Protein AF-A0A0P9GJF7-F1 (afdb_monomer_lite)

Structure (mmCIF, N/CA/C/O backbone):
data_AF-A0A0P9GJF7-F1
#
_entry.id   AF-A0A0P9GJF7-F1
#
loop_
_atom_site.group_PDB
_atom_site.id
_atom_site.type_symbol
_atom_site.label_atom_id
_atom_site.label_alt_id
_atom_site.label_comp_id
_atom_site.label_asym_id
_atom_site.label_entity_id
_atom_site.label_seq_id
_atom_site.pdbx_PDB_ins_code
_atom_site.Cartn_x
_atom_site.Cartn_y
_atom_site.Cartn_z
_atom_site.occupancy
_atom_site.B_iso_or_equiv
_atom_site.auth_seq_id
_atom_site.auth_comp_id
_atom_site.auth_asym_id
_atom_site.auth_atom_id
_atom_site.pdbx_PDB_model_num
ATOM 1 N N . MET A 1 1 ? -11.880 -17.621 -34.176 1.00 33.91 1 MET A N 1
ATOM 2 C CA . MET A 1 1 ? -12.142 -17.258 -32.768 1.00 33.91 1 MET A CA 1
ATOM 3 C C . MET A 1 1 ? -11.316 -16.025 -32.466 1.00 33.91 1 MET A C 1
ATOM 5 O O . MET A 1 1 ? -10.098 -16.116 -32.473 1.00 33.91 1 MET A O 1
ATOM 9 N N . SER A 1 2 ? -11.959 -14.862 -32.356 1.00 26.03 2 SER A N 1
ATOM 10 C CA . SER A 1 2 ? -11.276 -13.607 -32.037 1.00 26.03 2 SER A CA 1
ATOM 11 C C . SER A 1 2 ? -10.993 -13.626 -30.535 1.00 26.03 2 SER A C 1
ATOM 13 O O . SER A 1 2 ? -11.909 -13.569 -29.718 1.00 26.03 2 SER A O 1
ATOM 15 N N . LEU A 1 3 ? -9.726 -13.805 -30.165 1.00 30.44 3 LEU A N 1
ATOM 16 C CA . LEU A 1 3 ? -9.281 -13.470 -28.822 1.00 30.44 3 LEU A CA 1
ATOM 17 C C . LEU A 1 3 ? -9.353 -11.948 -28.746 1.00 30.44 3 LEU A C 1
ATOM 19 O O . LEU A 1 3 ? -8.646 -11.251 -29.468 1.00 30.44 3 LEU A O 1
ATOM 23 N N . SER A 1 4 ? -10.286 -11.448 -27.944 1.00 29.81 4 SER A N 1
ATOM 24 C CA . SER A 1 4 ? -10.356 -10.051 -27.534 1.00 29.81 4 SER A CA 1
ATOM 25 C C . SER A 1 4 ? -9.085 -9.718 -26.751 1.00 29.81 4 SER A C 1
ATOM 27 O O . SER A 1 4 ? -9.073 -9.735 -25.524 1.00 29.81 4 SER A O 1
ATOM 29 N N . THR A 1 5 ? -7.995 -9.440 -27.459 1.00 35.41 5 THR A N 1
ATOM 30 C CA . THR A 1 5 ? -6.783 -8.816 -26.935 1.00 35.41 5 THR A CA 1
ATOM 31 C C . THR A 1 5 ? -7.048 -7.328 -26.747 1.00 35.41 5 THR A C 1
ATOM 33 O O . THR A 1 5 ? -6.460 -6.481 -27.410 1.00 35.41 5 THR A O 1
ATOM 36 N N . THR A 1 6 ? -7.970 -6.979 -25.853 1.00 35.59 6 THR A N 1
ATOM 37 C CA . THR A 1 6 ? -7.958 -5.637 -25.276 1.00 35.59 6 THR A CA 1
ATOM 38 C C . THR A 1 6 ? -6.794 -5.604 -24.290 1.00 35.59 6 THR A C 1
ATOM 40 O O . THR A 1 6 ? -6.911 -6.245 -23.240 1.00 35.59 6 THR A O 1
ATOM 43 N N . PRO A 1 7 ? -5.666 -4.924 -24.587 1.00 39.53 7 PRO A N 1
ATOM 44 C CA . PRO A 1 7 ? -4.706 -4.596 -23.543 1.00 39.53 7 PRO A CA 1
ATOM 45 C C . PRO A 1 7 ? -5.483 -3.891 -22.443 1.00 39.53 7 PRO A C 1
ATOM 47 O O . PRO A 1 7 ? -6.216 -2.943 -22.725 1.00 39.53 7 PRO A O 1
ATOM 50 N N . VAL A 1 8 ? -5.417 -4.421 -21.223 1.00 45.16 8 VAL A N 1
ATOM 51 C CA . VAL A 1 8 ? -6.279 -3.948 -20.141 1.00 45.16 8 VAL A CA 1
ATOM 52 C C . VAL A 1 8 ? -6.043 -2.438 -19.952 1.00 45.16 8 VAL A C 1
ATOM 54 O O . VAL A 1 8 ? -4.921 -2.039 -19.621 1.00 45.16 8 VAL A O 1
ATOM 57 N N . PRO A 1 9 ? -7.047 -1.579 -20.217 1.00 44.78 9 PRO A N 1
ATOM 58 C CA . PRO A 1 9 ? -6.844 -0.147 -20.356 1.00 44.78 9 PRO A CA 1
ATOM 59 C C . PRO A 1 9 ? -7.005 0.518 -18.990 1.00 44.78 9 PRO A C 1
ATOM 61 O O . PRO A 1 9 ? -8.020 1.141 -18.700 1.00 44.78 9 PRO A O 1
ATOM 64 N N . TRP A 1 10 ? -5.988 0.405 -18.136 1.00 52.19 10 TRP A N 1
ATOM 65 C CA . TRP A 1 10 ? -5.970 1.007 -16.793 1.00 52.19 10 TRP A CA 1
ATOM 66 C C . TRP A 1 10 ? -5.773 2.538 -16.810 1.00 52.19 10 TRP A C 1
ATOM 68 O O . TRP A 1 10 ? -5.074 3.105 -15.968 1.00 52.19 10 TRP A O 1
ATOM 78 N N . GLU A 1 11 ? -6.337 3.227 -17.802 1.00 50.22 11 GLU A N 1
ATOM 79 C CA . GLU A 1 11 ? -6.245 4.682 -17.946 1.00 50.22 11 GLU A CA 1
ATOM 80 C C . GLU A 1 11 ? -7.115 5.422 -16.915 1.00 50.22 11 GLU A C 1
ATOM 82 O O . GLU A 1 11 ? -6.888 6.604 -16.640 1.00 50.22 11 GLU A O 1
ATOM 87 N N . GLU A 1 12 ? -8.066 4.723 -16.282 1.00 56.84 12 GLU A N 1
ATOM 88 C CA . GLU A 1 12 ? -8.958 5.280 -15.269 1.00 56.84 12 GLU A CA 1
ATOM 89 C C . GLU A 1 12 ? -8.584 4.848 -13.836 1.00 56.84 12 GLU A C 1
ATOM 91 O O . GLU A 1 12 ? -8.484 3.650 -13.564 1.00 56.84 12 GLU A O 1
ATOM 96 N N . PRO A 1 13 ? -8.526 5.783 -12.859 1.00 57.03 13 PRO A N 1
ATOM 97 C CA . PRO A 1 13 ? -8.348 5.459 -11.436 1.00 57.03 13 PRO A CA 1
ATOM 98 C C . PRO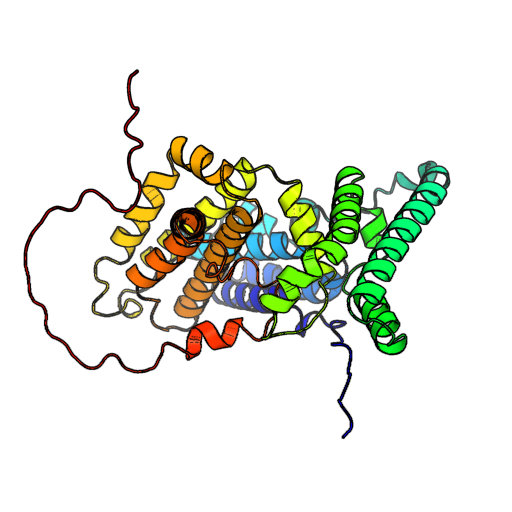 A 1 13 ? -9.355 4.425 -10.914 1.00 57.03 13 PRO A C 1
ATOM 100 O O . PRO A 1 13 ? -9.075 3.693 -9.975 1.00 57.03 13 PRO A O 1
ATOM 103 N N . LYS A 1 14 ? -10.537 4.334 -11.540 1.00 60.50 14 LYS A N 1
ATOM 104 C CA . LYS A 1 14 ? -11.600 3.390 -11.172 1.00 60.50 14 LYS A CA 1
ATOM 105 C C . LYS A 1 14 ? -11.227 1.916 -11.337 1.00 60.50 14 LYS A C 1
ATOM 107 O O . LYS A 1 14 ? -11.943 1.068 -10.821 1.00 60.50 14 LYS A O 1
ATOM 112 N N . GLN A 1 15 ? -10.164 1.619 -12.070 1.00 67.50 15 GLN A N 1
ATOM 113 C CA . GLN A 1 15 ? -9.719 0.251 -12.288 1.00 67.50 15 GLN A CA 1
ATOM 114 C C . GLN A 1 15 ? -8.494 -0.091 -11.426 1.00 67.50 15 GLN A C 1
ATOM 116 O O . GLN A 1 15 ? -8.187 -1.258 -11.259 1.00 67.50 15 GLN A O 1
ATOM 121 N N . ASP A 1 16 ? -7.813 0.889 -10.823 1.00 76.88 16 ASP A N 1
ATOM 122 C CA . ASP A 1 16 ? -6.701 0.611 -9.908 1.00 76.88 16 ASP A CA 1
ATOM 123 C C . ASP A 1 16 ? -7.241 0.009 -8.587 1.00 76.88 16 ASP A C 1
ATOM 125 O O . ASP A 1 16 ? -8.056 0.660 -7.917 1.00 76.88 16 ASP A O 1
ATOM 129 N N . PRO A 1 17 ? -6.817 -1.209 -8.189 1.00 80.94 17 PRO A N 1
ATOM 130 C CA . PRO A 1 17 ? -7.329 -1.881 -6.994 1.00 80.94 17 PRO A CA 1
ATOM 131 C C . PRO A 1 17 ? -6.984 -1.13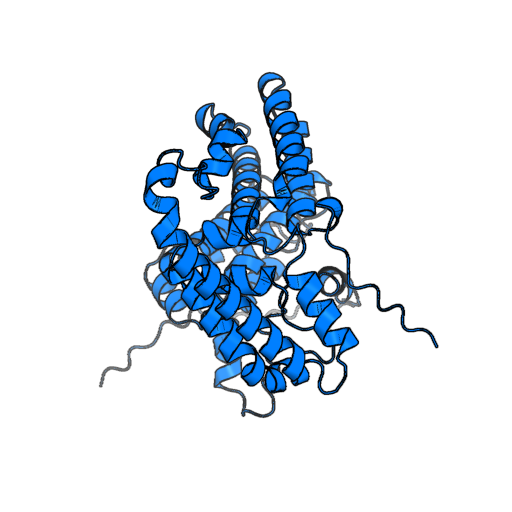0 -5.703 1.00 80.94 17 PRO A C 1
ATOM 133 O O . PRO A 1 17 ? -7.814 -1.072 -4.794 1.00 80.94 17 PRO A O 1
ATOM 136 N N . VAL A 1 18 ? -5.814 -0.485 -5.631 1.00 88.12 18 VAL A N 1
ATOM 137 C CA . VAL A 1 18 ? -5.425 0.340 -4.475 1.00 88.12 18 VAL A CA 1
ATOM 138 C C . VAL A 1 18 ? -6.333 1.563 -4.392 1.00 88.12 18 VAL A C 1
ATOM 140 O O . VAL A 1 18 ? -6.780 1.939 -3.310 1.00 88.12 18 VAL A O 1
ATOM 143 N N . PHE A 1 19 ? -6.677 2.159 -5.537 1.00 89.56 19 PHE A N 1
ATOM 144 C CA . PHE A 1 19 ? -7.630 3.266 -5.561 1.00 89.56 19 PHE A CA 1
ATOM 145 C C . PHE A 1 19 ? -9.049 2.829 -5.174 1.00 89.56 19 PHE A C 1
ATOM 147 O O . PHE A 1 19 ? -9.751 3.594 -4.511 1.00 89.56 19 PHE A O 1
ATOM 154 N N . GLN A 1 20 ? -9.489 1.621 -5.552 1.00 89.56 20 GLN A N 1
ATOM 155 C CA . GLN A 1 20 ? -10.789 1.097 -5.112 1.00 89.56 20 GLN A CA 1
ATOM 156 C C . GLN A 1 20 ? -10.838 0.933 -3.596 1.00 89.56 20 GLN A C 1
ATOM 158 O O . GLN A 1 20 ? -11.764 1.444 -2.967 1.00 89.56 20 GLN A O 1
ATOM 163 N N . GLN A 1 21 ? -9.812 0.318 -3.006 1.00 91.56 21 GLN A N 1
ATOM 164 C CA . GLN A 1 21 ? -9.704 0.192 -1.554 1.00 91.56 21 GLN A CA 1
ATOM 165 C C . GLN A 1 21 ? -9.684 1.569 -0.880 1.00 91.56 21 GLN A C 1
ATOM 167 O O . GLN A 1 21 ? -10.492 1.834 0.005 1.00 91.56 21 GLN A O 1
ATOM 172 N N . LEU A 1 22 ? -8.833 2.488 -1.344 1.00 93.69 22 LEU A N 1
ATOM 173 C CA . LEU A 1 22 ? -8.767 3.864 -0.844 1.00 93.69 22 LEU A CA 1
ATOM 174 C C . LEU A 1 22 ? -10.129 4.570 -0.900 1.00 93.69 22 LEU A C 1
ATOM 176 O O . LEU A 1 22 ? -10.527 5.225 0.061 1.00 93.69 22 LEU A O 1
ATOM 180 N N . LYS A 1 23 ? -10.854 4.442 -2.015 1.00 92.62 23 LYS A N 1
ATOM 181 C CA . LYS A 1 23 ? -12.183 5.036 -2.182 1.00 92.62 23 LYS A CA 1
ATOM 182 C C . LYS A 1 23 ? -13.160 4.506 -1.135 1.00 92.62 23 LYS A C 1
ATOM 184 O O . LYS A 1 23 ? -13.958 5.289 -0.617 1.00 92.62 23 LYS A O 1
ATOM 189 N N . GLU A 1 24 ? -13.105 3.213 -0.825 1.00 94.25 24 GLU A N 1
ATOM 190 C CA . GLU A 1 24 ? -13.902 2.635 0.254 1.00 94.25 24 GLU A CA 1
ATOM 191 C C . GLU A 1 24 ? -13.515 3.231 1.608 1.00 94.25 24 GLU A C 1
ATOM 193 O O . GLU A 1 24 ? -14.393 3.749 2.294 1.00 94.25 24 GLU A O 1
ATOM 198 N N . VAL A 1 25 ? -12.222 3.283 1.946 1.00 94.88 25 VAL A N 1
ATOM 199 C CA . VAL A 1 25 ? -11.766 3.874 3.217 1.00 94.88 25 VAL A CA 1
ATOM 200 C C . VAL A 1 25 ? -12.205 5.337 3.348 1.00 94.88 25 VAL A C 1
ATOM 202 O O . VAL A 1 25 ? -12.730 5.733 4.388 1.00 94.88 25 VAL A O 1
ATOM 205 N N . CYS A 1 26 ? -12.077 6.145 2.289 1.00 93.94 26 CYS A N 1
ATOM 206 C CA . CYS A 1 26 ? -12.575 7.522 2.287 1.00 93.94 26 CYS A CA 1
ATOM 207 C C . CYS A 1 26 ? -14.089 7.585 2.537 1.00 93.94 26 CYS A C 1
ATOM 209 O O . CYS A 1 26 ? -14.548 8.444 3.289 1.00 93.94 26 CYS A O 1
ATOM 211 N N . ALA A 1 27 ? -14.875 6.687 1.937 1.00 92.62 27 ALA A N 1
ATOM 212 C CA . ALA A 1 27 ? -16.317 6.633 2.169 1.00 92.62 27 ALA A CA 1
ATOM 213 C C . ALA A 1 27 ? -16.651 6.260 3.624 1.00 92.62 27 ALA A C 1
ATOM 215 O O . ALA A 1 27 ? -17.588 6.816 4.200 1.00 92.62 27 ALA A O 1
ATOM 216 N N . TRP A 1 28 ? -15.872 5.361 4.232 1.00 93.50 28 TRP A N 1
ATOM 217 C CA . TRP A 1 28 ? -16.019 4.992 5.639 1.00 93.50 28 TRP A CA 1
ATOM 218 C C . TRP A 1 28 ? -15.720 6.184 6.551 1.00 93.50 28 TRP A C 1
ATOM 220 O O . TRP A 1 28 ? -16.533 6.503 7.419 1.00 93.50 28 TRP A O 1
ATOM 230 N N . LEU A 1 29 ? -14.616 6.896 6.292 1.00 91.44 29 LEU A N 1
ATOM 231 C CA . LEU A 1 29 ? -14.245 8.118 7.006 1.00 91.44 29 LEU A CA 1
ATOM 232 C C . LEU A 1 29 ? -15.369 9.157 6.932 1.00 91.44 29 LEU A C 1
ATOM 234 O O . LEU A 1 29 ? -15.873 9.569 7.971 1.00 91.44 29 LEU A O 1
ATOM 238 N N . VAL A 1 30 ? -15.864 9.510 5.739 1.00 90.12 30 VAL A N 1
ATOM 239 C CA . VAL A 1 30 ? -16.963 10.491 5.583 1.00 90.12 30 VAL A CA 1
ATOM 240 C C . VAL A 1 30 ? -18.184 10.151 6.449 1.00 90.12 30 VAL A C 1
ATOM 242 O O . VAL A 1 30 ? -18.846 11.057 6.966 1.00 90.12 30 VAL A O 1
ATOM 245 N N . ALA A 1 31 ? -18.485 8.862 6.628 1.00 86.75 31 ALA A N 1
ATOM 246 C CA . ALA A 1 31 ? -19.611 8.418 7.441 1.00 86.75 31 ALA A CA 1
ATOM 247 C C . ALA A 1 31 ? -19.402 8.623 8.954 1.00 86.75 31 ALA A C 1
ATOM 249 O O . ALA A 1 31 ? -20.391 8.788 9.667 1.00 86.75 31 ALA A O 1
ATOM 250 N N . ARG A 1 32 ? -18.156 8.624 9.447 1.00 83.44 32 ARG A N 1
ATOM 251 C CA . ARG A 1 32 ? -17.839 8.717 10.885 1.00 83.44 32 ARG A CA 1
ATOM 252 C C . ARG A 1 32 ? -17.269 10.053 11.345 1.00 83.44 32 ARG A C 1
ATOM 254 O O . ARG A 1 32 ? -17.314 10.327 12.538 1.00 83.44 32 ARG A O 1
ATOM 261 N N . VAL A 1 33 ? -16.747 10.880 10.446 1.00 84.06 33 VAL A N 1
ATOM 262 C CA . VAL A 1 33 ? -16.071 12.120 10.851 1.00 84.06 33 VAL A CA 1
ATOM 263 C C . VAL A 1 33 ? -17.036 13.240 11.251 1.00 84.06 33 VAL A C 1
ATOM 265 O O . VAL A 1 33 ? -18.140 13.337 10.690 1.00 84.06 33 VAL A O 1
ATOM 268 N N . PRO A 1 34 ? -16.620 14.135 12.172 1.00 80.88 34 PRO A N 1
ATOM 269 C CA . PRO A 1 34 ? -17.357 15.354 12.486 1.00 80.88 34 PRO A CA 1
ATOM 270 C C . PRO A 1 34 ? -17.654 16.183 11.232 1.00 80.88 34 PRO A C 1
ATOM 272 O O . PRO A 1 34 ? -16.886 16.177 10.267 1.00 80.88 34 PRO A O 1
ATOM 275 N N . ALA A 1 35 ? -18.758 16.938 11.250 1.00 83.19 35 ALA A N 1
ATOM 276 C CA . ALA A 1 35 ? -19.199 17.735 10.101 1.00 83.19 35 ALA A CA 1
ATOM 277 C C . ALA A 1 35 ? -18.102 18.677 9.565 1.00 83.19 35 ALA A C 1
ATOM 279 O O . ALA A 1 35 ? -17.975 18.821 8.351 1.00 83.19 35 ALA A O 1
ATOM 280 N N . THR A 1 36 ? -17.275 19.230 10.457 1.00 84.50 36 THR A N 1
ATOM 281 C CA . THR A 1 36 ? -16.139 20.107 10.139 1.00 84.50 36 THR A CA 1
ATOM 282 C C . THR A 1 36 ? -15.126 19.465 9.183 1.00 84.50 36 THR A C 1
ATOM 284 O O . THR A 1 36 ? -14.613 20.149 8.305 1.00 84.50 36 THR A O 1
ATOM 287 N N . TYR A 1 37 ? -14.883 18.151 9.285 1.00 84.62 37 TYR A N 1
ATOM 288 C CA . TYR A 1 37 ? -13.871 17.444 8.481 1.00 84.62 37 TYR A CA 1
ATOM 289 C C . TYR A 1 37 ? -14.461 16.654 7.305 1.00 84.62 37 TYR A C 1
ATOM 291 O O . TYR A 1 37 ? -13.719 16.122 6.478 1.00 84.62 37 TYR A O 1
ATOM 299 N N . LYS A 1 38 ? -15.795 16.600 7.157 1.00 86.19 38 LYS A N 1
ATOM 300 C CA . LYS A 1 38 ? -16.431 15.961 5.987 1.00 86.19 38 LYS A CA 1
ATOM 301 C C . LYS A 1 38 ? -16.008 16.623 4.676 1.00 86.19 38 LYS A C 1
ATOM 303 O O . LYS A 1 38 ? -15.771 15.919 3.696 1.00 86.19 38 LYS A O 1
ATOM 308 N N . GLY A 1 39 ? -15.884 17.954 4.679 1.00 85.44 39 GLY A N 1
ATOM 309 C CA . GLY A 1 39 ? -15.362 18.725 3.547 1.00 85.44 39 GLY A CA 1
ATOM 310 C C . GLY A 1 39 ? -13.947 18.285 3.177 1.00 85.44 39 GLY A C 1
ATOM 311 O O . GLY A 1 39 ? -13.715 17.895 2.037 1.00 85.44 39 GLY A O 1
ATOM 312 N N . THR A 1 40 ? -13.053 18.208 4.166 1.00 87.44 40 THR A N 1
ATOM 313 C CA . THR A 1 40 ? -11.662 17.758 4.008 1.00 87.44 40 THR A CA 1
ATOM 314 C C . THR A 1 40 ? -11.550 16.396 3.327 1.00 87.44 40 THR A C 1
ATOM 316 O O . THR A 1 40 ? -10.805 16.245 2.360 1.00 87.44 40 THR A O 1
ATOM 319 N N . ILE A 1 41 ? -12.309 15.396 3.785 1.00 91.00 41 ILE A N 1
ATOM 320 C CA . ILE A 1 41 ? -12.251 14.050 3.193 1.00 91.00 41 ILE A CA 1
ATOM 321 C C . ILE A 1 41 ? -12.883 14.021 1.793 1.00 91.00 41 ILE A C 1
ATOM 323 O O . ILE A 1 41 ? -12.384 13.328 0.902 1.00 91.00 41 ILE A O 1
ATOM 327 N N . GLY A 1 42 ? -13.942 14.803 1.561 1.00 89.56 42 GLY A N 1
ATOM 328 C CA . GLY A 1 42 ? -14.534 14.974 0.232 1.00 89.56 42 GLY A CA 1
ATOM 329 C C . GLY A 1 42 ? -13.565 15.611 -0.771 1.00 89.56 42 GLY A C 1
ATOM 330 O O . GLY A 1 42 ? -13.426 15.127 -1.900 1.00 89.56 42 GLY A O 1
ATOM 331 N N . GLU A 1 43 ? -12.846 16.650 -0.349 1.00 91.06 43 GLU A N 1
ATOM 332 C CA . GLU A 1 43 ? -11.798 17.312 -1.128 1.00 91.06 43 GLU A CA 1
ATOM 333 C C . GLU A 1 43 ? -10.622 16.374 -1.394 1.00 91.06 43 GLU A C 1
ATOM 335 O O . GLU A 1 43 ? -10.185 16.269 -2.540 1.00 91.06 43 GLU A O 1
ATOM 340 N N . LEU A 1 44 ? -10.165 15.627 -0.382 1.00 93.06 44 LEU A N 1
ATOM 341 C CA . LEU A 1 44 ? -9.121 14.614 -0.533 1.00 93.06 44 LEU A CA 1
ATOM 342 C C . LEU A 1 44 ? -9.512 13.567 -1.581 1.00 93.06 44 LEU A C 1
ATOM 344 O O . LEU A 1 44 ? -8.754 13.321 -2.518 1.00 93.06 44 LEU A O 1
ATOM 348 N N . SER A 1 45 ? -10.702 12.972 -1.455 1.00 91.62 45 SER A N 1
ATOM 349 C CA . SER A 1 45 ? -11.193 11.951 -2.388 1.00 91.62 45 SER A CA 1
ATOM 350 C C . SER A 1 45 ? -11.287 12.493 -3.819 1.00 91.62 45 SER A C 1
ATOM 352 O O . SER A 1 45 ? -10.877 11.832 -4.779 1.00 91.62 45 SER A O 1
ATOM 354 N N . THR A 1 46 ? -11.761 13.732 -3.964 1.00 91.50 46 THR A N 1
ATOM 355 C CA . THR A 1 46 ? -11.861 14.424 -5.254 1.00 91.50 46 THR A CA 1
ATOM 356 C C . THR A 1 46 ? -10.479 14.687 -5.853 1.00 91.50 46 THR A C 1
ATOM 358 O O . THR A 1 46 ? -10.229 14.327 -7.004 1.00 91.50 46 THR A O 1
ATOM 361 N N . ALA A 1 47 ? -9.554 15.247 -5.074 1.00 91.50 47 ALA A N 1
ATOM 362 C CA . ALA A 1 47 ? -8.193 15.532 -5.509 1.00 91.50 47 ALA A CA 1
ATOM 363 C C . ALA A 1 47 ? -7.448 14.249 -5.902 1.00 91.50 47 ALA A C 1
ATOM 365 O O . ALA A 1 47 ? -6.857 14.185 -6.982 1.00 91.50 47 ALA A O 1
ATOM 366 N N . LEU A 1 48 ? -7.530 13.196 -5.082 1.00 91.00 48 LEU A N 1
ATOM 367 C CA . LEU A 1 48 ? -6.919 11.905 -5.389 1.00 91.00 48 LEU A CA 1
ATOM 368 C C . LEU A 1 48 ? -7.503 11.316 -6.670 1.00 91.00 48 LEU A C 1
ATOM 370 O O . LEU A 1 48 ? -6.734 10.874 -7.511 1.00 91.00 48 LEU A O 1
ATOM 374 N N . ARG A 1 49 ? -8.816 11.401 -6.908 1.00 89.38 49 ARG A N 1
ATOM 375 C CA . ARG A 1 49 ? -9.417 10.955 -8.176 1.00 89.38 49 ARG A CA 1
ATOM 376 C C . ARG A 1 49 ? -8.822 11.657 -9.402 1.00 89.38 49 ARG A C 1
ATOM 378 O O . ARG A 1 49 ? -8.615 11.002 -10.420 1.00 89.38 49 ARG A O 1
ATOM 385 N N . PHE A 1 50 ? -8.558 12.961 -9.334 1.00 86.88 50 PHE A N 1
ATOM 386 C CA . PHE A 1 50 ? -8.002 13.711 -10.469 1.00 86.88 50 PHE A CA 1
ATOM 387 C C . PHE A 1 50 ? -6.490 13.523 -10.636 1.00 86.88 50 PHE A C 1
ATOM 389 O O . PHE A 1 50 ? -5.988 13.486 -11.762 1.00 86.88 50 PHE A O 1
ATOM 396 N N . HIS A 1 51 ? -5.767 13.368 -9.529 1.00 88.00 51 HIS A N 1
ATOM 397 C CA . HIS A 1 51 ? -4.307 13.357 -9.517 1.00 88.00 51 HIS A CA 1
ATOM 398 C C . HIS A 1 51 ? -3.690 11.974 -9.283 1.00 88.00 51 HIS A C 1
ATOM 400 O O . HIS A 1 51 ? -2.467 11.865 -9.263 1.00 88.00 51 HIS A O 1
ATOM 406 N N . TRP A 1 52 ? -4.484 10.903 -9.160 1.00 87.94 52 TRP A N 1
ATOM 407 C CA . TRP A 1 52 ? -3.998 9.537 -8.902 1.00 87.94 52 TRP A CA 1
ATOM 408 C C . TRP A 1 52 ? -2.919 9.083 -9.889 1.00 87.94 52 TRP A C 1
ATOM 410 O O . TRP A 1 52 ? -1.893 8.497 -9.531 1.00 87.94 52 TRP A O 1
ATOM 420 N N . ARG A 1 53 ? -3.123 9.434 -11.163 1.00 84.38 53 ARG A N 1
ATOM 421 C CA . ARG A 1 53 ? -2.191 9.145 -12.256 1.00 84.38 53 ARG A CA 1
ATOM 422 C C . ARG A 1 53 ? -0.838 9.823 -12.096 1.00 84.38 53 ARG A C 1
ATOM 424 O O . ARG A 1 53 ? 0.098 9.422 -12.769 1.00 84.38 53 ARG A O 1
ATOM 431 N N . GLU A 1 54 ? -0.708 10.831 -11.242 1.00 84.56 54 GLU A N 1
ATOM 432 C CA . GLU A 1 54 ? 0.555 11.525 -11.000 1.00 84.56 54 GLU A CA 1
ATOM 433 C C . GLU A 1 54 ? 1.439 10.780 -10.001 1.00 84.56 54 GLU A C 1
ATOM 435 O O . GLU A 1 54 ? 2.645 11.008 -9.999 1.00 84.56 54 GLU A O 1
ATOM 440 N N . PHE A 1 55 ? 0.883 9.868 -9.203 1.00 85.38 55 PHE A N 1
ATOM 441 C CA . PHE A 1 55 ? 1.627 9.052 -8.245 1.00 85.38 55 PHE A CA 1
ATOM 442 C C . PHE A 1 55 ? 2.257 7.826 -8.924 1.00 85.38 55 PHE A C 1
ATOM 444 O O . PHE A 1 55 ? 1.677 7.275 -9.868 1.00 85.38 55 PHE A O 1
ATOM 451 N N . VAL A 1 56 ? 3.449 7.421 -8.483 1.00 85.00 56 VAL A N 1
ATOM 452 C CA . VAL A 1 56 ? 4.010 6.091 -8.783 1.00 85.00 56 VAL A CA 1
ATOM 453 C C . VAL A 1 56 ? 3.473 5.104 -7.756 1.00 85.00 56 VAL A C 1
ATOM 455 O O . VAL A 1 56 ? 2.883 5.483 -6.748 1.00 85.00 56 VAL A O 1
ATOM 458 N N . SER A 1 57 ? 3.645 3.824 -8.031 1.00 85.44 57 SER A N 1
ATOM 459 C CA . SER A 1 57 ? 2.933 2.737 -7.365 1.00 85.44 57 SER A CA 1
ATOM 460 C C . SER A 1 57 ? 3.185 2.667 -5.859 1.00 85.44 57 SER A C 1
ATOM 462 O O . SER A 1 57 ? 2.235 2.518 -5.098 1.00 85.44 57 SER A O 1
ATOM 464 N N . PHE A 1 58 ? 4.426 2.872 -5.407 1.00 85.81 58 PHE A N 1
ATOM 465 C CA . PHE A 1 58 ? 4.729 2.910 -3.971 1.00 85.81 58 PHE A CA 1
ATOM 466 C C . PHE A 1 58 ? 4.148 4.148 -3.276 1.00 85.81 58 PHE A C 1
ATOM 468 O O . PHE A 1 58 ? 3.684 4.052 -2.145 1.00 85.81 58 PHE A O 1
ATOM 475 N N . GLU A 1 59 ? 4.088 5.299 -3.955 1.00 89.56 59 GLU A N 1
ATOM 476 C CA . GLU A 1 59 ? 3.467 6.505 -3.393 1.00 89.56 59 GLU A CA 1
ATOM 477 C C . GLU A 1 59 ? 1.947 6.323 -3.273 1.00 89.56 59 GLU A C 1
ATOM 479 O O . GLU A 1 59 ? 1.354 6.728 -2.279 1.00 89.56 59 GLU A O 1
ATOM 484 N N . ARG A 1 60 ? 1.306 5.682 -4.262 1.00 90.69 60 ARG A N 1
ATOM 485 C CA . ARG A 1 60 ? -0.121 5.317 -4.203 1.00 90.69 60 ARG A CA 1
ATOM 486 C C . ARG A 1 60 ? -0.422 4.437 -3.005 1.00 90.69 60 ARG A C 1
ATOM 488 O O . ARG A 1 60 ? -1.387 4.677 -2.284 1.00 90.69 60 ARG A O 1
ATOM 495 N N . LEU A 1 61 ? 0.417 3.428 -2.810 1.00 91.00 61 LEU A N 1
ATOM 496 C CA . LEU A 1 61 ? 0.303 2.508 -1.697 1.00 91.00 61 LEU A CA 1
ATOM 497 C C . LEU A 1 61 ? 0.488 3.236 -0.363 1.00 91.00 61 LEU A C 1
ATOM 499 O O . LEU A 1 61 ? -0.333 3.068 0.528 1.00 91.00 61 LEU A O 1
ATOM 503 N N . ALA A 1 62 ? 1.477 4.124 -0.258 1.00 92.00 62 ALA A N 1
ATOM 504 C CA . ALA A 1 62 ? 1.687 4.946 0.929 1.00 92.00 62 ALA A CA 1
ATOM 505 C C . ALA A 1 62 ? 0.496 5.881 1.223 1.00 92.00 62 ALA A C 1
ATOM 507 O O . ALA A 1 62 ? 0.090 6.005 2.377 1.00 92.00 62 ALA A O 1
ATOM 508 N N . VAL A 1 63 ? -0.108 6.500 0.195 1.00 94.31 63 VAL A N 1
ATOM 509 C CA . VAL A 1 63 ? -1.343 7.298 0.343 1.00 94.31 63 VAL A CA 1
ATOM 510 C C . VAL A 1 63 ? -2.455 6.440 0.932 1.00 94.31 63 VAL A C 1
ATOM 512 O O . VAL A 1 63 ? -3.086 6.833 1.910 1.00 94.31 63 VAL A O 1
ATOM 515 N N . TYR A 1 64 ? -2.688 5.265 0.350 1.00 95.12 64 TYR A N 1
ATOM 516 C CA . TYR A 1 64 ? -3.697 4.332 0.833 1.00 95.12 64 TYR A CA 1
ATOM 517 C C . TYR A 1 64 ? -3.441 3.908 2.284 1.00 95.12 64 TYR A C 1
ATOM 519 O O . TYR A 1 64 ? -4.344 4.006 3.112 1.00 95.12 64 TYR A O 1
ATOM 527 N N . GLU A 1 65 ? -2.213 3.505 2.611 1.00 95.12 65 GLU A N 1
ATOM 528 C CA . GLU A 1 65 ? -1.836 3.056 3.952 1.00 95.12 65 GLU A CA 1
ATOM 529 C C . GLU A 1 65 ? -2.020 4.159 5.001 1.00 95.12 65 GLU A C 1
ATOM 531 O O . GLU A 1 65 ? -2.491 3.875 6.099 1.00 95.12 65 GLU A O 1
ATOM 536 N N . ARG A 1 66 ? -1.746 5.425 4.660 1.00 94.75 66 ARG A N 1
ATOM 537 C CA . ARG A 1 66 ? -2.000 6.571 5.549 1.00 94.75 66 ARG A CA 1
ATOM 538 C C . ARG A 1 66 ? -3.485 6.823 5.793 1.00 94.75 66 ARG A C 1
ATOM 540 O O . ARG A 1 66 ? -3.880 7.087 6.925 1.00 94.75 66 ARG A O 1
ATOM 547 N N . VAL A 1 67 ? -4.319 6.720 4.762 1.00 95.12 67 VAL A N 1
ATOM 548 C CA . VAL A 1 67 ? -5.771 6.897 4.921 1.00 95.12 67 VAL A CA 1
ATOM 549 C C . VAL A 1 67 ? -6.383 5.724 5.697 1.00 95.12 67 VAL A C 1
ATOM 551 O O . VAL A 1 67 ? -7.257 5.931 6.539 1.00 95.12 67 VAL A O 1
ATOM 554 N N . LEU A 1 68 ? -5.896 4.498 5.474 1.00 95.81 68 LEU A N 1
ATOM 555 C CA . LEU A 1 68 ? -6.274 3.322 6.261 1.00 95.81 68 LEU A CA 1
ATOM 556 C C . LEU A 1 68 ? -5.856 3.470 7.729 1.00 95.81 68 LEU A C 1
ATOM 558 O O . LEU A 1 68 ? -6.648 3.159 8.616 1.00 95.81 68 LEU A O 1
ATOM 562 N N . ALA A 1 69 ? -4.654 3.987 7.987 1.00 94.31 69 ALA A N 1
ATOM 563 C CA . ALA A 1 69 ? -4.160 4.246 9.334 1.00 94.31 69 ALA A CA 1
ATOM 564 C C . ALA A 1 69 ? -5.072 5.198 10.115 1.00 94.31 69 ALA A C 1
ATOM 566 O O . ALA A 1 69 ? -5.473 4.878 11.233 1.00 94.31 69 ALA A O 1
ATOM 567 N N . ALA A 1 70 ? -5.471 6.308 9.493 1.00 93.69 70 ALA A N 1
ATOM 568 C CA . ALA A 1 70 ? -6.395 7.263 10.097 1.00 93.69 70 ALA A CA 1
ATOM 569 C C . ALA A 1 70 ? -7.761 6.631 10.418 1.00 93.69 70 ALA A C 1
ATOM 571 O O . ALA A 1 70 ? -8.358 6.904 11.457 1.00 93.69 70 ALA A O 1
ATOM 572 N N . TRP A 1 71 ? -8.260 5.733 9.562 1.00 93.38 71 TRP A N 1
ATOM 573 C CA . TRP A 1 71 ? -9.478 4.983 9.872 1.00 93.38 71 TRP A CA 1
ATOM 574 C C . TRP A 1 71 ? -9.306 4.061 11.086 1.00 93.38 71 TRP A C 1
ATOM 576 O O . TRP A 1 71 ? -10.192 4.000 11.937 1.00 93.38 71 TRP A O 1
ATOM 586 N N . VAL A 1 72 ? -8.181 3.350 11.181 1.00 93.94 72 VAL A N 1
ATOM 587 C CA . VAL A 1 72 ? -7.887 2.463 12.317 1.00 93.94 72 VAL A CA 1
ATOM 588 C C . VAL A 1 72 ? -7.770 3.255 13.622 1.00 93.94 72 VAL A C 1
ATOM 590 O O . VAL A 1 72 ? -8.352 2.844 14.620 1.00 93.94 72 VAL A O 1
ATOM 593 N N . GLN A 1 73 ? -7.097 4.406 13.613 1.00 92.19 73 GLN A N 1
ATOM 594 C CA . GLN A 1 73 ? -7.012 5.293 14.778 1.00 92.19 73 GLN A CA 1
ATOM 595 C C . GLN A 1 73 ? -8.395 5.792 15.215 1.00 92.19 73 GLN A C 1
ATOM 597 O O . GLN A 1 73 ? -8.733 5.733 16.395 1.00 92.19 73 GLN A O 1
ATOM 602 N N . LEU A 1 74 ? -9.246 6.177 14.259 1.00 90.81 74 LEU A N 1
ATOM 603 C CA . LEU A 1 74 ? -10.624 6.582 14.545 1.00 90.81 74 LEU A CA 1
ATOM 604 C C . LEU A 1 74 ? -11.447 5.432 15.149 1.00 90.81 74 LEU A C 1
ATOM 606 O O . LEU A 1 74 ? -12.306 5.653 15.997 1.00 90.81 74 LEU A O 1
ATOM 610 N N . VAL A 1 75 ? -11.200 4.194 14.713 1.00 88.81 75 VAL A N 1
ATOM 611 C CA . VAL A 1 75 ? -11.804 2.990 15.301 1.00 88.81 75 VAL A CA 1
ATOM 612 C C . VAL A 1 75 ? -11.317 2.759 16.737 1.00 88.81 75 VAL A C 1
ATOM 614 O O . VAL A 1 75 ? -12.110 2.324 17.569 1.00 88.81 75 VAL A O 1
ATOM 617 N N . GLU A 1 76 ? -10.047 3.039 17.031 1.00 90.00 76 GLU A N 1
ATOM 618 C CA . GLU A 1 76 ? -9.447 2.852 18.357 1.00 90.00 76 GLU A CA 1
ATOM 619 C C . GLU A 1 76 ? -9.911 3.889 19.378 1.00 90.00 76 GLU A C 1
ATOM 621 O O . GLU A 1 76 ? -10.345 3.537 20.475 1.00 90.00 76 GLU A O 1
ATOM 626 N N . HIS A 1 77 ? -9.799 5.165 19.013 1.00 88.31 77 HIS A N 1
ATOM 627 C CA . HIS A 1 77 ? -9.949 6.291 19.930 1.00 88.31 77 HIS A CA 1
ATOM 628 C C . HIS A 1 77 ? -11.311 6.980 19.812 1.00 88.31 77 HIS A C 1
ATOM 630 O O . HIS A 1 77 ? -11.701 7.727 20.703 1.00 88.31 77 HIS A O 1
ATOM 636 N N . GLY A 1 78 ? -12.063 6.717 18.740 1.00 85.88 78 GLY A N 1
ATOM 637 C CA . GLY A 1 78 ? -13.344 7.369 18.456 1.00 85.88 78 GLY A CA 1
ATOM 638 C C . GLY A 1 78 ? -13.214 8.768 17.845 1.00 85.88 78 GLY A C 1
ATOM 639 O O . GLY A 1 78 ? -14.183 9.270 17.276 1.00 85.88 78 GLY A O 1
ATOM 640 N N . GLU A 1 79 ? -12.025 9.366 17.897 1.00 88.25 79 GLU A N 1
ATOM 641 C CA . GLU A 1 79 ? -11.681 10.654 17.298 1.00 88.25 79 GLU A CA 1
ATOM 642 C C . GLU A 1 79 ? -10.248 10.636 16.750 1.00 88.25 79 GLU A C 1
ATOM 644 O O . GLU A 1 79 ? -9.465 9.750 17.088 1.00 88.25 79 GLU A O 1
ATOM 649 N N . LEU A 1 80 ? -9.945 11.601 15.880 1.00 87.69 80 LEU A N 1
ATOM 650 C CA . LEU A 1 80 ? -8.578 11.975 15.515 1.00 87.69 80 LEU A CA 1
ATOM 651 C C . LEU A 1 80 ? -8.357 13.410 15.974 1.00 87.69 80 LEU A C 1
ATOM 653 O O . LEU A 1 80 ? -9.306 14.208 15.942 1.00 87.69 80 LEU A O 1
ATOM 657 N N . ASP A 1 81 ? -7.128 13.734 16.354 1.00 89.50 81 ASP A N 1
ATOM 658 C CA . ASP A 1 81 ? -6.765 15.106 16.684 1.00 89.50 81 ASP A CA 1
ATOM 659 C C . ASP A 1 81 ? -6.658 15.997 15.430 1.00 89.50 81 ASP A C 1
ATOM 661 O O . ASP A 1 81 ? -6.752 15.551 14.279 1.00 89.50 81 ASP A O 1
ATOM 665 N N . ASP A 1 82 ? -6.518 17.306 15.647 1.00 86.50 82 ASP A N 1
ATOM 666 C CA . ASP A 1 82 ? -6.425 18.269 14.551 1.00 86.50 82 ASP A CA 1
ATOM 667 C C . ASP A 1 82 ? -5.211 18.017 13.652 1.00 86.50 82 ASP A C 1
ATOM 669 O O . ASP A 1 82 ? -5.313 18.186 12.437 1.00 86.50 82 ASP A O 1
ATOM 673 N N . ASP A 1 83 ? -4.072 17.610 14.206 1.00 89.00 83 ASP A N 1
ATOM 674 C CA . ASP A 1 83 ? -2.854 17.387 13.430 1.00 89.00 83 ASP A CA 1
ATOM 675 C C . ASP A 1 83 ? -2.994 16.146 12.535 1.00 89.00 83 ASP A C 1
ATOM 677 O O . ASP A 1 83 ? -2.621 16.187 11.356 1.00 89.00 83 ASP A O 1
ATOM 681 N N . GLU A 1 84 ? -3.624 15.089 13.044 1.00 89.81 84 GLU A N 1
ATOM 682 C CA . GLU A 1 84 ? -3.992 13.878 12.312 1.00 89.81 84 GLU A CA 1
ATOM 683 C C . GLU A 1 84 ? -4.978 14.182 11.175 1.00 89.81 84 GLU A C 1
ATOM 685 O O . GLU A 1 84 ? -4.775 13.737 10.039 1.00 89.81 84 GLU A O 1
ATOM 690 N N . TRP A 1 85 ? -6.001 15.013 11.415 1.00 88.94 85 TRP A N 1
ATOM 691 C CA . TRP A 1 85 ? -6.896 15.473 10.345 1.00 88.94 85 TRP A CA 1
ATOM 692 C C . TRP A 1 85 ? -6.158 16.273 9.284 1.00 88.94 85 TRP A C 1
ATOM 694 O O . TRP A 1 85 ? -6.376 16.082 8.083 1.00 88.94 85 TRP A O 1
ATOM 704 N N . GLN A 1 86 ? -5.278 17.177 9.706 1.00 88.62 86 GLN A N 1
ATOM 705 C CA . GLN A 1 86 ? -4.522 17.994 8.773 1.00 88.62 86 GLN A CA 1
ATOM 706 C C . GLN A 1 86 ? -3.535 17.165 7.946 1.00 88.62 86 GLN A C 1
ATOM 708 O O . GLN A 1 86 ? -3.274 17.522 6.794 1.00 88.62 86 GLN A O 1
ATOM 713 N N . ALA A 1 87 ? -2.988 16.075 8.490 1.00 89.94 87 ALA A N 1
ATOM 714 C CA . ALA A 1 87 ? -2.119 15.154 7.756 1.00 89.94 87 ALA A CA 1
ATOM 715 C C . ALA A 1 87 ? -2.840 14.506 6.557 1.00 89.94 87 ALA A C 1
ATOM 717 O O . ALA A 1 87 ? -2.206 14.164 5.558 1.00 89.94 87 ALA A O 1
ATOM 718 N N . LEU A 1 88 ? -4.175 14.416 6.601 1.00 91.56 88 LEU A N 1
ATOM 719 C CA . LEU A 1 88 ? -4.997 13.937 5.489 1.00 91.56 88 LEU A CA 1
ATOM 720 C C . LEU A 1 88 ? -5.275 14.996 4.413 1.00 91.56 88 LEU A C 1
ATOM 722 O O . LEU A 1 88 ? -5.849 14.660 3.376 1.00 91.56 88 LEU A O 1
ATOM 726 N N . TYR A 1 89 ? -4.867 16.258 4.583 1.00 91.12 89 TYR A N 1
ATOM 727 C CA . TYR A 1 89 ? -4.977 17.228 3.494 1.00 91.12 89 TYR A CA 1
ATOM 728 C C . TYR A 1 89 ? -4.151 16.776 2.296 1.00 91.12 89 TYR A C 1
ATOM 730 O O . TYR A 1 89 ? -2.964 16.490 2.425 1.00 91.12 89 TYR A O 1
ATOM 738 N N . TYR A 1 90 ? -4.752 16.790 1.104 1.00 91.56 90 TYR A N 1
ATOM 739 C CA . TYR A 1 90 ? -4.094 16.325 -0.120 1.00 91.56 90 TYR A CA 1
ATOM 740 C C . TYR A 1 90 ? -2.710 16.962 -0.338 1.00 91.56 90 TYR A C 1
ATOM 742 O O . TYR A 1 90 ? -1.768 16.279 -0.737 1.00 91.56 90 TYR A O 1
ATOM 750 N N . SER A 1 91 ? -2.560 18.256 -0.039 1.00 89.12 91 SER A N 1
ATOM 751 C CA . SER A 1 91 ? -1.277 18.958 -0.129 1.00 89.12 91 SER A CA 1
ATOM 752 C C . SER A 1 91 ? -0.219 18.375 0.815 1.00 89.12 91 SER A C 1
ATOM 754 O O . SER A 1 91 ? 0.879 18.081 0.347 1.00 89.12 91 SER A O 1
ATOM 756 N N . LYS A 1 92 ? -0.546 18.151 2.097 1.00 89.44 92 LYS A N 1
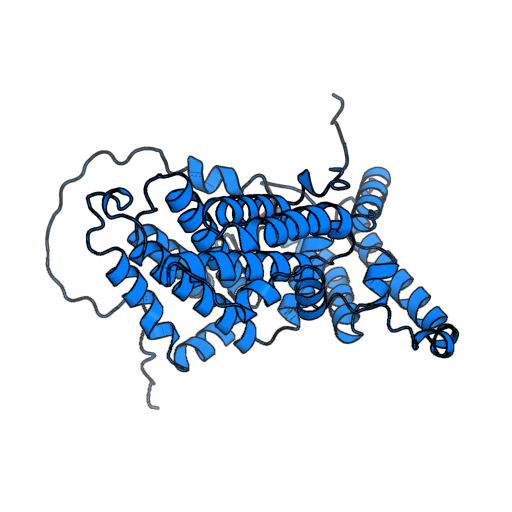ATOM 757 C CA . LYS A 1 92 ? 0.361 17.535 3.081 1.00 89.44 92 LYS A CA 1
ATOM 758 C C . LYS A 1 92 ? 0.630 16.070 2.744 1.00 89.44 92 LYS A C 1
ATOM 760 O O . LYS A 1 92 ? 1.783 15.693 2.565 1.00 89.44 92 LYS A O 1
ATOM 765 N N . LEU A 1 93 ? -0.425 15.284 2.535 1.00 90.94 93 LEU A N 1
ATOM 766 C CA . LEU A 1 93 ? -0.328 13.860 2.229 1.00 90.94 93 LEU A CA 1
ATOM 767 C C . LEU A 1 93 ? 0.529 13.604 0.987 1.00 90.94 93 LEU A C 1
ATOM 769 O O . LEU A 1 93 ? 1.395 12.737 1.002 1.00 90.94 93 LEU A O 1
ATOM 773 N N . SER A 1 94 ? 0.325 14.378 -0.085 1.00 88.94 94 SER A N 1
ATOM 774 C CA . SER A 1 94 ? 1.105 14.221 -1.314 1.00 88.94 94 SER A CA 1
ATOM 775 C C . SER A 1 94 ? 2.594 14.510 -1.103 1.00 88.94 94 SER A C 1
ATOM 777 O O . SER A 1 94 ? 3.431 13.759 -1.600 1.00 88.94 94 SER A O 1
ATOM 779 N N . LEU A 1 95 ? 2.927 15.545 -0.328 1.00 85.12 95 LEU A N 1
ATOM 780 C CA . LEU A 1 95 ? 4.305 15.867 0.032 1.00 85.12 95 LEU A CA 1
ATOM 781 C C . LEU A 1 95 ? 4.947 14.754 0.863 1.00 85.12 95 LEU A C 1
ATOM 783 O O . LEU A 1 95 ? 6.062 14.336 0.559 1.00 85.12 95 LEU A O 1
ATOM 787 N N . GLU A 1 96 ? 4.236 14.255 1.874 1.00 86.31 96 GLU A N 1
ATOM 788 C CA . GLU A 1 96 ? 4.734 13.223 2.786 1.00 86.31 96 GLU A CA 1
ATOM 789 C C . GLU A 1 96 ? 5.025 11.897 2.091 1.00 86.31 96 GLU A C 1
ATOM 791 O O . GLU A 1 96 ? 6.042 11.270 2.376 1.00 86.31 96 GLU A O 1
ATOM 796 N N . VAL A 1 97 ? 4.180 11.477 1.143 1.00 85.88 97 VAL A N 1
ATOM 797 C CA . VAL A 1 97 ? 4.427 10.241 0.379 1.00 85.88 97 VAL A CA 1
ATOM 798 C C . VAL A 1 97 ? 5.515 10.403 -0.683 1.00 85.88 97 VAL A C 1
ATOM 800 O O . VAL A 1 97 ? 5.745 9.492 -1.471 1.00 85.88 97 VAL A O 1
ATOM 803 N N . GLY A 1 98 ? 6.175 11.561 -0.741 1.00 73.62 98 GLY A N 1
ATOM 804 C CA . GLY A 1 98 ? 7.287 11.798 -1.649 1.00 73.62 98 GLY A CA 1
ATOM 805 C C . GLY A 1 98 ? 6.871 12.227 -3.052 1.00 73.62 98 GLY A C 1
ATOM 806 O O . GLY A 1 98 ? 7.718 12.214 -3.950 1.00 73.62 98 GLY A O 1
ATOM 807 N N . LYS A 1 99 ? 5.619 12.684 -3.262 1.00 70.75 99 LYS A N 1
ATOM 808 C CA . LYS A 1 99 ? 5.255 13.423 -4.480 1.00 70.75 99 LYS A CA 1
ATOM 809 C C . LYS A 1 99 ? 5.972 14.767 -4.423 1.00 70.75 99 LYS A C 1
ATOM 811 O O . LYS A 1 99 ? 5.428 15.783 -3.995 1.00 70.75 99 LYS A O 1
ATOM 816 N N . THR A 1 100 ? 7.236 14.742 -4.822 1.00 55.44 100 THR A N 1
ATOM 817 C CA . THR A 1 100 ? 8.128 15.893 -4.859 1.00 55.44 100 THR A CA 1
ATOM 818 C C . THR A 1 100 ? 7.391 17.042 -5.533 1.00 55.44 100 THR A C 1
ATOM 820 O O . THR A 1 100 ? 6.920 16.919 -6.671 1.00 55.44 100 THR A O 1
ATOM 823 N N . GLN A 1 101 ? 7.259 18.168 -4.823 1.00 50.22 101 GLN A N 1
ATOM 824 C CA . GLN A 1 101 ? 6.900 19.421 -5.470 1.00 50.22 101 GLN A CA 1
ATOM 825 C C . GLN A 1 101 ? 7.866 19.613 -6.636 1.00 50.22 101 GLN A C 1
ATOM 827 O O . GLN A 1 101 ? 9.051 19.298 -6.525 1.00 50.22 101 GLN A O 1
ATOM 832 N N . ARG A 1 102 ? 7.349 20.102 -7.770 1.00 47.19 102 ARG A N 1
ATOM 833 C CA . ARG A 1 102 ? 8.179 20.691 -8.823 1.00 47.19 102 ARG A CA 1
ATOM 834 C C . ARG A 1 102 ? 9.132 21.654 -8.130 1.00 47.19 102 ARG A C 1
ATOM 836 O O . ARG A 1 102 ? 8.719 22.763 -7.807 1.00 47.19 102 ARG A O 1
ATOM 843 N N . ASP A 1 103 ? 10.359 21.228 -7.874 1.00 43.00 103 ASP A N 1
ATOM 844 C CA . ASP A 1 103 ? 11.351 22.101 -7.288 1.00 43.00 103 ASP A CA 1
ATOM 845 C C . ASP A 1 103 ? 11.587 23.189 -8.336 1.00 43.00 103 ASP A C 1
ATOM 847 O O . ASP A 1 103 ? 12.207 22.968 -9.380 1.00 43.00 103 ASP A O 1
ATOM 851 N N . GLN A 1 104 ? 10.991 24.362 -8.114 1.00 42.03 104 GLN A N 1
ATOM 852 C CA . GLN A 1 104 ? 11.053 25.515 -9.016 1.00 42.03 104 GLN A CA 1
ATOM 853 C C . GLN A 1 104 ? 12.500 26.016 -9.190 1.00 42.03 104 GLN A C 1
ATOM 855 O O . GLN A 1 104 ? 12.779 26.835 -10.059 1.00 42.03 104 GLN A O 1
ATOM 860 N N . ARG A 1 105 ? 13.450 25.455 -8.431 1.00 41.72 105 ARG A N 1
ATOM 861 C CA . ARG A 1 105 ? 14.898 25.646 -8.566 1.00 41.72 105 ARG A CA 1
ATOM 862 C C . ARG A 1 105 ? 15.529 24.870 -9.740 1.00 41.72 105 ARG A C 1
ATOM 864 O O . ARG A 1 105 ? 16.688 25.103 -10.067 1.00 41.72 105 ARG A O 1
ATOM 871 N N . ALA A 1 106 ? 14.781 24.000 -10.427 1.00 46.34 106 ALA A N 1
ATOM 872 C CA . ALA A 1 106 ? 15.271 23.146 -11.518 1.00 46.34 106 ALA A CA 1
ATOM 873 C C . ALA A 1 106 ? 15.431 23.831 -12.895 1.00 46.34 106 ALA A C 1
ATOM 875 O O . ALA A 1 106 ? 15.769 23.156 -13.870 1.00 46.34 106 ALA A O 1
ATOM 876 N N . ALA A 1 107 ? 15.212 25.145 -13.009 1.00 45.00 107 ALA A N 1
ATOM 877 C CA . ALA A 1 107 ? 15.403 25.862 -14.274 1.00 45.00 107 ALA A CA 1
ATOM 878 C C . ALA A 1 107 ? 16.887 25.917 -14.700 1.00 45.00 107 ALA A C 1
ATOM 880 O O . ALA A 1 107 ? 17.192 25.770 -15.880 1.00 45.00 107 ALA A O 1
ATOM 881 N N . SER A 1 108 ? 17.819 26.014 -13.746 1.00 40.41 108 SER A N 1
ATOM 882 C CA . SER A 1 108 ? 19.262 26.139 -14.029 1.00 40.41 108 SER A CA 1
ATOM 883 C C . SER A 1 108 ? 19.991 24.791 -14.173 1.00 40.41 108 SER A C 1
ATOM 885 O O . SER A 1 108 ? 21.071 24.728 -14.747 1.00 40.41 108 SER A O 1
ATOM 887 N N . HIS A 1 109 ? 19.384 23.689 -13.715 1.00 45.62 109 HIS A N 1
ATOM 888 C CA . HIS A 1 109 ? 19.916 22.315 -13.809 1.00 45.62 109 HIS A CA 1
ATOM 889 C C . HIS A 1 109 ? 19.372 21.540 -15.031 1.00 45.62 109 HIS A C 1
ATOM 891 O O . HIS A 1 109 ? 19.606 20.343 -15.191 1.00 45.62 109 HIS A O 1
ATOM 897 N N . ALA A 1 110 ? 18.593 22.196 -15.897 1.00 51.34 110 ALA A N 1
ATOM 898 C CA . ALA A 1 110 ? 17.780 21.540 -16.917 1.00 51.34 110 ALA A CA 1
ATOM 899 C C . ALA A 1 110 ? 18.583 20.885 -18.058 1.00 51.34 110 ALA A C 1
ATOM 901 O O . ALA A 1 110 ? 18.111 19.888 -18.604 1.00 51.34 110 ALA A O 1
ATOM 902 N N . PHE A 1 111 ? 19.778 21.394 -18.383 1.00 44.28 111 PHE A N 1
ATOM 903 C CA . PHE A 1 111 ? 20.581 20.925 -19.522 1.00 44.28 111 PHE A CA 1
ATOM 904 C C . PHE A 1 111 ? 21.397 19.655 -19.211 1.00 44.28 111 PHE A C 1
ATOM 906 O O . PHE A 1 111 ? 21.235 18.648 -19.893 1.00 44.28 111 PHE A O 1
ATOM 913 N N . PHE A 1 112 ? 22.181 19.628 -18.123 1.00 46.06 112 PHE A N 1
ATOM 914 C CA . PHE A 1 112 ? 22.887 18.407 -17.683 1.00 46.06 112 PHE A CA 1
ATOM 915 C C . PHE A 1 112 ? 21.925 17.292 -17.251 1.00 46.06 112 PHE A C 1
ATOM 917 O O . PHE A 1 112 ? 22.214 16.104 -17.406 1.00 46.06 112 PHE A O 1
ATOM 924 N N . CYS A 1 113 ? 20.737 17.656 -16.764 1.00 57.44 113 CYS A N 1
ATOM 925 C CA . CYS A 1 113 ? 19.692 16.678 -16.526 1.00 57.44 113 CYS A CA 1
ATOM 926 C C . CYS A 1 113 ? 19.071 16.141 -17.827 1.00 57.44 113 CYS A C 1
ATOM 928 O O . CYS A 1 113 ? 18.592 15.020 -17.793 1.00 57.44 113 CYS A O 1
ATOM 930 N N . ALA A 1 114 ? 19.067 16.860 -18.957 1.00 58.78 114 ALA A N 1
ATOM 931 C CA . ALA A 1 114 ? 18.444 16.392 -20.206 1.00 58.78 114 ALA A CA 1
ATOM 932 C C . ALA A 1 114 ? 19.135 15.149 -20.794 1.00 58.78 114 ALA A C 1
ATOM 934 O O . ALA A 1 114 ? 18.468 14.148 -21.033 1.00 58.78 114 ALA A O 1
ATOM 935 N N . LEU A 1 115 ? 20.466 15.164 -20.906 1.00 58.94 115 LEU A N 1
ATOM 936 C CA . LEU A 1 115 ? 21.251 14.011 -21.374 1.00 58.94 115 LEU A CA 1
ATOM 937 C C . LEU A 1 115 ? 21.115 12.795 -20.446 1.00 58.94 115 LEU A C 1
ATOM 939 O O . LEU A 1 115 ? 20.876 11.677 -20.897 1.00 58.94 115 LEU A O 1
ATOM 943 N N . THR A 1 116 ? 21.190 13.013 -19.132 1.00 70.12 116 THR A N 1
ATOM 944 C CA . THR A 1 116 ? 20.974 11.944 -18.145 1.00 70.12 116 THR A CA 1
ATOM 945 C C . THR A 1 116 ? 19.532 11.417 -18.188 1.00 70.12 116 THR A C 1
ATOM 947 O O . THR A 1 116 ? 19.308 10.233 -17.951 1.00 70.12 116 THR A O 1
ATOM 950 N N . ARG A 1 117 ? 18.542 12.259 -18.525 1.00 70.94 117 ARG A N 1
ATOM 951 C CA . ARG A 1 117 ? 17.130 11.859 -18.680 1.00 70.94 117 ARG A CA 1
ATOM 952 C C . ARG A 1 117 ? 16.923 10.977 -19.903 1.00 70.94 117 ARG A C 1
ATOM 954 O O . ARG A 1 117 ? 16.311 9.924 -19.765 1.00 70.94 117 ARG A O 1
ATOM 961 N N . GLU A 1 118 ? 17.416 11.393 -21.067 1.00 76.50 118 GLU A N 1
ATOM 962 C CA . GLU A 1 118 ? 17.291 10.610 -22.300 1.00 76.50 118 GLU A CA 1
ATOM 963 C C . GLU A 1 118 ? 17.966 9.251 -22.147 1.00 76.50 118 GLU A C 1
ATOM 965 O O . GLU A 1 118 ? 17.369 8.234 -22.493 1.00 76.50 118 GLU A O 1
ATOM 970 N N . LYS A 1 119 ? 19.147 9.221 -21.516 1.00 82.81 119 LYS A N 1
ATOM 971 C CA . LYS A 1 119 ? 19.844 7.975 -21.200 1.00 82.81 119 LYS A CA 1
ATOM 972 C C . LYS A 1 119 ? 19.008 7.057 -20.301 1.00 82.81 119 LYS A C 1
ATOM 974 O O . LYS A 1 119 ? 18.788 5.907 -20.660 1.00 82.81 119 LYS A O 1
ATOM 979 N N . ARG A 1 120 ? 18.484 7.563 -19.177 1.00 82.75 120 ARG A N 1
ATOM 980 C CA . ARG A 1 120 ? 17.649 6.772 -18.251 1.00 82.75 120 ARG A CA 1
ATOM 981 C C . ARG A 1 120 ? 16.377 6.246 -18.912 1.00 82.75 120 ARG A C 1
ATOM 983 O O . ARG A 1 120 ? 15.990 5.102 -18.696 1.00 82.75 120 ARG A O 1
ATOM 990 N N . LEU A 1 121 ? 15.719 7.072 -19.722 1.00 83.69 121 LEU A N 1
ATOM 991 C CA . LEU A 1 121 ? 14.520 6.656 -20.444 1.00 83.69 121 LEU A CA 1
ATOM 992 C C . LEU A 1 121 ? 14.845 5.592 -21.498 1.00 83.69 121 LEU A C 1
ATOM 994 O O . LEU A 1 121 ? 14.094 4.630 -21.637 1.00 83.69 121 LEU A O 1
ATOM 998 N N . ALA A 1 122 ? 15.958 5.744 -22.218 1.00 86.69 122 ALA A N 1
ATOM 999 C CA . ALA A 1 122 ? 16.424 4.762 -23.190 1.00 86.69 122 ALA A CA 1
ATOM 1000 C C . ALA A 1 122 ? 16.783 3.424 -22.527 1.00 86.69 122 ALA A C 1
ATOM 1002 O O . ALA A 1 122 ? 16.373 2.382 -23.029 1.00 86.69 122 ALA A O 1
ATOM 1003 N N . GLU A 1 123 ? 17.469 3.445 -21.380 1.00 88.31 123 GLU A N 1
ATOM 1004 C CA . GLU A 1 123 ? 17.761 2.250 -20.573 1.00 88.31 123 GLU A CA 1
ATOM 1005 C C . GLU A 1 123 ? 16.474 1.529 -20.162 1.00 88.31 123 GLU A C 1
ATOM 1007 O O . GLU A 1 123 ? 16.339 0.326 -20.380 1.00 88.31 123 GLU A O 1
ATOM 1012 N N . LEU A 1 124 ? 15.495 2.273 -19.634 1.00 88.00 124 LEU A N 1
ATOM 1013 C CA . LEU A 1 124 ? 14.220 1.703 -19.210 1.00 88.00 124 LEU A CA 1
ATOM 1014 C C . LEU A 1 124 ? 13.453 1.104 -20.394 1.00 88.00 124 LEU A C 1
ATOM 1016 O O . LEU A 1 124 ? 12.973 -0.022 -20.306 1.00 88.00 124 LEU A O 1
ATOM 1020 N N . ARG A 1 125 ? 13.374 1.822 -21.522 1.00 90.06 125 ARG A N 1
ATOM 1021 C CA . ARG A 1 125 ? 12.751 1.316 -22.757 1.00 90.06 125 ARG A CA 1
ATOM 1022 C C . ARG A 1 125 ? 13.454 0.063 -23.272 1.00 90.06 125 ARG A C 1
ATOM 1024 O O . ARG A 1 125 ? 12.775 -0.875 -23.669 1.00 90.06 125 ARG A O 1
ATOM 1031 N N . GLY A 1 126 ? 14.786 0.027 -23.225 1.00 90.00 126 GLY A N 1
ATOM 1032 C CA . GLY A 1 126 ? 15.576 -1.140 -23.608 1.00 90.00 126 GLY A CA 1
ATOM 1033 C C . GLY A 1 126 ? 15.288 -2.357 -22.727 1.00 90.00 126 GLY A C 1
ATOM 1034 O O . GLY A 1 126 ? 15.050 -3.441 -23.253 1.00 90.00 126 GLY A O 1
ATOM 1035 N N . GLY A 1 127 ? 15.244 -2.177 -21.403 1.00 88.50 127 GLY A N 1
ATOM 1036 C CA . GLY A 1 127 ? 14.910 -3.250 -20.460 1.00 88.50 127 GLY A CA 1
ATOM 1037 C C . GLY A 1 127 ? 13.480 -3.767 -20.637 1.00 88.50 127 GLY A C 1
ATOM 1038 O O . GLY A 1 127 ? 13.261 -4.973 -20.698 1.00 88.50 127 GLY A O 1
ATOM 1039 N N . VAL A 1 128 ? 12.510 -2.862 -20.801 1.00 89.19 128 VAL A N 1
ATOM 1040 C CA . VAL A 1 128 ? 11.118 -3.220 -21.113 1.00 89.19 128 VAL A CA 1
ATOM 1041 C C . VAL A 1 128 ? 11.074 -4.025 -22.417 1.00 89.19 128 VAL A C 1
ATOM 1043 O O . VAL A 1 128 ? 10.584 -5.149 -22.415 1.00 89.19 128 VAL A O 1
ATOM 1046 N N . HIS A 1 129 ? 11.679 -3.541 -23.501 1.00 90.31 129 HIS A N 1
ATOM 1047 C CA . HIS A 1 129 ? 11.711 -4.267 -24.773 1.00 90.31 129 HIS A CA 1
ATOM 1048 C C . HIS A 1 129 ? 12.280 -5.694 -24.642 1.00 90.31 129 HIS A C 1
ATOM 1050 O O . HIS A 1 129 ? 11.699 -6.649 -25.156 1.00 90.31 129 HIS A O 1
ATOM 1056 N N . GLN A 1 130 ? 13.368 -5.879 -23.885 1.00 88.44 130 GLN A N 1
ATOM 1057 C CA . GLN A 1 130 ? 13.943 -7.209 -23.636 1.00 88.44 130 GLN A CA 1
ATOM 1058 C C . GLN A 1 130 ? 12.961 -8.153 -22.929 1.00 88.44 130 GLN A C 1
ATOM 1060 O O . GLN A 1 130 ? 12.847 -9.323 -23.301 1.00 88.44 130 GLN A O 1
ATOM 1065 N N . VAL A 1 131 ? 12.221 -7.649 -21.937 1.00 84.69 131 VAL A N 1
ATOM 1066 C CA . VAL A 1 131 ? 11.165 -8.414 -21.261 1.00 84.69 131 VAL A CA 1
ATOM 1067 C C . VAL A 1 131 ? 10.053 -8.775 -22.245 1.00 84.69 131 VAL A C 1
ATOM 1069 O O . VAL A 1 131 ? 9.641 -9.934 -22.285 1.00 84.69 131 VAL A O 1
ATOM 1072 N N . ALA A 1 132 ? 9.606 -7.829 -23.073 1.00 85.62 132 ALA A N 1
ATOM 1073 C CA . ALA A 1 132 ? 8.558 -8.057 -24.065 1.00 85.62 132 ALA A CA 1
ATOM 1074 C C . ALA A 1 132 ? 8.931 -9.193 -25.031 1.00 85.62 132 ALA A C 1
ATOM 1076 O O . ALA A 1 132 ? 8.158 -10.136 -25.210 1.00 85.62 132 ALA A O 1
ATOM 1077 N N . VAL A 1 133 ? 10.142 -9.139 -25.596 1.00 88.19 133 VAL A N 1
ATOM 1078 C CA . VAL A 1 133 ? 10.672 -10.152 -26.524 1.00 88.19 133 VAL A CA 1
ATOM 1079 C C . VAL A 1 133 ? 10.758 -11.529 -25.865 1.00 88.19 133 VAL A C 1
ATOM 1081 O O . VAL A 1 133 ? 10.419 -12.534 -26.489 1.00 88.19 133 VAL A O 1
ATOM 1084 N N . ALA A 1 134 ? 11.174 -11.589 -24.598 1.00 84.19 134 ALA A N 1
ATOM 1085 C CA . ALA A 1 134 ? 11.294 -12.847 -23.870 1.00 84.19 134 ALA A CA 1
ATOM 1086 C C . ALA A 1 134 ? 9.925 -13.464 -23.512 1.00 84.19 134 ALA A C 1
ATOM 1088 O O . ALA A 1 134 ? 9.755 -14.687 -23.558 1.00 84.19 134 ALA A O 1
ATOM 1089 N N . PHE A 1 135 ? 8.932 -12.633 -23.176 1.00 79.31 135 PHE A N 1
ATOM 1090 C CA . PHE A 1 135 ? 7.575 -13.089 -22.861 1.00 79.31 135 PHE A CA 1
ATOM 1091 C C . PHE A 1 135 ? 6.786 -13.512 -24.104 1.00 79.31 135 PHE A C 1
ATOM 1093 O O . PHE A 1 135 ? 6.098 -14.532 -24.043 1.00 79.31 135 PHE A O 1
ATOM 1100 N N . TYR A 1 136 ? 6.929 -12.782 -25.214 1.00 82.50 136 TYR A N 1
ATOM 1101 C CA . TYR A 1 136 ? 6.157 -12.963 -26.447 1.00 82.50 136 TYR A CA 1
ATOM 1102 C C . TYR A 1 136 ? 7.065 -13.238 -27.658 1.00 82.50 136 TYR A C 1
ATOM 1104 O O . TYR A 1 136 ? 7.125 -12.428 -28.590 1.00 82.50 136 TYR A O 1
ATOM 1112 N N . PRO A 1 137 ? 7.811 -14.357 -27.676 1.00 81.88 137 PRO A N 1
ATOM 1113 C CA . PRO A 1 137 ? 8.730 -14.645 -28.770 1.00 81.88 137 PRO A CA 1
ATOM 1114 C C . PRO A 1 137 ? 7.961 -14.811 -30.087 1.00 81.88 137 PRO A C 1
ATOM 1116 O O . PRO A 1 137 ? 7.078 -15.658 -30.199 1.00 81.88 137 PRO A O 1
ATOM 1119 N N . GLY A 1 138 ? 8.307 -14.002 -31.091 1.00 83.94 138 GLY A N 1
ATOM 1120 C CA . GLY A 1 138 ? 7.692 -14.060 -32.423 1.00 83.94 138 GLY A CA 1
ATOM 1121 C C . GLY A 1 138 ? 6.334 -13.361 -32.565 1.00 83.94 138 GLY A C 1
ATOM 1122 O O . GLY A 1 138 ? 5.773 -13.400 -33.656 1.00 83.94 138 GLY A O 1
ATOM 1123 N N . ASP A 1 139 ? 5.828 -12.692 -31.522 1.00 86.19 139 ASP A N 1
ATOM 1124 C CA . ASP A 1 139 ? 4.597 -11.891 -31.585 1.00 86.19 139 ASP A CA 1
ATOM 1125 C C . ASP A 1 139 ? 4.903 -10.392 -31.381 1.00 86.19 139 ASP A C 1
ATOM 1127 O O . ASP A 1 139 ? 4.847 -9.885 -30.255 1.00 86.19 139 ASP A O 1
ATOM 1131 N N . PRO A 1 140 ? 5.245 -9.653 -32.454 1.00 88.44 140 PRO A N 1
ATOM 1132 C CA . PRO A 1 140 ? 5.581 -8.234 -32.353 1.00 88.44 140 PRO A CA 1
ATOM 1133 C C . PRO A 1 140 ? 4.390 -7.368 -31.919 1.00 88.44 140 PRO A C 1
ATOM 1135 O O . PRO A 1 140 ? 4.588 -6.301 -31.340 1.00 88.44 140 PRO A O 1
ATOM 1138 N N . TYR A 1 141 ? 3.154 -7.816 -32.164 1.00 86.44 141 TYR A N 1
ATOM 1139 C CA . TYR A 1 141 ? 1.963 -7.076 -31.760 1.00 86.44 141 TYR A CA 1
ATOM 1140 C C . TYR A 1 141 ? 1.770 -7.145 -30.242 1.00 86.44 141 TYR A C 1
ATOM 1142 O O . TYR A 1 141 ? 1.583 -6.110 -29.599 1.00 86.44 141 TYR A O 1
ATOM 1150 N N . ALA A 1 142 ? 1.884 -8.337 -29.647 1.00 80.62 142 ALA A N 1
ATOM 1151 C CA . ALA A 1 142 ? 1.823 -8.502 -28.195 1.00 80.62 142 ALA A CA 1
ATOM 1152 C C . ALA A 1 142 ? 2.972 -7.771 -27.481 1.00 80.62 142 ALA A C 1
ATOM 1154 O O . ALA A 1 142 ? 2.744 -7.138 -26.446 1.00 80.62 142 ALA A O 1
ATOM 1155 N N . GLN A 1 143 ? 4.179 -7.789 -28.062 1.00 85.94 143 GLN A N 1
ATOM 1156 C CA . GLN A 1 143 ? 5.325 -7.017 -27.568 1.00 85.94 143 GLN A CA 1
ATOM 1157 C C . GLN A 1 143 ? 5.005 -5.519 -27.514 1.00 85.94 143 GLN A C 1
ATOM 1159 O O . GLN A 1 143 ? 5.035 -4.921 -26.437 1.00 85.94 143 GLN A O 1
ATOM 1164 N N . GLN A 1 144 ? 4.616 -4.929 -28.650 1.00 86.56 144 GLN A N 1
ATOM 1165 C CA . GLN A 1 144 ? 4.302 -3.502 -28.747 1.00 86.56 144 GLN A CA 1
ATOM 1166 C C . GLN A 1 144 ? 3.129 -3.111 -27.840 1.00 86.56 144 GLN A C 1
ATOM 1168 O O . GLN A 1 144 ? 3.151 -2.060 -27.199 1.00 86.56 144 GLN A O 1
ATOM 1173 N N . SER A 1 145 ? 2.104 -3.962 -27.760 1.00 82.62 145 SER A N 1
ATOM 1174 C CA . SER A 1 145 ? 0.938 -3.730 -26.911 1.00 82.62 145 SER A CA 1
ATOM 1175 C C . SER A 1 145 ? 1.312 -3.681 -25.428 1.00 82.62 145 SER A C 1
ATOM 1177 O O . SER A 1 145 ? 0.805 -2.829 -24.694 1.00 82.62 145 SER A O 1
ATOM 1179 N N . TRP A 1 146 ? 2.182 -4.580 -24.963 1.00 83.19 146 TRP A N 1
ATOM 1180 C CA . TRP A 1 146 ? 2.620 -4.577 -23.570 1.00 83.19 146 TRP A CA 1
ATOM 1181 C C . TRP A 1 146 ? 3.560 -3.406 -23.268 1.00 83.19 146 TRP A C 1
ATOM 1183 O O . TRP A 1 146 ? 3.368 -2.728 -22.259 1.00 83.19 146 TRP A O 1
ATOM 1193 N N . GLU A 1 147 ? 4.506 -3.104 -24.161 1.00 86.94 147 GLU A N 1
ATOM 1194 C CA . GLU A 1 147 ? 5.366 -1.918 -24.049 1.00 86.94 147 GLU A CA 1
ATOM 1195 C C . GLU A 1 147 ? 4.529 -0.637 -23.926 1.00 86.94 147 GLU A C 1
ATOM 1197 O O . GLU A 1 147 ? 4.752 0.181 -23.033 1.00 86.94 147 GLU A O 1
ATOM 1202 N N . HIS A 1 148 ? 3.509 -0.489 -24.776 1.00 85.62 148 HIS A N 1
ATOM 1203 C CA . HIS A 1 148 ? 2.589 0.641 -24.716 1.00 85.62 148 HIS A CA 1
ATOM 1204 C C . HIS A 1 148 ? 1.848 0.704 -23.373 1.00 85.62 148 HIS A C 1
ATOM 1206 O O . HIS A 1 148 ? 1.788 1.763 -22.746 1.00 85.62 148 HIS A O 1
ATOM 1212 N N . SER A 1 149 ? 1.342 -0.434 -22.885 1.00 81.06 149 SER A N 1
ATOM 1213 C CA . SER A 1 149 ? 0.676 -0.508 -21.582 1.00 81.06 149 SER A CA 1
ATOM 1214 C C . SER A 1 149 ? 1.605 -0.151 -20.417 1.00 81.06 149 SER A C 1
ATOM 1216 O O . SER A 1 149 ? 1.135 0.401 -19.419 1.00 81.06 149 SER A O 1
ATOM 1218 N N . PHE A 1 150 ? 2.898 -0.465 -20.512 1.00 83.00 150 PHE A N 1
ATOM 1219 C CA . PHE A 1 150 ? 3.887 -0.155 -19.481 1.00 83.00 150 PHE A CA 1
ATOM 1220 C C . PHE A 1 150 ? 4.074 1.362 -19.317 1.00 83.00 150 PHE A C 1
ATOM 1222 O O . PHE A 1 150 ? 4.122 1.876 -18.196 1.00 83.00 150 PHE A O 1
ATOM 1229 N N . PHE A 1 151 ? 4.116 2.086 -20.440 1.00 84.19 151 PHE A N 1
ATOM 1230 C CA . PHE A 1 151 ? 4.321 3.538 -20.498 1.00 84.19 151 PHE A CA 1
ATOM 1231 C C . PHE A 1 151 ? 3.025 4.360 -20.570 1.00 84.19 151 PHE A C 1
ATOM 1233 O O . PHE A 1 151 ? 3.054 5.557 -20.864 1.00 84.19 151 PHE A O 1
ATOM 1240 N N . ALA A 1 152 ? 1.873 3.743 -20.303 1.00 80.94 152 ALA A N 1
ATOM 1241 C CA . ALA A 1 152 ? 0.593 4.438 -20.316 1.00 80.94 152 ALA A CA 1
ATOM 1242 C C . ALA A 1 152 ? 0.562 5.598 -19.298 1.00 80.94 152 ALA A C 1
ATOM 1244 O O . ALA A 1 152 ? 1.221 5.564 -18.256 1.00 80.94 152 ALA A O 1
ATOM 1245 N N . ASN A 1 153 ? -0.275 6.612 -19.549 1.00 69.88 153 ASN A N 1
ATOM 1246 C CA . ASN A 1 153 ? -0.367 7.835 -18.733 1.00 69.88 153 ASN A CA 1
ATOM 1247 C C . ASN A 1 153 ? -0.636 7.583 -17.234 1.00 69.88 153 ASN A C 1
ATOM 1249 O O . ASN A 1 153 ? -0.246 8.384 -16.381 1.00 69.88 153 ASN A O 1
ATOM 1253 N N . GLY A 1 154 ? -1.300 6.471 -16.906 1.00 68.25 154 GLY A N 1
ATOM 1254 C CA . GLY A 1 154 ? -1.562 6.024 -15.538 1.00 68.25 154 GLY A CA 1
ATOM 1255 C C . GLY A 1 154 ? -0.429 5.214 -14.901 1.00 68.25 154 GLY A C 1
ATOM 1256 O O . GLY A 1 154 ? -0.455 5.011 -13.695 1.00 68.25 154 GLY A O 1
ATOM 1257 N N . ARG A 1 155 ? 0.583 4.778 -15.648 1.00 75.25 155 ARG A N 1
ATOM 1258 C CA . ARG A 1 155 ? 1.650 3.883 -15.180 1.00 75.25 155 ARG A CA 1
ATOM 1259 C C . ARG A 1 155 ? 2.957 4.651 -15.068 1.00 75.25 155 ARG A C 1
ATOM 1261 O O . ARG A 1 155 ? 3.085 5.499 -14.183 1.00 75.25 155 ARG A O 1
ATOM 1268 N N . VAL A 1 156 ? 3.899 4.427 -15.971 1.00 77.44 156 VAL A N 1
ATOM 1269 C CA . VAL A 1 156 ? 5.195 5.095 -15.962 1.00 77.44 156 VAL A CA 1
ATOM 1270 C C . VAL A 1 156 ? 5.206 6.169 -17.040 1.00 77.44 156 VAL A C 1
ATOM 1272 O O . VAL A 1 156 ? 5.105 5.875 -18.223 1.00 77.44 156 VAL A O 1
ATOM 1275 N N . THR A 1 157 ? 5.347 7.428 -16.628 1.00 77.62 157 THR A N 1
ATOM 1276 C CA . THR A 1 157 ? 5.476 8.567 -17.546 1.00 77.62 157 THR A CA 1
ATOM 1277 C C . THR A 1 157 ? 6.857 9.189 -17.423 1.00 77.62 157 THR A C 1
ATOM 1279 O O . THR A 1 157 ? 7.490 9.104 -16.368 1.00 77.62 157 THR A O 1
ATOM 1282 N N . ASP A 1 158 ? 7.291 9.919 -18.448 1.00 72.44 158 ASP A N 1
ATOM 1283 C CA . ASP A 1 158 ? 8.548 10.678 -18.416 1.00 72.44 158 ASP A CA 1
ATOM 1284 C C . ASP A 1 158 ? 8.628 11.608 -17.195 1.00 72.44 158 ASP A C 1
ATOM 1286 O O . ASP A 1 158 ? 9.684 11.818 -16.603 1.00 72.44 158 ASP A O 1
ATOM 1290 N N . THR A 1 159 ? 7.493 12.161 -16.757 1.00 74.06 159 THR A N 1
ATOM 1291 C CA . THR A 1 159 ? 7.420 12.991 -15.545 1.00 74.06 159 THR A CA 1
ATOM 1292 C C . THR A 1 159 ? 7.709 12.202 -14.273 1.00 74.06 159 THR A C 1
ATOM 1294 O O . THR A 1 159 ? 8.389 12.722 -13.393 1.00 74.06 159 THR A O 1
ATOM 1297 N N . LYS A 1 160 ? 7.242 10.956 -14.183 1.00 79.50 160 LYS A N 1
ATOM 1298 C CA . LYS A 1 160 ? 7.501 10.080 -13.036 1.00 79.50 160 LYS A CA 1
ATOM 1299 C C . LYS A 1 160 ? 8.945 9.603 -13.013 1.00 79.50 160 LYS A C 1
ATOM 1301 O O . LYS A 1 160 ? 9.591 9.709 -11.981 1.00 79.50 160 LYS A O 1
ATOM 1306 N N . ILE A 1 161 ? 9.482 9.187 -14.159 1.00 74.94 161 ILE A N 1
ATOM 1307 C CA . ILE A 1 161 ? 10.888 8.770 -14.276 1.00 74.94 161 ILE A CA 1
ATOM 1308 C C . ILE A 1 161 ? 11.823 9.913 -13.857 1.00 74.94 161 ILE A C 1
ATOM 1310 O O . ILE A 1 161 ? 12.799 9.695 -13.144 1.00 74.94 161 ILE A O 1
ATOM 1314 N N . ARG A 1 162 ? 11.489 11.159 -14.229 1.00 70.25 162 ARG A N 1
ATOM 1315 C CA . ARG A 1 162 ? 12.265 12.353 -13.857 1.00 70.25 162 ARG A CA 1
ATOM 1316 C C . ARG A 1 162 ? 12.405 12.577 -12.352 1.00 70.25 162 ARG A C 1
ATOM 1318 O O . ARG A 1 162 ? 13.376 13.220 -11.963 1.00 70.25 162 ARG A O 1
ATOM 1325 N N . ARG A 1 163 ? 11.466 12.099 -11.531 1.00 72.25 163 ARG A N 1
ATOM 1326 C CA . ARG A 1 163 ? 11.513 12.274 -10.071 1.00 72.25 163 ARG A CA 1
ATOM 1327 C C . ARG A 1 163 ? 12.110 11.086 -9.318 1.00 72.25 163 ARG A C 1
ATOM 1329 O O . ARG A 1 163 ? 12.261 11.169 -8.106 1.00 72.25 163 ARG A O 1
ATOM 1336 N N . LEU A 1 164 ? 12.450 9.995 -10.006 1.00 73.62 164 LEU A N 1
ATOM 1337 C CA . LEU A 1 164 ? 13.054 8.839 -9.349 1.00 73.62 164 LEU A CA 1
ATOM 1338 C C . LEU A 1 164 ? 14.486 9.166 -8.918 1.00 73.62 164 LEU A C 1
ATOM 1340 O O . LEU A 1 164 ? 15.297 9.684 -9.700 1.00 73.62 164 LEU A O 1
ATOM 1344 N N . ALA A 1 165 ? 14.808 8.810 -7.676 1.00 74.38 165 ALA A N 1
ATOM 1345 C CA . ALA A 1 165 ? 16.177 8.823 -7.186 1.00 74.38 165 ALA A CA 1
ATOM 1346 C C . ALA A 1 165 ? 17.069 7.919 -8.059 1.00 74.38 165 ALA A C 1
ATOM 1348 O O . ALA A 1 165 ? 16.605 6.946 -8.651 1.00 74.38 165 ALA A O 1
ATOM 1349 N N . GLY A 1 166 ? 18.368 8.230 -8.142 1.00 75.62 166 GLY A N 1
ATOM 1350 C CA . GLY A 1 166 ? 19.308 7.461 -8.969 1.00 75.62 166 GLY A CA 1
ATOM 1351 C C . GLY A 1 166 ? 19.375 5.976 -8.593 1.00 75.62 166 GLY A C 1
ATOM 1352 O O . GLY A 1 166 ? 19.293 5.135 -9.480 1.00 75.62 166 GLY A O 1
ATOM 1353 N N . ALA A 1 167 ? 19.444 5.668 -7.293 1.00 75.44 167 ALA A N 1
ATOM 1354 C CA . ALA A 1 167 ? 19.438 4.293 -6.788 1.00 75.44 167 ALA A CA 1
ATOM 1355 C C . ALA A 1 167 ? 18.132 3.554 -7.128 1.00 75.44 167 ALA A C 1
ATOM 1357 O O . ALA A 1 167 ? 18.170 2.412 -7.568 1.00 75.44 167 ALA A O 1
ATOM 1358 N N . PHE A 1 168 ? 16.991 4.244 -7.024 1.00 80.75 168 PHE A N 1
ATOM 1359 C CA . PHE A 1 168 ? 15.689 3.703 -7.419 1.00 80.75 168 PHE A CA 1
ATOM 1360 C C . PHE A 1 168 ? 15.633 3.329 -8.896 1.00 80.75 168 PHE A C 1
ATOM 1362 O O . PHE A 1 168 ? 15.189 2.242 -9.248 1.00 80.75 168 PHE A O 1
ATOM 1369 N N . HIS A 1 169 ? 16.105 4.224 -9.766 1.00 81.69 169 HIS A N 1
ATOM 1370 C CA . HIS A 1 169 ? 16.192 3.935 -11.195 1.00 81.69 169 HIS A CA 1
ATOM 1371 C C . HIS A 1 169 ? 17.061 2.702 -11.460 1.00 81.69 169 HIS A C 1
ATOM 1373 O O . HIS A 1 169 ? 16.645 1.837 -12.221 1.00 81.69 169 HIS A O 1
ATOM 1379 N N . GLN A 1 170 ? 18.224 2.598 -10.810 1.00 83.94 170 GLN A N 1
ATOM 1380 C CA . GLN A 1 170 ? 19.118 1.457 -11.001 1.00 83.94 170 GLN A CA 1
ATOM 1381 C C . GLN A 1 170 ? 18.463 0.133 -10.590 1.00 83.94 170 GLN A C 1
ATOM 1383 O O . GLN A 1 170 ? 18.512 -0.815 -11.362 1.00 83.94 170 GLN A O 1
ATOM 1388 N N . GLU A 1 171 ? 17.781 0.086 -9.445 1.00 84.69 171 GLU A N 1
ATOM 1389 C CA . GLU A 1 171 ? 17.098 -1.133 -8.994 1.00 84.69 171 GLU A CA 1
ATOM 1390 C C . GLU A 1 171 ? 15.987 -1.565 -9.968 1.00 84.69 171 GLU A C 1
ATOM 1392 O O . GLU A 1 171 ? 15.844 -2.745 -10.283 1.00 84.69 171 GLU A O 1
ATOM 1397 N N . VAL A 1 172 ? 15.234 -0.606 -10.526 1.00 84.62 172 VAL A N 1
ATOM 1398 C CA . VAL A 1 172 ? 14.234 -0.895 -11.570 1.00 84.62 172 VAL A CA 1
ATOM 1399 C C . VAL A 1 172 ? 14.893 -1.504 -12.814 1.00 84.62 172 VAL A C 1
ATOM 1401 O O . VAL A 1 172 ? 14.354 -2.454 -13.387 1.00 84.62 172 VAL A O 1
ATOM 1404 N N . ILE A 1 173 ? 16.046 -0.981 -13.244 1.00 87.62 173 ILE A N 1
ATOM 1405 C CA . ILE A 1 173 ? 16.797 -1.527 -14.384 1.00 87.62 173 ILE A CA 1
ATOM 1406 C C . ILE A 1 173 ? 17.329 -2.929 -14.077 1.00 87.62 173 ILE A C 1
ATOM 1408 O O . ILE A 1 173 ? 17.220 -3.822 -14.922 1.00 87.62 173 ILE A O 1
ATOM 1412 N N . ASP A 1 174 ? 17.858 -3.149 -12.878 1.00 85.88 174 ASP A N 1
ATOM 1413 C CA . ASP A 1 174 ? 18.378 -4.446 -12.454 1.00 85.88 174 ASP A CA 1
ATOM 1414 C C . ASP A 1 174 ? 17.264 -5.502 -12.442 1.00 85.88 174 ASP A C 1
ATOM 1416 O O . ASP A 1 174 ? 17.450 -6.610 -12.951 1.00 85.88 174 ASP A O 1
ATOM 1420 N N . GLU A 1 175 ? 16.072 -5.162 -11.948 1.00 81.69 175 GLU A N 1
ATOM 1421 C CA . GLU A 1 175 ? 14.923 -6.070 -11.976 1.00 81.69 175 GLU A CA 1
ATOM 1422 C C . GLU A 1 175 ? 14.387 -6.329 -13.382 1.00 81.69 175 GLU A C 1
ATOM 1424 O O . GLU A 1 175 ? 14.069 -7.476 -13.709 1.00 81.69 175 GLU A O 1
ATOM 1429 N N . LEU A 1 176 ? 14.346 -5.315 -14.252 1.00 84.12 176 LEU A N 1
ATOM 1430 C CA . LEU A 1 176 ? 14.016 -5.516 -15.666 1.00 84.12 176 LEU A CA 1
ATOM 1431 C C . LEU A 1 176 ? 15.018 -6.449 -16.354 1.00 84.12 176 LEU A C 1
ATOM 1433 O O . LEU A 1 176 ? 14.615 -7.305 -17.135 1.00 84.12 176 LEU A O 1
ATOM 1437 N N . THR A 1 177 ? 16.302 -6.335 -16.021 1.00 85.25 177 THR A N 1
ATOM 1438 C CA . THR A 1 177 ? 17.369 -7.175 -16.585 1.00 85.25 177 THR A CA 1
ATOM 1439 C C . THR A 1 177 ? 17.279 -8.620 -16.085 1.00 85.25 177 THR A C 1
ATOM 1441 O O . THR A 1 177 ? 17.522 -9.562 -16.838 1.00 85.25 177 THR A O 1
ATOM 1444 N N . LYS A 1 178 ? 16.891 -8.828 -14.819 1.00 81.94 178 LYS A N 1
ATOM 1445 C CA . LYS A 1 178 ? 16.710 -10.165 -14.223 1.00 81.94 178 LYS A CA 1
ATOM 1446 C C . LYS A 1 178 ? 15.388 -10.827 -14.634 1.00 81.94 178 LYS A C 1
ATOM 1448 O O . LYS A 1 178 ? 15.289 -12.056 -14.609 1.00 81.94 178 LYS A O 1
ATOM 1453 N N . ALA A 1 179 ? 14.362 -10.051 -14.995 1.00 76.31 179 ALA A N 1
ATOM 1454 C CA . ALA A 1 179 ? 13.017 -10.557 -15.273 1.00 76.31 179 ALA A CA 1
ATOM 1455 C C . ALA A 1 179 ? 12.957 -11.658 -16.357 1.00 76.31 179 ALA A C 1
ATOM 1457 O O . ALA A 1 179 ? 12.262 -12.650 -16.116 1.00 76.31 179 ALA A O 1
ATOM 1458 N N . PRO A 1 180 ? 13.696 -11.578 -17.486 1.00 76.31 180 PRO A N 1
ATOM 1459 C CA . PRO A 1 180 ? 13.747 -12.651 -18.476 1.00 76.31 180 PRO A CA 1
ATOM 1460 C C . PRO A 1 180 ? 14.308 -13.967 -17.928 1.00 76.31 180 PRO A C 1
ATOM 1462 O O . PRO A 1 180 ? 13.823 -15.031 -18.286 1.00 76.31 180 PRO A O 1
ATOM 1465 N N . ALA A 1 181 ? 15.293 -13.930 -17.027 1.00 73.75 181 ALA A N 1
ATOM 1466 C CA . ALA A 1 181 ? 15.852 -15.145 -16.426 1.00 73.75 181 ALA A CA 1
ATOM 1467 C C . ALA A 1 181 ? 14.893 -15.782 -15.406 1.00 73.75 181 ALA A C 1
ATOM 1469 O O . ALA A 1 181 ? 14.866 -17.001 -15.250 1.00 73.75 181 ALA A O 1
ATOM 1470 N N . LYS A 1 182 ? 14.053 -14.970 -14.750 1.00 68.06 182 LYS A N 1
ATOM 1471 C CA . LYS A 1 182 ? 12.998 -15.436 -13.834 1.00 68.06 182 LYS A CA 1
ATOM 1472 C C . LYS A 1 182 ? 11.801 -16.061 -14.586 1.00 68.06 182 LYS A C 1
ATOM 1474 O O . LYS A 1 182 ? 10.913 -16.623 -13.948 1.00 68.06 182 LYS A O 1
ATOM 1479 N N . LEU A 1 183 ? 11.760 -16.001 -15.924 1.00 63.78 183 LEU A N 1
ATOM 1480 C CA . LEU A 1 183 ? 10.638 -16.473 -16.747 1.00 63.78 183 LEU A CA 1
ATOM 1481 C C . LEU A 1 183 ? 10.303 -17.959 -16.646 1.00 63.78 183 LEU A C 1
ATOM 1483 O O . LEU A 1 183 ? 9.116 -18.248 -16.550 1.00 63.78 183 LEU A O 1
ATOM 1487 N N . PRO A 1 184 ? 11.253 -18.911 -16.700 1.00 58.03 184 PRO A N 1
ATOM 1488 C CA . PRO A 1 184 ? 10.905 -20.332 -16.691 1.00 58.03 184 PRO A CA 1
ATOM 1489 C C . PRO A 1 184 ? 10.244 -20.740 -15.371 1.00 58.03 184 PRO A C 1
ATOM 1491 O O . PRO A 1 184 ? 9.200 -21.384 -15.379 1.00 58.03 184 PRO A O 1
ATOM 1494 N N . ALA A 1 185 ? 10.789 -20.262 -14.248 1.00 53.59 185 ALA A N 1
ATOM 1495 C CA . ALA A 1 185 ? 10.204 -20.452 -12.922 1.00 53.59 185 ALA A CA 1
ATOM 1496 C C . ALA A 1 185 ? 8.837 -19.759 -12.796 1.00 53.59 185 ALA A C 1
ATOM 1498 O O . ALA A 1 185 ? 7.898 -20.338 -12.257 1.00 53.59 185 ALA A O 1
ATOM 1499 N N . ARG A 1 186 ? 8.691 -18.548 -13.357 1.00 52.12 186 ARG A N 1
ATOM 1500 C CA . ARG A 1 186 ? 7.403 -17.842 -13.396 1.00 52.12 186 ARG A CA 1
ATOM 1501 C C . ARG A 1 186 ? 6.384 -18.549 -14.283 1.00 52.12 186 ARG A C 1
ATOM 1503 O O . ARG A 1 186 ? 5.252 -18.674 -13.869 1.00 52.12 186 ARG A O 1
ATOM 1510 N N . ARG A 1 187 ? 6.745 -19.069 -15.457 1.00 53.31 187 ARG A N 1
ATOM 1511 C CA . ARG A 1 187 ? 5.825 -19.813 -16.337 1.00 53.31 187 ARG A CA 1
ATOM 1512 C C . ARG A 1 187 ? 5.319 -21.097 -15.676 1.00 53.31 187 ARG A C 1
ATOM 1514 O O . ARG A 1 187 ? 4.134 -21.375 -15.793 1.00 53.31 187 ARG A O 1
ATOM 1521 N N . LEU A 1 188 ? 6.184 -21.806 -14.945 1.00 45.97 188 LEU A N 1
ATOM 1522 C CA . LEU A 1 188 ? 5.815 -22.987 -14.153 1.00 45.97 188 LEU A CA 1
ATOM 1523 C C . LEU A 1 188 ? 4.884 -22.639 -12.978 1.00 45.97 188 LEU A C 1
ATOM 1525 O O . LEU A 1 188 ? 3.942 -23.373 -12.710 1.00 45.97 188 LEU A O 1
ATOM 1529 N N . ALA A 1 189 ? 5.098 -21.500 -12.310 1.00 44.12 189 ALA A N 1
ATOM 1530 C CA . ALA A 1 189 ? 4.204 -21.010 -11.256 1.00 44.12 189 ALA A CA 1
ATOM 1531 C C . ALA A 1 189 ? 2.913 -20.346 -11.796 1.00 44.12 189 ALA A C 1
ATOM 1533 O O . ALA A 1 189 ? 1.917 -20.243 -11.082 1.00 44.12 189 ALA A O 1
ATOM 1534 N N . CYS A 1 190 ? 2.915 -19.879 -13.050 1.00 40.59 190 CYS A N 1
ATOM 1535 C CA . CYS A 1 190 ? 1.876 -19.041 -13.659 1.00 40.59 190 CYS A CA 1
ATOM 1536 C C . CYS A 1 190 ? 1.010 -19.758 -14.707 1.00 40.59 190 CYS A C 1
ATOM 1538 O O . CYS A 1 190 ? 0.397 -19.071 -15.534 1.00 40.59 190 CYS A O 1
ATOM 1540 N N . GLU A 1 191 ? 0.861 -21.087 -14.651 1.00 38.09 191 GLU A N 1
ATOM 1541 C CA . GLU A 1 191 ? -0.178 -21.792 -15.429 1.00 38.09 191 GLU A CA 1
ATOM 1542 C C . GLU A 1 191 ? -1.601 -21.248 -15.147 1.00 38.09 191 GLU A C 1
ATOM 1544 O O . GLU A 1 191 ? -2.504 -21.441 -15.955 1.00 38.09 191 GLU A O 1
ATOM 1549 N N . ALA A 1 192 ? -1.793 -20.464 -14.076 1.00 39.72 192 ALA A N 1
ATOM 1550 C CA . ALA A 1 192 ? -3.047 -19.772 -13.777 1.00 39.72 192 ALA A CA 1
ATOM 1551 C C . ALA A 1 192 ? -3.193 -18.348 -14.368 1.00 39.72 192 ALA A C 1
ATOM 1553 O O . ALA A 1 192 ? -4.313 -17.840 -14.390 1.00 39.72 192 ALA A O 1
ATOM 1554 N N . SER A 1 193 ? -2.132 -17.663 -14.840 1.00 42.78 193 SER A N 1
ATOM 1555 C CA . SER A 1 193 ? -2.315 -16.279 -15.330 1.00 42.78 193 SER A CA 1
ATOM 1556 C C . SER A 1 193 ? -1.377 -15.718 -16.404 1.00 42.78 193 SER A C 1
ATOM 1558 O O . SER A 1 193 ? -1.593 -14.579 -16.770 1.00 42.78 193 SER A O 1
ATOM 1560 N N . GLY A 1 194 ? -0.370 -16.416 -16.935 1.00 51.12 194 GLY A N 1
ATOM 1561 C CA . GLY A 1 194 ? 0.246 -16.114 -18.252 1.00 51.12 194 GLY A CA 1
ATOM 1562 C C . GLY A 1 194 ? 0.743 -14.692 -18.637 1.00 51.12 194 GLY A C 1
ATOM 1563 O O . GLY A 1 194 ? 1.122 -14.516 -19.793 1.00 51.12 194 GLY A O 1
ATOM 1564 N N . PHE A 1 195 ? 0.770 -13.683 -17.755 1.00 59.94 195 PHE A N 1
ATOM 1565 C CA . PHE A 1 195 ? 1.071 -12.287 -18.121 1.00 59.94 195 PHE A CA 1
ATOM 1566 C C . PHE A 1 195 ? 2.487 -11.827 -17.704 1.00 59.94 195 PHE A C 1
ATOM 1568 O O . PHE A 1 195 ? 3.005 -12.256 -16.670 1.00 59.94 195 PHE A O 1
ATOM 1575 N N . PRO A 1 196 ? 3.124 -10.927 -18.480 1.00 64.75 196 PRO A N 1
ATOM 1576 C CA . PRO A 1 196 ? 4.360 -10.233 -18.107 1.00 64.75 196 PRO A CA 1
ATOM 1577 C C . PRO A 1 196 ? 4.205 -9.360 -16.856 1.00 64.75 196 PRO A C 1
ATOM 1579 O O . PRO A 1 196 ? 3.086 -8.952 -16.528 1.00 64.75 196 PRO A O 1
ATOM 1582 N N . PRO A 1 197 ? 5.314 -9.027 -16.157 1.00 70.19 197 PRO A N 1
ATOM 1583 C CA . PRO A 1 197 ? 5.253 -8.156 -14.991 1.00 70.19 197 PRO A CA 1
ATOM 1584 C C . PRO A 1 197 ? 4.645 -6.801 -15.366 1.00 70.19 197 PRO A C 1
ATOM 1586 O O . PRO A 1 197 ? 4.936 -6.235 -16.421 1.00 70.19 197 PRO A O 1
ATOM 1589 N N . THR A 1 198 ? 3.798 -6.263 -14.495 1.00 77.00 198 THR A N 1
ATOM 1590 C CA . THR A 1 198 ? 3.250 -4.918 -14.675 1.00 77.00 198 THR A CA 1
ATOM 1591 C C . THR A 1 198 ? 4.285 -3.871 -14.268 1.00 77.00 198 THR A C 1
ATOM 1593 O O . THR A 1 198 ? 5.140 -4.121 -13.414 1.00 77.00 198 THR A O 1
ATOM 1596 N N . ALA A 1 199 ? 4.190 -2.672 -14.848 1.00 78.19 199 ALA A N 1
ATOM 1597 C CA . ALA A 1 199 ? 5.030 -1.548 -14.440 1.00 78.19 199 ALA A CA 1
ATOM 1598 C C . ALA A 1 199 ? 4.891 -1.261 -12.938 1.00 78.19 199 ALA A C 1
ATOM 1600 O O . ALA A 1 199 ? 5.883 -1.052 -12.245 1.00 78.19 199 ALA A O 1
ATOM 1601 N N . ASP A 1 200 ? 3.667 -1.336 -12.415 1.00 77.38 200 ASP A N 1
ATOM 1602 C CA . ASP A 1 200 ? 3.417 -1.054 -11.009 1.00 77.38 200 ASP A CA 1
ATOM 1603 C C . ASP A 1 200 ? 4.035 -2.103 -10.083 1.00 77.38 200 ASP A C 1
ATOM 1605 O O . ASP A 1 200 ? 4.622 -1.727 -9.072 1.00 77.38 200 ASP A O 1
ATOM 1609 N N . GLY A 1 201 ? 3.978 -3.386 -10.456 1.00 76.75 201 GLY A N 1
ATOM 1610 C CA . GLY A 1 201 ? 4.622 -4.458 -9.699 1.00 76.75 201 GLY A CA 1
ATOM 1611 C C . GLY A 1 201 ? 6.146 -4.331 -9.673 1.00 76.75 201 GLY A C 1
ATOM 1612 O O . GLY A 1 201 ? 6.754 -4.523 -8.625 1.00 76.75 201 GLY A O 1
ATOM 1613 N N . LEU A 1 202 ? 6.768 -3.949 -10.794 1.00 78.75 202 LEU A N 1
ATOM 1614 C CA . LEU A 1 202 ? 8.218 -3.721 -10.860 1.00 78.75 202 LEU A CA 1
ATOM 1615 C C . LEU A 1 202 ? 8.658 -2.532 -10.003 1.00 78.75 202 LEU A C 1
ATOM 1617 O O . LEU A 1 202 ? 9.642 -2.627 -9.278 1.00 78.75 202 LEU A O 1
ATOM 1621 N N . PHE A 1 203 ? 7.920 -1.424 -10.060 1.00 81.75 203 PHE A N 1
ATOM 1622 C CA . PHE A 1 203 ? 8.242 -0.230 -9.280 1.00 81.75 203 PHE A CA 1
ATOM 1623 C C . PHE A 1 203 ? 8.011 -0.439 -7.782 1.00 81.75 203 PHE A C 1
ATOM 1625 O O . PHE A 1 203 ? 8.793 0.066 -6.981 1.00 81.75 203 PHE A O 1
ATOM 1632 N N . LEU A 1 204 ? 6.964 -1.173 -7.395 1.00 82.50 204 LEU A N 1
ATOM 1633 C CA . LEU A 1 204 ? 6.753 -1.566 -5.999 1.00 82.50 204 LEU A CA 1
ATOM 1634 C C . LEU A 1 204 ? 7.883 -2.465 -5.508 1.00 82.50 204 LEU A C 1
ATOM 1636 O O . LEU A 1 204 ? 8.489 -2.169 -4.488 1.00 82.50 204 LEU A O 1
ATOM 1640 N N . TYR A 1 205 ? 8.238 -3.495 -6.276 1.00 80.75 205 TYR A N 1
ATOM 1641 C CA . TYR A 1 205 ? 9.320 -4.393 -5.892 1.00 80.75 205 TYR A CA 1
ATOM 1642 C C . TYR A 1 205 ? 10.660 -3.656 -5.760 1.00 80.75 205 TYR A C 1
ATOM 1644 O O . TYR A 1 205 ? 11.357 -3.839 -4.770 1.00 80.75 205 TYR A O 1
ATOM 1652 N N . ALA A 1 206 ? 11.011 -2.787 -6.713 1.00 82.69 206 ALA A N 1
ATOM 1653 C CA . ALA A 1 206 ? 12.240 -1.994 -6.638 1.00 82.69 206 ALA A CA 1
ATOM 1654 C C . ALA A 1 206 ? 12.241 -1.045 -5.426 1.00 82.69 206 ALA A C 1
ATOM 1656 O O . ALA A 1 206 ? 13.266 -0.869 -4.770 1.00 82.69 206 ALA A O 1
ATOM 1657 N N . HIS A 1 207 ? 11.085 -0.458 -5.095 1.00 86.50 207 HIS A N 1
ATOM 1658 C CA . HIS A 1 207 ? 10.928 0.326 -3.871 1.00 86.50 207 HIS A CA 1
ATOM 1659 C C . HIS A 1 207 ? 11.191 -0.514 -2.622 1.00 86.50 207 HIS A C 1
ATOM 1661 O O . HIS A 1 207 ? 11.928 -0.104 -1.722 1.00 86.50 207 HIS A O 1
ATOM 1667 N N . ASP A 1 208 ? 10.576 -1.690 -2.562 1.00 85.56 208 ASP A N 1
ATOM 1668 C CA . ASP A 1 208 ? 10.699 -2.564 -1.414 1.00 85.56 208 ASP A CA 1
ATOM 1669 C C . ASP A 1 208 ? 12.112 -3.127 -1.298 1.00 85.56 208 ASP A C 1
ATOM 1671 O O . ASP A 1 208 ? 12.616 -3.165 -0.188 1.00 85.56 208 ASP A O 1
ATOM 1675 N N . ALA A 1 209 ? 12.800 -3.454 -2.394 1.00 84.31 209 ALA A N 1
ATOM 1676 C CA . ALA A 1 209 ? 14.197 -3.897 -2.388 1.00 84.31 209 ALA A CA 1
ATOM 1677 C C . ALA A 1 209 ? 15.156 -2.854 -1.792 1.00 84.31 209 ALA A C 1
ATOM 1679 O O . ALA A 1 209 ? 16.099 -3.208 -1.088 1.00 84.31 209 ALA A O 1
ATOM 1680 N N . LEU A 1 210 ? 14.888 -1.568 -2.034 1.00 85.44 210 LEU A N 1
ATOM 1681 C CA . LEU A 1 210 ? 15.682 -0.455 -1.505 1.00 85.44 210 LEU A CA 1
ATOM 1682 C C . LEU A 1 210 ? 15.307 -0.054 -0.082 1.00 85.44 210 LEU A C 1
ATOM 1684 O O . LEU A 1 210 ? 16.053 0.677 0.569 1.00 85.44 210 LEU A O 1
ATOM 1688 N N . SER A 1 211 ? 14.150 -0.500 0.399 1.00 87.00 211 SER A N 1
ATOM 1689 C CA . SER A 1 211 ? 13.771 -0.295 1.790 1.00 87.00 211 SER A CA 1
ATOM 1690 C C . SER A 1 211 ? 14.664 -1.148 2.694 1.00 87.00 211 SER A C 1
ATOM 1692 O O . SER A 1 211 ? 15.136 -2.220 2.315 1.00 87.00 211 SER A O 1
ATOM 1694 N N . GLU A 1 212 ? 14.906 -0.707 3.922 1.00 92.00 212 GLU A N 1
ATOM 1695 C CA . GLU A 1 212 ? 15.587 -1.566 4.890 1.00 92.00 212 GLU A CA 1
ATOM 1696 C C . GLU A 1 212 ? 14.630 -2.662 5.399 1.00 92.00 212 GLU A C 1
ATOM 1698 O O . GLU A 1 212 ? 13.435 -2.388 5.579 1.00 92.00 212 GLU A O 1
ATOM 1703 N N . PRO A 1 213 ? 15.124 -3.875 5.720 1.00 91.25 213 PRO A N 1
ATOM 1704 C CA . PRO A 1 213 ? 14.307 -4.907 6.367 1.00 91.25 213 PRO A CA 1
ATOM 1705 C C . PRO A 1 213 ? 13.636 -4.415 7.656 1.00 91.25 213 PRO A C 1
ATOM 1707 O O . PRO A 1 213 ? 12.488 -4.750 7.938 1.00 91.25 213 PRO A O 1
ATOM 1710 N N . SER A 1 214 ? 14.315 -3.540 8.406 1.00 92.50 214 SER A N 1
ATOM 1711 C CA . SER A 1 214 ? 13.791 -2.862 9.600 1.00 92.50 214 SER A CA 1
ATOM 1712 C C . SER A 1 214 ? 12.507 -2.071 9.306 1.00 92.50 214 SER A C 1
ATOM 1714 O O . SER A 1 214 ? 11.535 -2.146 10.060 1.00 92.50 214 SER A O 1
ATOM 1716 N N . SER A 1 215 ? 12.477 -1.353 8.180 1.00 92.69 215 SER A N 1
ATOM 1717 C CA . SER A 1 215 ? 11.338 -0.548 7.735 1.00 92.69 215 SER A CA 1
ATOM 1718 C C . SER A 1 215 ? 10.168 -1.430 7.300 1.00 92.69 215 SER A C 1
ATOM 1720 O O . SER A 1 215 ? 9.021 -1.164 7.669 1.00 92.69 215 SER A O 1
ATOM 1722 N N . ARG A 1 216 ? 10.442 -2.519 6.569 1.00 92.44 216 ARG A N 1
ATOM 1723 C CA . ARG A 1 216 ? 9.413 -3.502 6.188 1.00 92.44 216 ARG A CA 1
ATOM 1724 C C . ARG A 1 216 ? 8.838 -4.217 7.410 1.00 92.44 216 ARG A C 1
ATOM 1726 O O . ARG A 1 216 ? 7.618 -4.296 7.545 1.00 92.44 216 ARG A O 1
ATOM 1733 N N . PHE A 1 217 ? 9.684 -4.630 8.353 1.00 93.00 217 PHE A N 1
ATOM 1734 C CA . PHE A 1 217 ? 9.242 -5.234 9.611 1.00 93.00 217 PHE A CA 1
ATOM 1735 C C . PHE A 1 217 ? 8.380 -4.275 10.440 1.00 93.00 217 PHE A C 1
ATOM 1737 O O . PHE A 1 217 ? 7.350 -4.675 10.984 1.00 93.00 217 PHE A O 1
ATOM 1744 N N . ALA A 1 218 ? 8.748 -2.991 10.505 1.00 93.44 218 ALA A N 1
ATOM 1745 C CA . ALA A 1 218 ? 7.950 -1.979 11.190 1.00 93.44 218 ALA A CA 1
ATOM 1746 C C . ALA A 1 218 ? 6.548 -1.834 10.572 1.00 93.44 218 ALA A C 1
ATOM 1748 O O . ALA A 1 218 ? 5.570 -1.771 11.322 1.00 93.44 218 ALA A O 1
ATOM 1749 N N . ARG A 1 219 ? 6.433 -1.852 9.233 1.00 93.62 219 ARG A N 1
ATOM 1750 C CA . ARG A 1 219 ? 5.141 -1.858 8.516 1.00 93.62 219 ARG A CA 1
ATOM 1751 C C . ARG A 1 219 ? 4.337 -3.128 8.800 1.00 93.62 219 ARG A C 1
ATOM 1753 O O . ARG A 1 219 ? 3.160 -3.034 9.135 1.00 93.62 219 ARG A O 1
ATOM 1760 N N . PHE A 1 220 ? 4.963 -4.304 8.748 1.00 93.56 220 PHE A N 1
ATOM 1761 C CA . PHE A 1 220 ? 4.306 -5.570 9.094 1.00 93.56 220 PHE A CA 1
ATOM 1762 C C . PHE A 1 220 ? 3.737 -5.538 10.520 1.00 93.56 220 PHE A C 1
ATOM 1764 O O . PHE A 1 220 ? 2.545 -5.769 10.732 1.00 93.56 220 PHE A O 1
ATOM 1771 N N . ARG A 1 221 ? 4.568 -5.162 11.499 1.00 93.44 221 ARG A N 1
ATOM 1772 C CA . ARG A 1 221 ? 4.166 -5.034 12.904 1.00 93.44 221 ARG A CA 1
ATOM 1773 C C . ARG A 1 221 ? 3.039 -4.020 13.081 1.00 93.44 221 ARG A C 1
ATOM 1775 O O . ARG A 1 221 ? 2.117 -4.266 13.855 1.00 93.44 221 ARG A O 1
ATOM 1782 N N . TYR A 1 222 ? 3.100 -2.899 12.365 1.00 94.88 222 TYR A N 1
ATOM 1783 C CA . TYR A 1 222 ? 2.039 -1.901 12.365 1.00 94.88 222 TYR A CA 1
ATOM 1784 C C . TYR A 1 222 ? 0.693 -2.503 11.935 1.00 94.88 222 TYR A C 1
ATOM 1786 O O . TYR A 1 222 ? -0.292 -2.334 12.650 1.00 94.88 222 TYR A O 1
ATOM 1794 N N . PHE A 1 223 ? 0.641 -3.266 10.839 1.00 95.88 223 PHE A N 1
ATOM 1795 C CA . PHE A 1 223 ? -0.612 -3.885 10.394 1.00 95.88 223 PHE A CA 1
ATOM 1796 C C . PHE A 1 223 ? -1.119 -4.968 11.350 1.00 95.88 223 PHE A C 1
ATOM 1798 O O . PHE A 1 223 ? -2.320 -5.044 11.600 1.00 95.88 223 PHE A O 1
ATOM 1805 N N . VAL A 1 224 ? -0.233 -5.757 11.964 1.00 94.56 224 VAL A N 1
ATOM 1806 C CA . VAL A 1 224 ? -0.644 -6.711 13.011 1.00 94.56 224 VAL A CA 1
ATOM 1807 C C . VAL A 1 224 ? -1.240 -5.976 14.220 1.00 94.56 224 VAL A C 1
ATOM 1809 O O . VAL A 1 224 ? -2.282 -6.385 14.736 1.00 94.56 224 VAL A O 1
ATOM 1812 N N . ASN A 1 225 ? -0.645 -4.854 14.638 1.00 94.81 225 ASN A N 1
ATOM 1813 C CA . ASN A 1 225 ? -1.201 -4.006 15.696 1.00 94.81 225 ASN A CA 1
ATOM 1814 C C . ASN A 1 225 ? -2.573 -3.439 15.304 1.00 94.81 225 ASN A C 1
ATOM 1816 O O . ASN A 1 225 ? -3.521 -3.541 16.082 1.00 94.81 225 ASN A O 1
ATOM 1820 N N . ALA A 1 226 ? -2.694 -2.898 14.091 1.00 95.75 226 ALA A N 1
ATOM 1821 C CA . ALA A 1 226 ? -3.944 -2.368 13.555 1.00 95.75 226 ALA A CA 1
ATOM 1822 C C . ALA A 1 226 ? -5.051 -3.432 13.530 1.00 95.75 226 ALA A C 1
ATOM 1824 O O . ALA A 1 226 ? -6.202 -3.154 13.861 1.00 95.75 226 ALA A O 1
ATOM 1825 N N . LEU A 1 227 ? -4.707 -4.680 13.214 1.00 95.19 227 LEU A N 1
ATOM 1826 C CA . LEU A 1 227 ? -5.656 -5.786 13.225 1.00 95.19 227 LEU A CA 1
ATOM 1827 C C . LEU A 1 227 ? -6.178 -6.075 14.637 1.00 95.19 227 LEU A C 1
ATOM 1829 O O . LEU A 1 227 ? -7.385 -6.216 14.831 1.00 95.19 227 LEU A O 1
ATOM 1833 N N . VAL A 1 228 ? -5.294 -6.095 15.640 1.00 94.69 228 VAL A N 1
ATOM 1834 C CA . VAL A 1 228 ? -5.690 -6.236 17.053 1.00 94.69 228 VAL A CA 1
ATOM 1835 C C . VAL A 1 228 ? -6.644 -5.113 17.467 1.00 94.69 228 VAL A C 1
ATOM 1837 O O . VAL A 1 228 ? -7.650 -5.382 18.127 1.00 94.69 228 VAL A O 1
ATOM 1840 N N . VAL A 1 229 ? -6.353 -3.874 17.064 1.00 95.12 229 VAL A N 1
ATOM 1841 C CA . VAL A 1 229 ? -7.196 -2.699 17.327 1.00 95.12 229 VAL A CA 1
ATOM 1842 C C . VAL A 1 229 ? -8.591 -2.881 16.732 1.00 95.12 229 VAL A C 1
ATOM 1844 O O . VAL A 1 229 ? -9.584 -2.770 17.453 1.00 95.12 229 VAL A O 1
ATOM 1847 N N . VAL A 1 230 ? -8.682 -3.246 15.450 1.00 94.69 230 VAL A N 1
ATOM 1848 C CA . VAL A 1 230 ? -9.968 -3.442 14.762 1.00 94.69 230 VAL A CA 1
ATOM 1849 C C . VAL A 1 230 ? -10.792 -4.546 15.429 1.00 94.69 230 VAL A C 1
ATOM 1851 O O . VAL A 1 230 ? -11.980 -4.350 15.682 1.00 94.69 230 VAL A O 1
ATOM 1854 N N . TYR A 1 231 ? -10.178 -5.681 15.780 1.00 94.38 231 TYR A N 1
ATOM 1855 C CA . TYR A 1 231 ? -10.877 -6.770 16.474 1.00 94.38 231 TYR A CA 1
ATOM 1856 C C . TYR A 1 231 ? -11.341 -6.365 17.875 1.00 94.38 231 TYR A C 1
ATOM 1858 O O . TYR A 1 231 ? -12.433 -6.745 18.295 1.00 94.38 231 TYR A O 1
ATOM 1866 N N . ARG A 1 232 ? -10.544 -5.581 18.605 1.00 93.19 232 ARG A N 1
ATOM 1867 C CA . ARG A 1 232 ? -10.903 -5.106 19.947 1.00 93.19 232 ARG A CA 1
ATOM 1868 C C . ARG A 1 232 ? -12.067 -4.117 19.915 1.00 93.19 232 ARG A C 1
ATOM 1870 O O . ARG A 1 232 ? -12.948 -4.202 20.767 1.00 93.19 232 ARG A O 1
ATOM 1877 N N . ALA A 1 233 ? -12.067 -3.205 18.949 1.00 91.31 233 ALA A N 1
ATOM 1878 C CA . ALA A 1 233 ? -13.088 -2.172 18.806 1.00 91.31 233 ALA A CA 1
ATOM 1879 C C . ALA A 1 233 ? -14.385 -2.677 18.147 1.00 91.31 233 ALA A C 1
ATOM 1881 O O . ALA A 1 233 ? -15.437 -2.049 18.276 1.00 91.31 233 ALA A O 1
ATOM 1882 N N . ALA A 1 234 ? -14.341 -3.809 17.436 1.00 90.88 234 ALA A N 1
ATOM 1883 C CA . ALA A 1 234 ? -15.510 -4.358 16.762 1.00 90.88 234 ALA A CA 1
ATOM 1884 C C . ALA A 1 234 ? -16.629 -4.747 17.755 1.00 90.88 234 ALA A C 1
ATOM 1886 O O . ALA A 1 234 ? -16.365 -5.439 18.747 1.00 90.88 234 ALA A O 1
ATOM 1887 N N . PRO A 1 235 ? -17.901 -4.384 17.477 1.00 88.81 235 PRO A N 1
ATOM 1888 C CA . PRO A 1 235 ? -19.041 -4.807 18.283 1.00 88.81 235 PRO A CA 1
ATOM 1889 C C . PRO A 1 235 ? -19.085 -6.324 18.486 1.00 88.81 235 PRO A C 1
ATOM 1891 O O . PRO A 1 235 ? -18.900 -7.085 17.540 1.00 88.81 235 PRO A O 1
ATOM 1894 N N . ARG A 1 236 ? -19.419 -6.776 19.703 1.00 86.38 236 ARG A N 1
ATOM 1895 C CA . ARG A 1 236 ? -19.415 -8.208 20.081 1.00 86.38 236 ARG A CA 1
ATOM 1896 C C . ARG A 1 236 ? -20.194 -9.117 19.125 1.00 86.38 236 ARG A C 1
ATOM 1898 O O . ARG A 1 236 ? -19.788 -10.249 18.914 1.00 86.38 236 ARG A O 1
ATOM 1905 N N . HIS A 1 237 ? -21.288 -8.629 18.543 1.00 86.56 237 HIS A N 1
ATOM 1906 C CA . HIS A 1 237 ? -22.115 -9.407 17.616 1.00 86.56 237 HIS A CA 1
ATOM 1907 C C . HIS A 1 237 ? -21.465 -9.629 16.241 1.00 86.56 237 HIS A C 1
ATOM 1909 O O . HIS A 1 237 ? -21.957 -10.459 15.487 1.00 86.56 237 HIS A O 1
ATOM 1915 N N . LEU A 1 238 ? -20.391 -8.904 15.907 1.00 89.62 238 LEU A N 1
ATOM 1916 C CA . LEU A 1 238 ? -19.599 -9.129 14.693 1.00 89.62 238 LEU A CA 1
ATOM 1917 C C . LEU A 1 238 ? -18.517 -10.193 14.891 1.00 89.62 238 LEU A C 1
ATOM 1919 O O . LEU A 1 238 ? -17.918 -10.647 13.919 1.00 89.62 238 LEU A O 1
ATOM 1923 N N . HIS A 1 239 ? -18.267 -10.616 16.129 1.00 87.62 239 HIS A N 1
ATOM 1924 C CA . HIS A 1 239 ? -17.413 -11.766 16.394 1.00 87.62 239 HIS A CA 1
ATOM 1925 C C . HIS A 1 239 ? -18.208 -13.041 16.127 1.00 87.62 239 HIS A C 1
ATOM 1927 O O . HIS A 1 239 ? -19.390 -13.137 16.466 1.00 87.62 239 HIS A O 1
ATOM 1933 N N . LEU A 1 240 ? -17.563 -14.040 15.526 1.00 82.06 240 LEU A N 1
ATOM 1934 C CA . LEU A 1 240 ? -18.166 -15.364 15.411 1.00 82.06 240 LEU A CA 1
ATOM 1935 C C . LEU A 1 240 ? -18.441 -15.907 16.821 1.00 82.06 240 LEU A C 1
ATOM 1937 O O . LEU A 1 240 ? -17.624 -15.742 17.724 1.00 82.06 240 LEU A O 1
ATOM 1941 N N . ALA A 1 241 ? -19.576 -16.586 17.016 1.00 64.62 241 ALA A N 1
ATOM 1942 C CA . ALA A 1 241 ? -20.033 -17.031 18.341 1.00 64.62 241 ALA A CA 1
ATOM 1943 C C . ALA A 1 241 ? -19.013 -17.909 19.100 1.00 64.62 241 ALA A C 1
ATOM 1945 O O . ALA A 1 241 ? -19.053 -17.997 20.326 1.00 64.62 241 ALA A O 1
ATOM 1946 N N . HIS A 1 242 ? -18.091 -18.553 18.380 1.00 64.44 242 HIS A N 1
ATOM 1947 C CA . HIS A 1 242 ? -17.041 -19.405 18.940 1.00 64.44 242 HIS A CA 1
ATOM 1948 C C . HIS A 1 242 ? -15.701 -18.689 19.155 1.00 64.44 242 HIS A C 1
ATOM 1950 O O . HIS A 1 242 ? -14.789 -19.271 19.743 1.00 64.44 242 HIS A O 1
ATOM 1956 N N . ASP A 1 243 ? -15.582 -17.429 18.741 1.00 72.38 243 ASP A N 1
ATOM 1957 C CA . ASP A 1 243 ? -14.349 -16.649 18.809 1.00 72.38 243 ASP A CA 1
ATOM 1958 C C . ASP A 1 243 ? -14.303 -15.733 20.043 1.00 72.38 243 ASP A C 1
ATOM 1960 O O . ASP A 1 243 ? -13.896 -14.575 20.002 1.00 72.38 243 ASP A O 1
ATOM 1964 N N . GLY A 1 244 ? -14.696 -16.270 21.203 1.00 68.50 244 GLY A N 1
ATOM 1965 C CA . GLY A 1 244 ? -14.664 -15.547 22.483 1.00 68.50 244 GLY A CA 1
ATOM 1966 C C . GLY A 1 244 ? -13.254 -15.172 22.972 1.00 68.50 244 GLY A C 1
ATOM 1967 O O . GLY A 1 244 ? -13.112 -14.622 24.062 1.00 68.50 244 GLY A O 1
ATOM 1968 N N . ARG A 1 245 ? -12.208 -15.500 22.201 1.00 83.19 245 ARG A N 1
ATOM 1969 C CA . ARG A 1 245 ? -10.793 -15.207 22.479 1.00 83.19 245 ARG A CA 1
ATOM 1970 C C . ARG A 1 245 ? -10.091 -14.516 21.305 1.00 83.19 245 ARG A C 1
ATOM 1972 O O . ARG A 1 245 ? -8.865 -14.513 21.276 1.00 83.19 245 ARG A O 1
ATOM 1979 N N . ALA A 1 246 ? -10.840 -13.917 20.375 1.00 84.88 246 ALA A N 1
ATOM 1980 C CA . ALA A 1 246 ? -10.293 -13.348 19.145 1.00 84.88 246 ALA A CA 1
ATOM 1981 C C . ALA A 1 246 ? -9.112 -12.400 19.387 1.00 84.88 246 ALA A C 1
ATOM 1983 O O . ALA A 1 246 ? -8.025 -12.574 18.837 1.00 84.88 246 ALA A O 1
ATOM 1984 N N . VAL A 1 247 ? -9.315 -11.441 20.294 1.00 88.75 247 VAL A N 1
ATOM 1985 C CA . VAL A 1 247 ? -8.300 -10.455 20.681 1.00 88.75 247 VAL A CA 1
ATOM 1986 C C . VAL A 1 247 ? -7.093 -11.138 21.320 1.00 88.75 247 VAL A C 1
ATOM 1988 O O . VAL A 1 247 ? -5.976 -10.890 20.892 1.00 88.75 247 VAL A O 1
ATOM 1991 N N . ALA A 1 248 ? -7.305 -12.054 22.269 1.00 87.62 248 ALA A N 1
ATOM 1992 C CA . ALA A 1 248 ? -6.215 -12.760 22.943 1.00 87.62 248 ALA A CA 1
ATOM 1993 C C . ALA A 1 248 ? -5.363 -13.603 21.973 1.00 87.62 248 ALA A C 1
ATOM 1995 O O . ALA A 1 248 ? -4.147 -13.678 22.130 1.00 87.62 248 ALA A O 1
ATOM 1996 N N . ASN A 1 249 ? -5.979 -14.214 20.953 1.00 87.31 249 ASN A N 1
ATOM 1997 C CA . ASN A 1 249 ? -5.251 -14.959 19.924 1.00 87.31 249 ASN A CA 1
ATOM 1998 C C . ASN A 1 249 ? -4.367 -14.030 19.081 1.00 87.31 249 ASN A C 1
ATOM 2000 O O . ASN A 1 249 ? -3.213 -14.359 18.829 1.00 87.31 249 ASN A O 1
ATOM 2004 N N . LEU A 1 250 ? -4.879 -12.865 18.675 1.00 88.94 250 LEU A N 1
ATOM 2005 C CA . LEU A 1 250 ? -4.100 -11.888 17.910 1.00 88.94 250 LEU A CA 1
ATOM 2006 C C . LEU A 1 250 ? -3.011 -11.217 18.764 1.00 88.94 250 LEU A C 1
ATOM 2008 O O . LEU A 1 250 ? -1.908 -10.984 18.280 1.00 88.94 250 LEU A O 1
ATOM 2012 N N . GLU A 1 251 ? -3.271 -10.961 20.048 1.00 89.12 251 GLU A N 1
ATOM 2013 C CA . GLU A 1 251 ? -2.263 -10.461 20.992 1.00 89.12 251 GLU A CA 1
ATOM 2014 C C . GLU A 1 251 ? -1.119 -11.462 21.187 1.00 89.12 251 GLU A C 1
ATOM 2016 O O . GLU A 1 251 ? 0.044 -11.064 21.210 1.00 89.12 251 GLU A O 1
ATOM 2021 N N . HIS A 1 252 ? -1.424 -12.764 21.211 1.00 84.69 252 HIS A N 1
ATOM 2022 C CA . HIS A 1 252 ? -0.407 -13.816 21.261 1.00 84.69 252 HIS A CA 1
ATOM 2023 C C . HIS A 1 252 ? 0.563 -13.769 20.067 1.00 84.69 252 HIS A C 1
ATOM 2025 O O . HIS A 1 252 ? 1.737 -14.101 20.226 1.00 84.69 252 HIS A O 1
ATOM 2031 N N . VAL A 1 253 ? 0.093 -13.326 18.896 1.00 84.69 253 VAL A N 1
ATOM 2032 C CA . VAL A 1 253 ? 0.925 -13.102 17.698 1.00 84.69 253 VAL A CA 1
ATOM 2033 C C . VAL A 1 253 ? 1.687 -11.787 17.789 1.00 84.69 253 VAL A C 1
ATOM 2035 O O . VAL A 1 253 ? 2.860 -11.719 17.433 1.00 84.69 253 VAL A O 1
ATOM 2038 N N . ARG A 1 254 ? 1.020 -10.736 18.267 1.00 87.62 254 ARG A N 1
ATOM 2039 C CA . ARG A 1 254 ? 1.552 -9.376 18.358 1.00 87.62 254 ARG A CA 1
ATOM 2040 C C . ARG A 1 254 ? 2.727 -9.269 19.327 1.00 87.62 254 ARG A C 1
ATOM 2042 O O . ARG A 1 254 ? 3.750 -8.686 18.981 1.00 87.62 254 ARG A O 1
ATOM 2049 N N . ASP A 1 255 ? 2.576 -9.780 20.545 1.00 86.44 255 ASP A N 1
ATOM 2050 C CA . ASP A 1 255 ? 3.517 -9.517 21.641 1.00 86.44 255 ASP A CA 1
ATOM 2051 C C . ASP A 1 255 ? 4.956 -9.982 21.339 1.00 86.44 255 ASP A C 1
ATOM 2053 O O . ASP A 1 255 ? 5.907 -9.258 21.647 1.00 86.44 255 ASP A O 1
ATOM 2057 N N . PRO A 1 256 ? 5.175 -11.139 20.687 1.00 82.88 256 PRO A N 1
ATOM 2058 C CA . PRO A 1 256 ? 6.497 -11.535 20.218 1.00 82.88 256 PRO A CA 1
ATOM 2059 C C . PRO A 1 256 ? 7.131 -10.566 19.211 1.00 82.88 256 PRO A C 1
ATOM 2061 O O . PRO A 1 256 ? 8.348 -10.395 19.253 1.00 82.88 256 PRO A O 1
ATOM 2064 N N . LEU A 1 257 ? 6.346 -9.897 18.353 1.00 84.56 257 LEU A N 1
ATOM 2065 C CA . LEU A 1 257 ? 6.852 -8.951 17.341 1.00 84.56 257 LEU A CA 1
ATOM 2066 C C . LEU A 1 257 ? 7.454 -7.675 17.952 1.00 84.56 257 LEU A C 1
ATOM 2068 O O . LEU A 1 257 ? 8.111 -6.902 17.256 1.00 84.56 257 LEU A O 1
ATOM 2072 N N . ALA A 1 258 ? 7.251 -7.437 19.250 1.00 83.00 258 ALA A N 1
ATOM 2073 C CA . ALA A 1 258 ? 7.920 -6.361 19.975 1.00 83.00 258 ALA A CA 1
ATOM 2074 C C . ALA A 1 258 ? 9.393 -6.676 20.310 1.00 83.00 258 ALA A C 1
ATOM 2076 O O . ALA A 1 258 ? 10.107 -5.788 20.765 1.00 83.00 258 ALA A O 1
ATOM 2077 N N . ARG A 1 259 ? 9.851 -7.920 20.116 1.00 83.31 259 ARG A N 1
ATOM 2078 C CA . ARG A 1 259 ? 11.203 -8.370 20.479 1.00 83.31 259 ARG A CA 1
ATOM 2079 C C . ARG A 1 259 ? 12.176 -8.221 19.310 1.00 83.31 259 ARG A C 1
ATOM 2081 O O . ARG A 1 259 ? 11.868 -8.644 18.198 1.00 83.31 259 ARG A O 1
ATOM 2088 N N . ASP A 1 260 ? 13.398 -7.773 19.593 1.00 83.19 260 ASP A N 1
ATOM 2089 C CA . ASP A 1 260 ? 14.463 -7.606 18.586 1.00 83.19 260 ASP A CA 1
ATOM 2090 C C . ASP A 1 260 ? 14.792 -8.899 17.826 1.00 83.19 260 ASP A C 1
ATOM 2092 O O . ASP A 1 260 ? 15.095 -8.871 16.635 1.00 83.19 260 ASP A O 1
ATOM 2096 N N . GLN A 1 261 ? 14.664 -10.055 18.486 1.00 84.44 261 GLN A N 1
ATOM 2097 C CA . GLN A 1 261 ? 14.868 -11.361 17.855 1.00 84.44 261 GLN A CA 1
ATOM 2098 C C . GLN A 1 261 ? 13.924 -11.589 16.662 1.00 84.44 261 GLN A C 1
ATOM 2100 O O . GLN A 1 261 ? 14.313 -12.241 15.697 1.00 84.44 261 GLN A O 1
ATOM 2105 N N . GLN A 1 262 ? 12.702 -11.045 16.701 1.00 82.94 262 GLN A N 1
ATOM 2106 C CA . GLN A 1 262 ? 11.760 -11.163 15.585 1.00 82.94 262 GLN A CA 1
ATOM 2107 C C . GLN A 1 262 ? 12.107 -10.235 14.431 1.00 82.94 262 GLN A C 1
ATOM 2109 O O . GLN A 1 262 ? 11.963 -10.633 13.281 1.00 82.94 262 GLN A O 1
ATOM 2114 N N . ALA A 1 263 ? 12.631 -9.043 14.721 1.00 86.25 263 ALA A N 1
ATOM 2115 C CA . ALA A 1 263 ? 13.154 -8.165 13.680 1.00 86.25 263 ALA A CA 1
ATOM 2116 C C . ALA A 1 263 ? 14.329 -8.829 12.942 1.00 86.25 263 ALA A C 1
ATOM 2118 O O . ALA A 1 263 ? 14.403 -8.767 11.719 1.00 86.25 263 ALA A O 1
ATOM 2119 N N . GLN A 1 264 ? 15.210 -9.522 13.675 1.00 86.25 264 GLN A N 1
ATOM 2120 C CA . GLN A 1 264 ? 16.317 -10.287 13.091 1.00 86.25 264 GLN A CA 1
ATOM 2121 C C . GLN A 1 264 ? 15.832 -11.489 12.276 1.00 86.25 264 GLN A C 1
ATOM 2123 O O . GLN A 1 264 ? 16.326 -11.712 11.176 1.00 86.25 264 GLN A O 1
ATOM 2128 N N . ALA A 1 265 ? 14.861 -12.249 12.794 1.00 85.25 265 ALA A N 1
ATOM 2129 C CA . ALA A 1 265 ? 14.279 -13.378 12.073 1.00 85.25 265 ALA A CA 1
ATOM 2130 C C . ALA A 1 265 ? 13.584 -12.926 10.780 1.00 85.25 265 ALA A C 1
ATOM 2132 O O . ALA A 1 265 ? 13.753 -13.566 9.748 1.00 85.25 265 ALA A O 1
ATOM 2133 N N . PHE A 1 266 ? 12.866 -11.799 10.820 1.00 86.38 266 PHE A N 1
ATOM 2134 C CA . PHE A 1 266 ? 12.237 -11.208 9.643 1.00 86.38 266 PHE A CA 1
ATOM 2135 C C . PHE A 1 266 ? 13.274 -10.738 8.620 1.00 86.38 266 PHE A C 1
ATOM 2137 O O . PHE A 1 266 ? 13.136 -11.047 7.448 1.00 86.38 266 PHE A O 1
ATOM 2144 N N . ALA A 1 267 ? 14.341 -10.065 9.061 1.00 89.19 267 ALA A N 1
ATOM 2145 C CA . ALA A 1 267 ? 15.419 -9.603 8.181 1.00 89.19 267 ALA A CA 1
ATOM 2146 C C . ALA A 1 267 ? 16.271 -10.735 7.575 1.00 89.19 267 ALA A C 1
ATOM 2148 O O . ALA A 1 267 ? 17.082 -10.487 6.685 1.00 89.19 267 ALA A O 1
ATOM 2149 N N . ALA A 1 268 ? 16.138 -11.963 8.086 1.00 88.31 268 ALA A N 1
ATOM 2150 C CA . ALA A 1 268 ? 16.760 -13.155 7.518 1.00 88.31 268 ALA A CA 1
ATOM 2151 C C . ALA A 1 268 ? 15.889 -13.822 6.438 1.00 88.31 268 ALA A C 1
ATOM 2153 O O . ALA A 1 268 ? 16.334 -14.787 5.813 1.00 88.31 268 ALA A O 1
ATOM 2154 N N . LEU A 1 269 ? 14.657 -13.348 6.226 1.00 84.00 269 LEU A N 1
ATOM 2155 C CA . LEU A 1 269 ? 13.787 -13.853 5.173 1.00 84.00 269 LEU A CA 1
ATOM 2156 C C . LEU A 1 269 ? 14.251 -13.342 3.795 1.00 84.00 269 LEU A C 1
ATOM 2158 O O . LEU A 1 269 ? 14.806 -12.251 3.677 1.00 84.00 269 LEU A O 1
ATOM 2162 N N . PRO A 1 270 ? 13.988 -14.095 2.715 1.00 85.75 270 PRO A N 1
ATOM 2163 C CA . PRO A 1 270 ? 14.015 -13.558 1.363 1.00 85.75 270 PRO A CA 1
ATOM 2164 C C . PRO A 1 270 ? 13.111 -12.326 1.248 1.00 85.75 270 PRO A C 1
ATOM 2166 O O . PRO A 1 270 ? 12.015 -12.312 1.818 1.00 85.75 270 PRO A O 1
ATOM 2169 N N . LEU A 1 271 ? 13.530 -11.333 0.458 1.00 83.31 271 LEU A N 1
ATOM 2170 C CA . LEU A 1 271 ? 12.779 -10.092 0.229 1.00 83.31 271 LEU A CA 1
ATOM 2171 C C . LEU A 1 271 ? 11.321 -10.373 -0.165 1.00 83.31 271 LEU A C 1
ATOM 2173 O O . LEU A 1 271 ? 10.404 -9.698 0.295 1.00 83.31 271 LEU A O 1
ATOM 2177 N N . GLU A 1 272 ? 11.099 -11.402 -0.978 1.00 81.38 272 GLU A N 1
ATOM 2178 C CA . GLU A 1 272 ? 9.774 -11.811 -1.417 1.00 81.38 272 GLU A CA 1
ATOM 2179 C C . GLU A 1 272 ? 8.874 -12.261 -0.250 1.00 81.38 272 GLU A C 1
ATOM 2181 O O . GLU A 1 272 ? 7.669 -12.015 -0.222 1.00 81.38 272 GLU A O 1
ATOM 2186 N N . LEU A 1 273 ? 9.430 -12.919 0.760 1.00 81.94 273 LEU A N 1
ATOM 2187 C CA . LEU A 1 273 ? 8.636 -13.297 1.925 1.00 81.94 273 LEU A CA 1
ATOM 2188 C C . LEU A 1 273 ? 8.373 -12.088 2.825 1.00 81.94 273 LEU A C 1
ATOM 2190 O O . LEU A 1 273 ? 7.252 -11.929 3.305 1.00 81.94 273 LEU A O 1
ATOM 2194 N N . GLU A 1 274 ? 9.349 -11.189 2.975 1.00 86.06 274 GLU A N 1
ATOM 2195 C CA . GLU A 1 274 ? 9.170 -9.954 3.744 1.00 86.06 274 GLU A CA 1
ATOM 2196 C C . GLU A 1 274 ? 8.037 -9.080 3.183 1.00 86.06 274 GLU A C 1
ATOM 2198 O O . GLU A 1 274 ? 7.146 -8.653 3.920 1.00 86.06 274 GLU A O 1
ATOM 2203 N N . VAL A 1 275 ? 8.040 -8.828 1.873 1.00 86.31 275 VAL A N 1
ATOM 2204 C CA . VAL A 1 275 ? 7.023 -7.989 1.221 1.00 86.31 275 VAL A CA 1
ATOM 2205 C C . VAL A 1 275 ? 5.662 -8.675 1.216 1.00 86.31 275 VAL A C 1
ATOM 2207 O O . VAL A 1 275 ? 4.659 -8.047 1.561 1.00 86.31 275 VAL A O 1
ATOM 2210 N N . SER A 1 276 ? 5.620 -9.976 0.907 1.00 83.25 276 SER A N 1
ATOM 2211 C CA . SER A 1 276 ? 4.375 -10.747 0.942 1.00 83.25 276 SER A CA 1
ATOM 2212 C C . SER A 1 276 ? 3.735 -10.710 2.332 1.00 83.25 276 SER A C 1
ATOM 2214 O O . SER A 1 276 ? 2.518 -10.554 2.437 1.00 83.25 276 SER A O 1
ATOM 2216 N N . ALA A 1 277 ? 4.529 -10.796 3.404 1.00 85.69 277 ALA A N 1
ATOM 2217 C CA . ALA A 1 277 ? 4.029 -10.689 4.771 1.00 85.69 277 ALA A CA 1
ATOM 2218 C C . ALA A 1 277 ? 3.390 -9.323 5.060 1.00 85.69 277 ALA A C 1
ATOM 2220 O O . ALA A 1 277 ? 2.300 -9.267 5.636 1.00 85.69 277 ALA A O 1
ATOM 2221 N N . VAL A 1 278 ? 4.026 -8.228 4.629 1.00 90.94 278 VAL A N 1
ATOM 2222 C CA . VAL A 1 278 ? 3.479 -6.867 4.771 1.00 90.94 278 VAL A CA 1
ATOM 2223 C C . VAL A 1 278 ? 2.157 -6.728 4.013 1.00 90.94 278 VAL A C 1
ATOM 2225 O O . VAL A 1 278 ? 1.170 -6.264 4.588 1.00 90.94 278 VAL A O 1
ATOM 2228 N N . ASP A 1 279 ? 2.114 -7.166 2.754 1.00 88.12 279 ASP A N 1
ATOM 2229 C CA . ASP A 1 279 ? 0.923 -7.070 1.909 1.00 88.12 279 ASP A CA 1
ATOM 2230 C C . ASP A 1 279 ? -0.249 -7.889 2.465 1.00 88.12 279 ASP A C 1
ATOM 2232 O O . ASP A 1 279 ? -1.371 -7.383 2.542 1.00 88.12 279 ASP A O 1
ATOM 2236 N N . HIS A 1 280 ? 0.006 -9.117 2.929 1.00 88.56 280 HIS A N 1
ATOM 2237 C CA . HIS A 1 280 ? -1.021 -9.958 3.548 1.00 88.56 280 HIS A CA 1
ATOM 2238 C C . HIS A 1 280 ? -1.570 -9.337 4.832 1.00 88.56 280 HIS A C 1
ATOM 2240 O O . HIS A 1 280 ? -2.785 -9.317 5.037 1.00 88.56 280 HIS A O 1
ATOM 2246 N N . ALA A 1 281 ? -0.702 -8.807 5.699 1.00 92.00 281 ALA A N 1
ATOM 2247 C CA . ALA A 1 281 ? -1.144 -8.159 6.929 1.00 92.00 281 ALA A CA 1
ATOM 2248 C C . ALA A 1 281 ? -2.010 -6.922 6.633 1.00 92.00 281 ALA A C 1
ATOM 2250 O O . ALA A 1 281 ? -3.050 -6.735 7.265 1.00 92.00 281 ALA A O 1
ATOM 2251 N N . ARG A 1 282 ? -1.634 -6.114 5.635 1.00 94.31 282 ARG A N 1
ATOM 2252 C CA . ARG A 1 282 ? -2.420 -4.956 5.188 1.00 94.31 282 ARG A CA 1
ATOM 2253 C C . ARG A 1 282 ? -3.790 -5.357 4.644 1.00 94.31 282 ARG A C 1
ATOM 2255 O O . ARG A 1 282 ? -4.796 -4.768 5.037 1.00 94.31 282 ARG A O 1
ATOM 2262 N N . ASP A 1 283 ? -3.841 -6.363 3.774 1.00 91.62 283 ASP A N 1
ATOM 2263 C CA . ASP A 1 283 ? -5.091 -6.842 3.177 1.00 91.62 283 ASP A CA 1
ATOM 2264 C C . ASP A 1 283 ? -6.041 -7.410 4.254 1.00 91.62 283 ASP A C 1
ATOM 2266 O O . ASP A 1 283 ? -7.249 -7.174 4.201 1.00 91.62 283 ASP A O 1
ATOM 2270 N N . LEU A 1 284 ? -5.503 -8.073 5.287 1.00 93.81 284 LEU A N 1
ATOM 2271 C CA . LEU A 1 284 ? -6.275 -8.530 6.451 1.00 93.81 284 LEU A CA 1
ATOM 2272 C C . LEU A 1 284 ? -6.857 -7.370 7.269 1.00 93.81 284 LEU A C 1
ATOM 2274 O O . LEU A 1 284 ? -8.003 -7.457 7.714 1.00 93.81 284 LEU A O 1
ATOM 2278 N N . VAL A 1 285 ? -6.102 -6.282 7.461 1.00 96.31 285 VAL A N 1
ATOM 2279 C CA . VAL A 1 285 ? -6.615 -5.069 8.123 1.00 96.31 285 VAL A CA 1
ATOM 2280 C C . VAL A 1 285 ? -7.751 -4.464 7.307 1.00 96.31 285 VAL A C 1
ATOM 2282 O O . VAL A 1 285 ? -8.805 -4.163 7.865 1.00 96.31 285 VAL A O 1
ATOM 2285 N N . PHE A 1 286 ? -7.577 -4.333 5.991 1.00 95.44 286 PHE A N 1
ATOM 2286 C CA . PHE A 1 286 ? -8.621 -3.809 5.116 1.00 95.44 286 PHE A CA 1
ATOM 2287 C C . PHE A 1 286 ? -9.900 -4.654 5.158 1.00 95.44 286 PHE A C 1
ATOM 2289 O O . PHE A 1 286 ? -10.977 -4.097 5.368 1.00 95.44 286 PHE A O 1
ATOM 2296 N N . ASP A 1 287 ? -9.796 -5.981 5.022 1.00 94.81 287 ASP A N 1
ATOM 2297 C CA . ASP A 1 287 ? -10.948 -6.894 5.102 1.00 94.81 287 ASP A CA 1
ATOM 2298 C C . ASP A 1 287 ? -11.646 -6.797 6.468 1.00 94.81 287 ASP A C 1
ATOM 2300 O O . ASP A 1 287 ? -12.873 -6.686 6.535 1.00 94.81 287 ASP A O 1
ATOM 2304 N N . ALA A 1 288 ? -10.884 -6.745 7.566 1.00 94.56 288 ALA A N 1
ATOM 2305 C CA . ALA A 1 288 ? -11.447 -6.562 8.900 1.00 94.56 288 ALA A CA 1
ATOM 2306 C C . ALA A 1 288 ? -12.202 -5.225 9.022 1.00 94.56 288 ALA A C 1
ATOM 2308 O O . ALA A 1 288 ? -13.349 -5.204 9.476 1.00 94.56 288 ALA A O 1
ATOM 2309 N N . CYS A 1 289 ? -11.613 -4.116 8.563 1.00 94.94 289 CYS A N 1
ATOM 2310 C CA . CYS A 1 289 ? -12.267 -2.807 8.545 1.00 94.94 289 CYS A CA 1
ATOM 2311 C C . CYS A 1 289 ? -13.544 -2.810 7.692 1.00 94.94 289 CYS A C 1
ATOM 2313 O O . CYS A 1 289 ? -14.581 -2.313 8.139 1.00 94.94 289 CYS A O 1
ATOM 2315 N N . GLN A 1 290 ? -13.496 -3.406 6.499 1.00 94.81 290 GLN A N 1
ATOM 2316 C CA . GLN A 1 290 ? -14.637 -3.507 5.591 1.00 94.81 290 GLN A CA 1
ATOM 2317 C C . GLN A 1 290 ? -15.777 -4.324 6.216 1.00 94.81 290 GLN A C 1
ATOM 2319 O O . GLN A 1 290 ? -16.949 -3.948 6.113 1.00 94.81 290 GLN A O 1
ATOM 2324 N N . ARG A 1 291 ? -15.463 -5.424 6.910 1.00 93.62 291 ARG A N 1
ATOM 2325 C CA . ARG A 1 291 ? -16.448 -6.244 7.637 1.00 93.62 291 ARG A CA 1
ATOM 2326 C C . ARG A 1 291 ? -17.096 -5.480 8.779 1.00 93.62 291 ARG A C 1
ATOM 2328 O O . ARG A 1 291 ? -18.322 -5.469 8.861 1.00 93.62 291 ARG A O 1
ATOM 2335 N N . VAL A 1 292 ? -16.300 -4.778 9.591 1.00 91.06 292 VAL A N 1
ATOM 2336 C CA . VAL A 1 292 ? -16.825 -3.909 10.658 1.00 91.06 292 VAL A CA 1
ATOM 2337 C C . VAL A 1 292 ? -17.769 -2.861 10.082 1.00 91.06 292 VAL A C 1
ATOM 2339 O O . VAL A 1 292 ? -18.868 -2.670 10.599 1.00 91.06 292 VAL A O 1
ATOM 2342 N N . GLN A 1 293 ? -17.375 -2.211 8.989 1.00 91.06 293 GLN A N 1
ATOM 2343 C CA . GLN A 1 293 ? -18.177 -1.157 8.381 1.00 91.06 293 GLN A CA 1
ATOM 2344 C C . GLN A 1 293 ? -19.464 -1.679 7.729 1.00 91.06 293 GLN A C 1
ATOM 2346 O O . GLN A 1 293 ? -20.492 -1.008 7.766 1.00 91.06 293 GLN A O 1
ATOM 2351 N N . SER A 1 294 ? -19.424 -2.873 7.140 1.00 91.31 294 SER A N 1
ATOM 2352 C CA . SER A 1 294 ? -20.585 -3.507 6.505 1.00 91.31 294 SER A CA 1
ATOM 2353 C C . SER A 1 294 ? -21.467 -4.302 7.476 1.00 91.31 294 SER A C 1
ATOM 2355 O O . SER A 1 294 ? -22.443 -4.910 7.039 1.00 91.31 294 SER A O 1
ATOM 2357 N N . GLY A 1 295 ? -21.141 -4.318 8.775 1.00 90.44 295 GLY A N 1
ATOM 2358 C CA . GLY A 1 295 ? -21.869 -5.090 9.786 1.00 90.44 295 GLY A CA 1
ATOM 2359 C C . GLY A 1 295 ? -21.780 -6.605 9.577 1.00 90.44 295 GLY A C 1
ATOM 2360 O O . GLY A 1 295 ? -22.675 -7.343 9.984 1.00 90.44 295 GLY A O 1
ATOM 2361 N N . ARG A 1 296 ? -20.726 -7.078 8.904 1.00 91.88 296 ARG A N 1
ATOM 2362 C CA . ARG A 1 296 ? -20.478 -8.501 8.650 1.00 91.88 296 ARG A CA 1
ATOM 2363 C C . ARG A 1 296 ? -19.597 -9.097 9.738 1.00 91.88 296 ARG A C 1
ATOM 2365 O O . ARG A 1 296 ? -18.787 -8.405 10.350 1.00 91.88 296 ARG A O 1
ATOM 2372 N N . TYR A 1 297 ? -19.716 -10.410 9.916 1.00 93.31 297 TYR A N 1
ATOM 2373 C CA . TYR A 1 297 ? -18.841 -11.142 10.820 1.00 93.31 297 TYR A CA 1
ATOM 2374 C C . TYR A 1 297 ? -17.373 -10.995 10.414 1.00 93.31 297 TYR A C 1
ATOM 2376 O O . TYR A 1 297 ? -17.028 -11.141 9.233 1.00 93.31 297 TYR A O 1
ATOM 2384 N N . LEU A 1 298 ? -16.529 -10.742 11.413 1.00 92.50 298 LEU A N 1
ATOM 2385 C CA . LEU A 1 298 ? -15.080 -10.838 11.304 1.00 92.50 298 LEU A CA 1
ATOM 2386 C C . LEU A 1 298 ? -14.665 -12.272 10.956 1.00 92.50 298 LEU A C 1
ATOM 2388 O O . LEU A 1 298 ? -15.401 -13.233 11.196 1.00 92.50 298 LEU A O 1
ATOM 2392 N N . LEU A 1 299 ? -13.482 -12.408 10.359 1.00 91.00 299 LEU A N 1
ATOM 2393 C CA . LEU A 1 299 ? -12.880 -13.720 10.154 1.00 91.00 299 LEU A CA 1
ATOM 2394 C C . LEU A 1 299 ? -12.556 -14.366 11.508 1.00 91.00 299 LEU A C 1
ATOM 2396 O O . LEU A 1 299 ? -12.304 -13.681 12.494 1.00 91.00 299 LEU A O 1
ATOM 2400 N N . ASP A 1 300 ? -12.551 -15.698 11.542 1.00 89.50 300 ASP A N 1
ATOM 2401 C CA . ASP A 1 300 ? -12.097 -16.442 12.719 1.00 89.50 300 ASP A CA 1
ATOM 2402 C C . ASP A 1 300 ? -10.643 -16.060 13.036 1.00 89.50 300 ASP A C 1
ATOM 2404 O O . ASP A 1 300 ? -9.766 -16.157 12.170 1.00 89.50 300 ASP A O 1
ATOM 2408 N N . SER A 1 301 ? -10.378 -15.642 14.273 1.00 88.81 301 SER A N 1
ATOM 2409 C CA . SER A 1 301 ? -9.048 -15.211 14.698 1.00 88.81 301 SER A CA 1
ATOM 2410 C C . SER A 1 301 ? -7.973 -16.273 14.479 1.00 88.81 301 SER A C 1
ATOM 2412 O O . SER A 1 301 ? -6.863 -15.926 14.097 1.00 88.81 301 SER A O 1
ATOM 2414 N N . LYS A 1 302 ? -8.271 -17.571 14.621 1.00 88.00 302 LYS A N 1
ATOM 2415 C CA . LYS A 1 302 ? -7.306 -18.645 14.330 1.00 88.00 302 LYS A CA 1
ATOM 2416 C C . LYS A 1 302 ? -6.987 -18.726 12.848 1.00 88.00 302 LYS A C 1
ATOM 2418 O O . LYS A 1 302 ? -5.851 -19.022 12.493 1.00 88.00 302 LYS A O 1
ATOM 2423 N N . ARG A 1 303 ? -7.971 -18.466 11.980 1.00 88.31 303 ARG A N 1
ATOM 2424 C CA . ARG A 1 303 ? -7.739 -18.385 10.533 1.00 88.31 303 ARG A CA 1
ATOM 2425 C C . ARG A 1 303 ? -6.839 -17.200 10.211 1.00 88.31 303 ARG A C 1
ATOM 2427 O O . ARG A 1 303 ? -5.896 -17.358 9.450 1.00 88.31 303 ARG A O 1
ATOM 2434 N N . VAL A 1 304 ? -7.104 -16.043 10.809 1.00 88.88 304 VAL A N 1
ATOM 2435 C CA . VAL A 1 304 ? -6.264 -14.850 10.646 1.00 88.88 304 VAL A CA 1
ATOM 2436 C C . VAL A 1 304 ? -4.837 -15.106 11.124 1.00 88.88 304 VAL A C 1
ATOM 2438 O O . VAL A 1 304 ? -3.894 -14.824 10.393 1.00 88.88 304 VAL A O 1
ATOM 2441 N N . VAL A 1 305 ? -4.675 -15.702 12.307 1.00 87.69 305 VAL A N 1
ATOM 2442 C CA . VAL A 1 305 ? -3.366 -16.103 12.834 1.00 87.69 305 VAL A CA 1
ATOM 2443 C C . VAL A 1 305 ? -2.673 -17.074 11.884 1.00 87.69 305 VAL A C 1
ATOM 2445 O O . VAL A 1 305 ? -1.529 -16.831 11.531 1.00 87.69 305 VAL A O 1
ATOM 2448 N N . GLY A 1 306 ? -3.367 -18.103 11.392 1.00 84.88 306 GLY A N 1
ATOM 2449 C CA . GLY A 1 306 ? -2.801 -19.045 10.426 1.00 84.88 306 GLY A CA 1
ATOM 2450 C C . GLY A 1 306 ? -2.363 -18.385 9.113 1.00 84.88 306 GLY A C 1
ATOM 2451 O O . GLY A 1 306 ? -1.359 -18.791 8.538 1.00 84.88 306 GLY A O 1
ATOM 2452 N N . LEU A 1 307 ? -3.067 -17.347 8.650 1.00 84.12 307 LEU A N 1
ATOM 2453 C CA . LEU A 1 307 ? -2.673 -16.572 7.467 1.00 84.12 307 LEU A CA 1
ATOM 2454 C C . LEU A 1 307 ? -1.427 -15.711 7.732 1.00 84.12 307 LEU A C 1
ATOM 2456 O O . LEU A 1 307 ? -0.534 -15.667 6.891 1.00 84.12 307 LEU A O 1
ATOM 2460 N N . LEU A 1 308 ? -1.338 -15.071 8.902 1.00 85.19 308 LEU A N 1
ATOM 2461 C CA . LEU A 1 308 ? -0.150 -14.311 9.316 1.00 85.19 308 LEU A CA 1
ATOM 2462 C C . LEU A 1 308 ? 1.062 -15.229 9.528 1.00 85.19 308 LEU A C 1
ATOM 2464 O O . LEU A 1 308 ? 2.167 -14.906 9.100 1.00 85.19 308 LEU A O 1
ATOM 2468 N N . GLU A 1 309 ? 0.849 -16.390 10.149 1.00 81.44 309 GLU A N 1
ATOM 2469 C CA . GLU A 1 309 ? 1.861 -17.427 10.339 1.00 81.44 309 GLU A CA 1
ATOM 2470 C C . GLU A 1 309 ? 2.342 -17.972 8.999 1.00 81.44 309 GLU A C 1
ATOM 2472 O O . GLU A 1 309 ? 3.542 -18.047 8.791 1.00 81.44 309 GLU A O 1
ATOM 2477 N N . ALA A 1 310 ? 1.447 -18.313 8.067 1.00 74.44 310 ALA A N 1
ATOM 2478 C CA . ALA A 1 310 ? 1.839 -18.800 6.746 1.00 74.44 310 ALA A CA 1
ATOM 2479 C C . ALA A 1 310 ? 2.667 -17.761 5.977 1.00 74.44 310 ALA A C 1
ATOM 2481 O O . ALA A 1 310 ? 3.651 -18.118 5.330 1.00 74.44 310 ALA A O 1
ATOM 2482 N N . ALA A 1 311 ? 2.314 -16.479 6.096 1.00 70.38 311 ALA A N 1
ATOM 2483 C CA . ALA A 1 311 ? 3.063 -15.395 5.475 1.00 70.38 311 ALA A CA 1
ATOM 2484 C C . ALA A 1 311 ? 4.461 -15.195 6.100 1.00 70.38 311 ALA A C 1
ATOM 2486 O O . ALA A 1 311 ? 5.375 -14.758 5.408 1.00 70.38 311 ALA A O 1
ATOM 2487 N N . PHE A 1 312 ? 4.645 -15.558 7.375 1.00 68.75 312 PHE A N 1
ATOM 2488 C CA . PHE A 1 312 ? 5.914 -15.448 8.108 1.00 68.75 312 PHE A CA 1
ATOM 2489 C C . PHE A 1 312 ? 6.771 -16.737 8.072 1.00 68.75 312 PHE A C 1
ATOM 2491 O O . PHE A 1 312 ? 7.996 -16.668 8.052 1.00 68.75 312 PHE A O 1
ATOM 2498 N N . LEU A 1 313 ? 6.147 -17.923 8.046 1.00 59.75 313 LEU A N 1
ATOM 2499 C CA . LEU A 1 313 ? 6.763 -19.254 8.214 1.00 59.75 313 LEU A CA 1
ATOM 2500 C C . LEU A 1 313 ? 6.908 -20.057 6.912 1.00 59.75 313 LEU A C 1
ATOM 2502 O O . LEU A 1 313 ? 7.346 -21.209 6.956 1.00 59.75 313 LEU A O 1
ATOM 2506 N N . ALA A 1 314 ? 6.609 -19.476 5.745 1.00 53.38 314 ALA A N 1
ATOM 2507 C CA . ALA A 1 314 ? 6.804 -20.114 4.435 1.00 53.38 314 ALA A CA 1
ATOM 2508 C C . ALA A 1 314 ? 8.246 -20.623 4.171 1.00 53.38 314 ALA A C 1
ATOM 2510 O O . ALA A 1 314 ? 8.494 -21.300 3.174 1.00 53.38 314 ALA A O 1
ATOM 2511 N N . HIS A 1 315 ? 9.195 -20.361 5.075 1.00 41.81 315 HIS A N 1
ATOM 2512 C CA . HIS A 1 315 ? 10.579 -20.800 4.984 1.00 41.81 315 HIS A CA 1
ATOM 2513 C C . HIS A 1 315 ? 10.871 -22.210 5.550 1.00 41.81 315 HIS A C 1
ATOM 2515 O O . HIS A 1 315 ? 11.820 -22.843 5.084 1.00 41.81 315 HIS A O 1
ATOM 2521 N N . GLU A 1 316 ? 10.090 -22.753 6.499 1.00 39.94 316 GLU A N 1
ATOM 2522 C CA . GLU A 1 316 ? 10.416 -24.067 7.106 1.00 39.94 316 GLU A CA 1
ATOM 2523 C C . GLU A 1 316 ? 10.070 -25.260 6.193 1.00 39.94 316 GLU A C 1
ATOM 2525 O O . GLU A 1 316 ? 10.773 -26.270 6.196 1.00 39.94 316 GLU A O 1
ATOM 2530 N N . ALA A 1 317 ? 9.033 -25.148 5.356 1.00 40.12 317 ALA A N 1
ATOM 2531 C CA . ALA A 1 317 ? 8.627 -26.225 4.446 1.00 40.12 317 ALA A CA 1
ATOM 2532 C C . ALA A 1 317 ? 9.462 -26.278 3.150 1.00 40.12 317 ALA A C 1
ATOM 2534 O O . ALA A 1 317 ? 9.678 -27.357 2.600 1.00 40.12 317 ALA A O 1
ATOM 2535 N N . ALA A 1 318 ? 9.970 -25.134 2.678 1.00 40.88 318 ALA A N 1
ATOM 2536 C CA . ALA A 1 318 ? 10.730 -25.041 1.429 1.00 40.88 318 ALA A CA 1
ATOM 2537 C C . ALA A 1 318 ? 12.180 -25.549 1.551 1.00 40.88 318 ALA A C 1
ATOM 2539 O O . ALA A 1 318 ? 12.769 -25.962 0.559 1.00 40.88 318 ALA A O 1
ATOM 2540 N N . VAL A 1 319 ? 12.750 -25.558 2.762 1.00 39.62 319 VAL A N 1
ATOM 2541 C CA . VAL A 1 319 ? 14.122 -26.040 3.024 1.00 39.62 319 VAL A CA 1
ATOM 2542 C C . VAL A 1 319 ? 14.163 -27.556 3.292 1.00 39.62 319 VAL A C 1
ATOM 2544 O O . VAL A 1 319 ? 15.213 -28.178 3.155 1.00 39.62 319 VAL A O 1
ATOM 2547 N N . ALA A 1 320 ? 13.025 -28.174 3.632 1.00 32.78 320 ALA A N 1
ATOM 2548 C CA . ALA A 1 320 ? 12.921 -29.606 3.935 1.00 32.78 320 ALA A CA 1
ATOM 2549 C C . ALA A 1 320 ? 12.353 -30.463 2.785 1.00 32.78 320 ALA A C 1
ATOM 2551 O O . ALA A 1 320 ? 12.406 -31.692 2.857 1.00 32.78 320 ALA A O 1
ATOM 2552 N N . ALA A 1 321 ? 11.803 -29.847 1.738 1.00 29.89 321 ALA A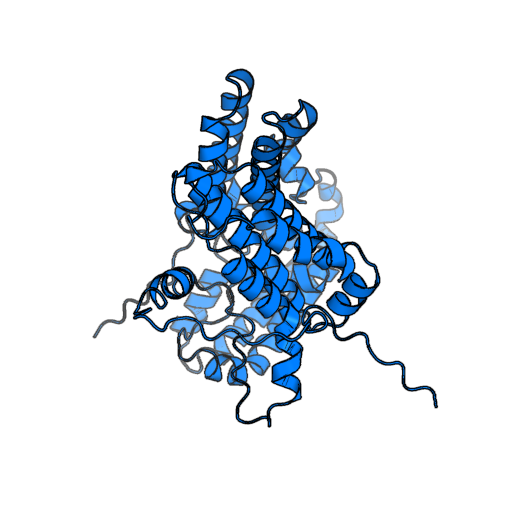 N 1
ATOM 2553 C CA . ALA A 1 321 ? 11.276 -30.566 0.585 1.00 29.89 321 ALA A CA 1
ATOM 2554 C C . ALA A 1 321 ? 12.370 -30.755 -0.486 1.00 29.89 321 ALA A C 1
ATOM 2556 O O . ALA A 1 321 ? 13.091 -29.804 -0.794 1.00 29.89 321 ALA A O 1
ATOM 2557 N N . PRO A 1 322 ? 12.510 -31.956 -1.083 1.00 30.98 322 PRO A N 1
ATOM 2558 C CA . PRO A 1 322 ? 13.334 -32.127 -2.274 1.00 30.98 322 PRO A CA 1
ATOM 2559 C C . PRO A 1 322 ? 12.844 -31.181 -3.379 1.00 30.98 322 PRO A C 1
ATOM 2561 O O . PRO A 1 322 ? 11.644 -30.920 -3.493 1.00 30.98 322 PRO A O 1
ATOM 2564 N N . ALA A 1 323 ? 13.790 -30.677 -4.176 1.00 37.97 323 ALA A N 1
ATOM 2565 C CA . ALA A 1 323 ? 13.618 -29.596 -5.155 1.00 37.97 323 ALA A CA 1
ATOM 2566 C C . ALA A 1 323 ? 12.466 -29.790 -6.165 1.00 37.97 323 ALA A C 1
ATOM 2568 O O . ALA A 1 323 ? 12.050 -28.828 -6.802 1.00 37.97 323 ALA A O 1
ATOM 2569 N N . ASP A 1 324 ? 11.911 -30.997 -6.264 1.00 29.64 324 ASP A N 1
ATOM 2570 C CA . ASP A 1 324 ? 10.879 -31.360 -7.233 1.00 29.64 324 ASP A CA 1
ATOM 2571 C C . ASP A 1 324 ? 9.433 -31.150 -6.739 1.00 29.64 324 ASP A C 1
ATOM 2573 O O . ASP A 1 324 ? 8.494 -31.406 -7.489 1.00 29.64 324 ASP A O 1
ATOM 2577 N N . LEU A 1 325 ? 9.212 -30.687 -5.498 1.00 29.92 325 LEU A N 1
ATOM 2578 C CA . LEU A 1 325 ? 7.854 -30.510 -4.943 1.00 29.92 325 LEU A CA 1
ATOM 2579 C C . LEU A 1 325 ? 7.597 -29.175 -4.228 1.00 29.92 325 LEU A C 1
ATOM 2581 O O . LEU A 1 325 ? 6.513 -28.977 -3.672 1.00 29.92 325 LEU A O 1
ATOM 2585 N N . VAL A 1 326 ? 8.535 -28.224 -4.267 1.00 31.88 326 VAL A N 1
ATOM 2586 C CA . VAL A 1 326 ? 8.269 -26.866 -3.772 1.00 31.88 326 VAL A CA 1
ATOM 2587 C C . VAL A 1 326 ? 7.452 -26.120 -4.825 1.00 31.88 326 VAL A C 1
ATOM 2589 O O . VAL A 1 326 ? 7.986 -25.419 -5.678 1.00 31.88 326 VAL A O 1
ATOM 2592 N N . SER A 1 327 ? 6.129 -26.267 -4.754 1.00 34.41 327 SER A N 1
ATOM 2593 C CA . SER A 1 327 ? 5.200 -25.311 -5.355 1.00 34.41 327 SER A CA 1
ATOM 2594 C C . SER A 1 327 ? 5.396 -23.970 -4.648 1.00 34.41 327 SER A C 1
ATOM 2596 O O . SER A 1 327 ? 4.770 -23.685 -3.627 1.00 34.41 327 SER A O 1
ATOM 2598 N N . THR A 1 328 ? 6.302 -23.154 -5.177 1.00 34.53 328 THR A N 1
ATOM 2599 C CA . THR A 1 328 ? 6.511 -21.758 -4.807 1.00 34.53 328 THR A CA 1
ATOM 2600 C C . THR A 1 328 ? 5.265 -20.942 -5.162 1.00 34.53 328 THR A C 1
ATOM 2602 O O . THR A 1 328 ? 5.232 -20.211 -6.143 1.00 34.53 328 THR A O 1
ATOM 2605 N N . GLN A 1 329 ? 4.236 -20.994 -4.311 1.00 33.88 329 GLN A N 1
ATOM 2606 C CA . GLN A 1 329 ? 3.199 -19.953 -4.229 1.00 33.88 329 GLN A CA 1
ATOM 2607 C C . GLN A 1 329 ? 3.739 -18.696 -3.516 1.00 33.88 329 GLN A C 1
ATOM 2609 O O . GLN A 1 329 ? 3.066 -18.073 -2.701 1.00 33.88 329 GLN A O 1
ATOM 2614 N N . ALA A 1 330 ? 4.985 -18.328 -3.807 1.00 34.75 330 ALA A N 1
ATOM 2615 C CA . ALA A 1 330 ? 5.590 -17.088 -3.363 1.00 34.75 330 ALA A CA 1
ATOM 2616 C C . ALA A 1 330 ? 5.518 -16.111 -4.539 1.00 34.75 330 ALA A C 1
ATOM 2618 O O . ALA A 1 330 ? 6.066 -16.379 -5.606 1.00 34.75 330 ALA A O 1
ATOM 2619 N N . TYR A 1 331 ? 4.828 -14.990 -4.315 1.00 32.38 331 TYR A N 1
ATOM 2620 C CA . TYR A 1 331 ? 4.604 -13.887 -5.255 1.00 32.38 331 TYR A CA 1
ATOM 2621 C C . TYR A 1 331 ? 3.637 -14.152 -6.426 1.00 32.38 331 TYR A C 1
ATOM 2623 O O . TYR A 1 331 ? 4.065 -14.331 -7.570 1.00 32.38 331 TYR A O 1
ATOM 2631 N N . PRO A 1 332 ? 2.311 -14.010 -6.227 1.00 33.88 332 PRO A N 1
ATOM 2632 C CA . PRO A 1 332 ? 1.487 -13.532 -7.316 1.00 33.88 332 PRO A CA 1
ATOM 2633 C C . PRO A 1 332 ? 1.745 -12.027 -7.404 1.00 33.88 332 PRO A C 1
ATOM 2635 O O . PRO A 1 332 ? 1.232 -11.246 -6.605 1.00 33.88 332 PRO A O 1
ATOM 2638 N N . PHE A 1 333 ? 2.579 -11.600 -8.353 1.00 34.56 333 PHE A N 1
ATOM 2639 C CA . PHE A 1 333 ? 2.564 -10.205 -8.788 1.00 34.56 333 PHE A CA 1
ATOM 2640 C C . PHE A 1 333 ? 1.104 -9.827 -9.030 1.00 34.56 333 PHE A C 1
ATOM 2642 O O . PHE A 1 333 ? 0.474 -10.441 -9.886 1.00 34.56 333 PHE A O 1
ATOM 2649 N N . ALA A 1 334 ? 0.597 -8.897 -8.214 1.00 35.50 334 ALA A N 1
ATOM 2650 C CA . ALA A 1 334 ? -0.741 -8.318 -8.236 1.00 35.50 334 ALA A CA 1
ATOM 2651 C C . ALA A 1 334 ? -1.536 -8.670 -9.504 1.00 35.50 334 ALA A C 1
ATOM 2653 O O . ALA A 1 334 ? -1.415 -7.997 -10.529 1.00 35.50 334 ALA A O 1
ATOM 2654 N N . ASN A 1 335 ? -2.318 -9.749 -9.432 1.00 32.41 335 ASN A N 1
ATOM 2655 C CA . ASN A 1 335 ? -3.293 -10.079 -10.457 1.00 32.41 335 ASN A CA 1
ATOM 2656 C C . ASN A 1 335 ? -4.658 -10.241 -9.785 1.00 32.41 335 ASN A C 1
ATOM 2658 O O . ASN A 1 335 ? -4.889 -11.157 -8.992 1.00 32.41 335 ASN A O 1
ATOM 2662 N N . ASP A 1 336 ? -5.541 -9.291 -10.090 1.00 39.78 336 ASP A N 1
ATOM 2663 C CA . ASP A 1 336 ? -6.810 -9.018 -9.409 1.00 39.78 336 ASP A CA 1
ATOM 2664 C C . ASP A 1 336 ? -7.853 -10.149 -9.509 1.00 39.78 336 ASP A C 1
ATOM 2666 O O . ASP A 1 336 ? -8.854 -10.127 -8.795 1.00 39.78 336 ASP A O 1
ATOM 2670 N N . ALA A 1 337 ? -7.621 -11.183 -10.323 1.00 32.75 337 ALA A N 1
ATOM 2671 C CA . ALA A 1 337 ? -8.525 -12.331 -10.427 1.00 32.75 337 ALA A CA 1
ATOM 2672 C C . ALA A 1 337 ? -8.423 -13.293 -9.224 1.00 32.75 337 ALA A C 1
ATOM 2674 O O . ALA A 1 337 ? -9.430 -13.836 -8.773 1.00 32.75 337 ALA A O 1
ATOM 2675 N N . HIS A 1 338 ? -7.229 -13.464 -8.642 1.00 31.75 338 HIS A N 1
ATOM 2676 C CA . HIS A 1 338 ? -7.008 -14.458 -7.581 1.00 31.75 338 HIS A CA 1
ATOM 2677 C C . HIS A 1 338 ? -7.447 -13.978 -6.185 1.00 31.75 338 HIS A C 1
ATOM 2679 O O . HIS A 1 338 ? -7.677 -14.785 -5.283 1.00 31.75 338 HIS A O 1
ATOM 2685 N N . ARG A 1 339 ? -7.650 -12.662 -6.013 1.00 37.75 339 ARG A N 1
ATOM 2686 C CA . ARG A 1 339 ? -8.157 -12.069 -4.763 1.00 37.75 339 ARG A CA 1
ATOM 2687 C C . ARG A 1 339 ? -9.605 -12.474 -4.454 1.00 37.75 339 ARG A C 1
ATOM 2689 O O . ARG A 1 339 ? -9.973 -12.542 -3.284 1.00 37.75 339 ARG A O 1
ATOM 2696 N N . HIS A 1 340 ? -10.411 -12.807 -5.468 1.00 31.45 340 HIS A N 1
ATOM 2697 C CA . HIS A 1 340 ? -11.786 -13.280 -5.267 1.00 31.45 340 HIS A CA 1
ATOM 2698 C C . HIS A 1 340 ? -11.897 -14.795 -5.014 1.00 31.45 340 HIS A C 1
ATOM 2700 O O . HIS A 1 340 ? -12.803 -15.215 -4.287 1.00 31.45 340 HIS A O 1
ATOM 2706 N N . GLU A 1 341 ? -10.975 -15.612 -5.532 1.00 29.98 341 GLU A N 1
ATOM 2707 C CA . GLU A 1 341 ? -11.033 -17.079 -5.405 1.00 29.98 341 GLU A CA 1
ATOM 2708 C C . GLU A 1 341 ? -10.558 -17.602 -4.045 1.00 29.98 341 GLU A C 1
ATOM 2710 O O . GLU A 1 341 ? -11.174 -18.521 -3.512 1.00 29.98 341 GLU A O 1
ATOM 2715 N N . ILE A 1 342 ? -9.564 -16.986 -3.394 1.00 34.72 342 ILE A N 1
ATOM 2716 C CA . ILE A 1 342 ? -9.120 -17.430 -2.052 1.00 34.72 342 ILE A CA 1
ATOM 2717 C C . ILE A 1 342 ? -10.238 -17.256 -0.998 1.00 34.72 342 ILE A C 1
ATOM 2719 O O . ILE A 1 342 ? -10.326 -18.008 -0.022 1.00 34.72 342 ILE A O 1
ATOM 2723 N N . VAL A 1 343 ? -11.152 -16.303 -1.219 1.00 33.97 343 VAL A N 1
ATOM 2724 C CA . VAL A 1 343 ? -12.308 -16.047 -0.343 1.00 33.97 343 VAL A CA 1
ATOM 2725 C C . VAL A 1 343 ? -13.487 -16.988 -0.641 1.00 33.97 343 VAL A C 1
ATOM 2727 O O . VAL A 1 343 ? -14.265 -17.277 0.268 1.00 33.97 343 VAL A O 1
ATOM 2730 N N . THR A 1 344 ? -13.610 -17.521 -1.863 1.00 31.70 344 THR A N 1
ATOM 2731 C CA . THR A 1 344 ? -14.742 -18.379 -2.277 1.00 31.70 344 THR A CA 1
ATOM 2732 C C . THR A 1 344 ? -14.419 -19.877 -2.343 1.00 31.70 344 THR A C 1
ATOM 2734 O O . THR A 1 344 ? -15.298 -20.685 -2.048 1.00 31.70 344 THR A O 1
ATOM 2737 N N . ALA A 1 345 ? -13.175 -20.280 -2.618 1.00 29.09 345 ALA A N 1
ATOM 2738 C CA . ALA A 1 345 ? -12.790 -21.686 -2.802 1.00 29.09 345 ALA A CA 1
ATOM 2739 C C . ALA A 1 345 ? -12.803 -22.536 -1.513 1.00 29.09 345 ALA A C 1
ATOM 2741 O O . ALA A 1 345 ? -12.845 -23.761 -1.586 1.00 29.09 345 ALA A O 1
ATOM 2742 N N . PHE A 1 346 ? -12.833 -21.919 -0.326 1.00 35.62 346 PHE A N 1
ATOM 2743 C CA . PHE A 1 346 ? -12.820 -22.635 0.963 1.00 35.62 346 PHE A CA 1
ATOM 2744 C C . PHE A 1 346 ? -14.148 -22.572 1.733 1.00 35.62 346 PHE A C 1
ATOM 2746 O O . PHE A 1 346 ? -14.197 -22.890 2.919 1.00 35.62 346 PHE A O 1
ATOM 2753 N N . ALA A 1 347 ? -15.237 -22.176 1.069 1.00 32.69 347 ALA A N 1
ATOM 2754 C CA . ALA A 1 347 ? -16.590 -22.228 1.632 1.00 32.69 347 ALA A CA 1
ATOM 2755 C C . ALA A 1 347 ? -17.246 -23.628 1.532 1.00 32.69 347 ALA A C 1
ATOM 2757 O O . ALA A 1 347 ? -18.402 -23.792 1.921 1.00 32.69 347 ALA A O 1
ATOM 2758 N N . GLY A 1 348 ? -16.531 -24.635 1.016 1.00 30.20 348 GLY A N 1
ATOM 2759 C CA . GLY A 1 348 ? -17.027 -26.000 0.838 1.00 30.20 348 GLY A CA 1
ATOM 2760 C C . GLY A 1 348 ? -16.707 -26.929 2.012 1.00 30.20 348 GLY A C 1
ATOM 2761 O O . GLY A 1 348 ? -15.548 -27.236 2.260 1.00 30.20 348 GLY A O 1
ATOM 2762 N N . ASP A 1 349 ? -17.768 -27.399 2.670 1.00 34.12 349 ASP A N 1
ATOM 2763 C CA . ASP A 1 349 ? -17.861 -28.570 3.555 1.00 34.12 349 ASP A CA 1
ATOM 2764 C C . ASP A 1 349 ? -16.952 -28.642 4.799 1.00 34.12 349 ASP A C 1
ATOM 2766 O O . ASP A 1 349 ? -15.903 -29.281 4.825 1.00 34.12 349 ASP A O 1
ATOM 2770 N N . VAL A 1 350 ? -17.483 -28.156 5.929 1.00 32.12 350 VAL A N 1
ATOM 2771 C CA . VAL A 1 350 ? -17.140 -28.695 7.257 1.00 32.12 350 VAL A CA 1
ATOM 2772 C C . VAL A 1 350 ? -18.334 -29.501 7.770 1.00 32.12 350 VAL A C 1
ATOM 2774 O O . VAL A 1 350 ? -19.136 -29.037 8.580 1.00 32.12 350 VAL A O 1
ATOM 2777 N N . ARG A 1 351 ? -18.468 -30.742 7.287 1.00 30.00 351 ARG A N 1
ATOM 2778 C CA . ARG A 1 351 ? -19.302 -31.754 7.946 1.00 30.00 351 ARG A CA 1
ATOM 2779 C C . ARG A 1 351 ? -18.552 -32.326 9.150 1.00 30.00 351 ARG A C 1
ATOM 2781 O O . ARG A 1 351 ? -17.581 -33.058 9.007 1.00 30.00 351 ARG A O 1
ATOM 2788 N N . SER A 1 352 ? -19.046 -31.962 10.331 1.00 35.97 352 SER A N 1
ATOM 2789 C CA . SER A 1 352 ? -19.092 -32.739 11.580 1.00 35.97 352 SER A CA 1
ATOM 2790 C C . SER A 1 352 ? -18.035 -33.837 11.797 1.00 35.97 352 SER A C 1
ATOM 2792 O O . SER A 1 352 ? -18.235 -34.975 11.372 1.00 35.97 352 SER A O 1
ATOM 2794 N N . GLN A 1 353 ? -17.030 -33.568 12.636 1.00 28.84 353 GLN A N 1
ATOM 2795 C CA . GLN A 1 353 ? -16.487 -34.587 13.542 1.00 28.84 353 GLN A CA 1
ATOM 2796 C C . GLN A 1 353 ? -16.227 -33.987 14.932 1.00 28.84 353 GLN A C 1
ATOM 2798 O O . GLN A 1 353 ? -15.610 -32.935 15.080 1.00 28.84 353 GLN A O 1
ATOM 2803 N N . ALA A 1 354 ? -16.786 -34.655 15.941 1.00 27.72 354 ALA A N 1
ATOM 2804 C CA . ALA A 1 354 ? -16.791 -34.285 17.354 1.00 27.72 354 ALA A CA 1
ATOM 2805 C C . ALA A 1 354 ? -15.391 -34.393 18.008 1.00 27.72 354 ALA A C 1
ATOM 2807 O O . ALA A 1 354 ? -14.512 -35.075 17.472 1.00 27.72 354 ALA A O 1
ATOM 2808 N N . PRO A 1 355 ? -15.160 -33.762 19.177 1.00 31.52 355 PRO A N 1
ATOM 2809 C CA . PRO A 1 355 ? -13.825 -33.602 19.731 1.00 31.52 355 PRO A CA 1
ATOM 2810 C C . PRO A 1 355 ? -13.400 -34.848 20.514 1.00 31.52 355 PRO A C 1
ATOM 2812 O O . PRO A 1 355 ? -14.098 -35.300 21.421 1.00 31.52 355 PRO A O 1
ATOM 2815 N N . ARG A 1 356 ? -12.205 -35.369 20.226 1.00 28.98 356 ARG A N 1
ATOM 2816 C CA . ARG A 1 356 ? -11.469 -36.204 21.181 1.00 28.98 356 ARG A CA 1
ATOM 2817 C C . ARG A 1 356 ? -10.450 -35.324 21.890 1.00 28.98 356 ARG A C 1
ATOM 2819 O O . ARG A 1 356 ? -9.527 -34.807 21.265 1.00 28.98 356 ARG A O 1
ATOM 2826 N N . SER A 1 357 ? -10.662 -35.125 23.188 1.00 34.25 357 SER A N 1
ATOM 2827 C CA . SER A 1 357 ? -9.654 -34.563 24.079 1.00 34.25 357 SER A CA 1
ATOM 2828 C C . SER A 1 357 ? -8.466 -35.518 24.156 1.00 34.25 357 SER A C 1
ATOM 2830 O O . SER A 1 357 ? -8.653 -36.727 24.094 1.00 34.25 357 SER A O 1
ATOM 2832 N N . LEU A 1 358 ? -7.260 -34.974 24.297 1.00 28.70 358 LEU A N 1
ATOM 2833 C CA . LEU A 1 358 ? -6.174 -35.560 25.079 1.00 28.70 358 LEU A CA 1
ATOM 2834 C C . LEU A 1 358 ? -5.134 -34.460 25.307 1.00 28.70 358 LEU A C 1
ATOM 2836 O O . LEU A 1 358 ? -4.650 -33.825 24.368 1.00 28.70 358 LEU A O 1
ATOM 2840 N N . GLY A 1 359 ? -4.862 -34.199 26.583 1.00 30.38 359 GLY A N 1
ATOM 2841 C CA . GLY A 1 359 ? -3.943 -33.170 27.031 1.00 30.38 359 GLY A CA 1
ATOM 2842 C C . GLY A 1 359 ? -2.503 -33.445 26.607 1.00 30.38 359 GLY A C 1
ATOM 2843 O O . GLY A 1 359 ? -2.023 -34.577 26.628 1.00 30.38 359 GLY A O 1
ATOM 2844 N N . ARG A 1 360 ? -1.816 -32.363 26.252 1.00 29.12 360 ARG A N 1
ATOM 2845 C CA . ARG A 1 360 ? -0.373 -32.170 26.398 1.00 29.12 360 ARG A CA 1
ATOM 2846 C C . ARG A 1 360 ? -0.100 -30.690 26.163 1.00 29.12 360 ARG A C 1
ATOM 2848 O O . ARG A 1 360 ? -0.404 -30.180 25.086 1.00 29.12 360 ARG A O 1
ATOM 2855 N N . GLU A 1 361 ? 0.450 -30.018 27.169 1.00 33.81 361 GLU A N 1
ATOM 2856 C CA . GLU A 1 361 ? 1.064 -28.700 27.020 1.00 33.81 361 GLU A CA 1
ATOM 2857 C C . GLU A 1 361 ? 2.112 -28.785 25.905 1.00 33.81 361 GLU A C 1
ATOM 2859 O O . GLU A 1 361 ? 3.154 -29.426 26.038 1.00 33.81 361 GLU A O 1
ATOM 2864 N N . ARG A 1 362 ? 1.787 -28.207 24.748 1.00 33.31 362 ARG A N 1
ATOM 2865 C CA . ARG A 1 362 ? 2.731 -28.010 23.654 1.00 33.31 362 ARG A CA 1
ATOM 2866 C C . ARG A 1 362 ? 3.350 -26.637 23.855 1.00 33.31 362 ARG A C 1
ATOM 2868 O O . ARG A 1 362 ? 2.656 -25.629 23.762 1.00 33.31 362 ARG A O 1
ATOM 2875 N N . SER A 1 363 ? 4.655 -26.628 24.108 1.00 34.72 363 SER A N 1
ATOM 2876 C CA . SER A 1 363 ? 5.528 -25.479 23.880 1.00 34.72 363 SER A CA 1
ATOM 2877 C C . SER A 1 363 ? 5.153 -24.789 22.564 1.00 34.72 363 SER A C 1
ATOM 2879 O O . SER A 1 363 ? 4.903 -25.471 21.564 1.00 34.72 363 SER A O 1
ATOM 2881 N N . SER A 1 364 ? 5.074 -23.457 22.582 1.00 35.41 364 SER A N 1
ATOM 2882 C CA . SER A 1 364 ? 4.530 -22.649 21.491 1.00 35.41 364 SER A CA 1
ATOM 2883 C C . SER A 1 364 ? 5.152 -23.008 20.142 1.00 35.41 364 SER A C 1
ATOM 2885 O O . SER A 1 364 ? 6.365 -22.912 19.973 1.00 35.41 364 SER A O 1
ATOM 2887 N N . ARG A 1 365 ? 4.307 -23.355 19.167 1.00 41.69 365 ARG A N 1
ATOM 2888 C CA . ARG A 1 365 ? 4.695 -23.489 17.750 1.00 41.69 365 ARG A CA 1
ATOM 2889 C C . ARG A 1 365 ? 5.089 -22.158 17.106 1.00 41.69 365 ARG A C 1
ATOM 2891 O O . ARG A 1 365 ? 5.593 -22.158 15.998 1.00 41.69 365 ARG A O 1
ATOM 2898 N N . PHE A 1 366 ? 4.870 -21.059 17.823 1.00 41.94 366 PHE A N 1
ATOM 2899 C CA . P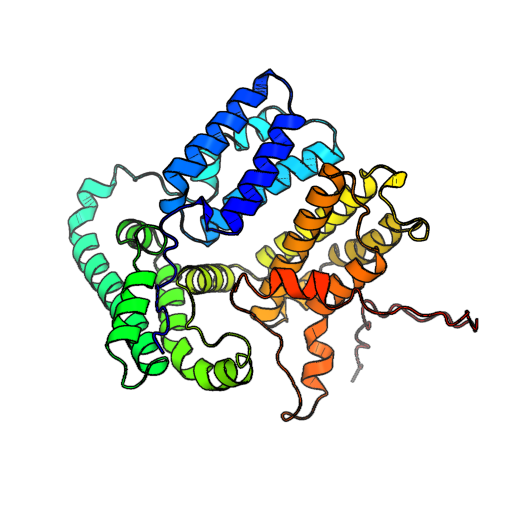HE A 1 366 ? 5.137 -19.706 17.369 1.00 41.94 366 PHE A CA 1
ATOM 2900 C C . PHE A 1 366 ? 6.622 -19.443 17.108 1.00 41.94 366 PHE A C 1
ATOM 2902 O O . PHE A 1 366 ? 6.933 -18.764 16.144 1.00 41.94 366 PHE A O 1
ATOM 2909 N N . PHE A 1 367 ? 7.535 -20.005 17.913 1.00 47.50 367 PHE A N 1
ATOM 2910 C CA . PHE A 1 367 ? 8.979 -19.819 17.733 1.00 47.50 367 PHE A CA 1
ATOM 2911 C C . PHE A 1 367 ? 9.739 -21.016 18.311 1.00 47.50 367 PHE A C 1
ATOM 2913 O O . PHE A 1 367 ? 9.751 -21.178 19.539 1.00 47.50 367 PHE A O 1
ATOM 2920 N N . PRO A 1 368 ? 10.403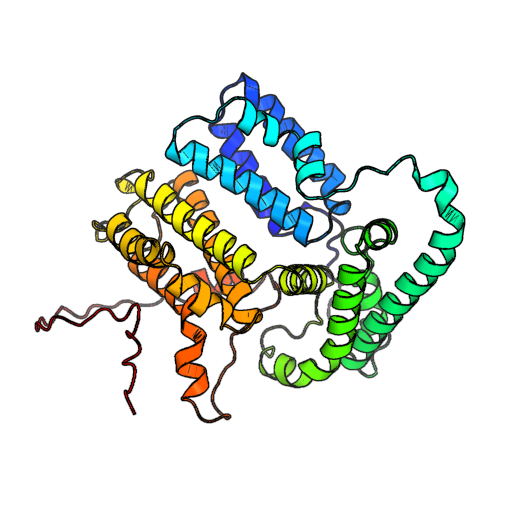 -21.861 17.503 1.00 37.44 368 PRO A N 1
ATOM 2921 C CA . PRO A 1 368 ? 11.420 -22.733 18.059 1.00 37.44 368 PRO A CA 1
ATOM 2922 C C . PRO A 1 368 ? 12.527 -21.836 18.623 1.00 37.44 368 PRO A C 1
ATOM 2924 O O . PRO A 1 368 ? 13.230 -21.140 17.893 1.00 37.44 368 PRO A O 1
ATOM 2927 N N . VAL A 1 369 ? 12.673 -21.821 19.951 1.00 37.03 369 VAL A N 1
ATOM 2928 C CA . VAL A 1 369 ? 13.879 -21.293 20.591 1.00 37.03 369 VAL A CA 1
ATOM 2929 C C . VAL A 1 369 ? 15.033 -22.083 19.993 1.00 37.03 369 VAL A C 1
ATOM 2931 O O . VAL A 1 369 ? 15.138 -23.288 20.238 1.00 37.03 369 VAL A O 1
ATOM 2934 N N . ALA A 1 370 ? 15.864 -21.430 19.180 1.00 36.03 370 ALA A N 1
ATOM 2935 C CA . ALA A 1 370 ? 17.080 -22.031 18.668 1.00 36.03 370 ALA A CA 1
ATOM 2936 C C . ALA A 1 370 ? 17.877 -22.533 19.876 1.00 36.03 370 ALA A C 1
ATOM 2938 O O . ALA A 1 370 ? 18.381 -21.751 20.685 1.00 36.03 370 ALA A O 1
ATOM 2939 N N . ARG A 1 371 ? 17.935 -23.857 20.050 1.00 32.59 371 ARG A N 1
ATOM 2940 C CA . ARG A 1 371 ? 18.864 -24.466 20.994 1.00 32.59 371 ARG A CA 1
ATOM 2941 C C . ARG A 1 371 ? 20.248 -24.151 20.456 1.00 32.59 371 ARG A C 1
ATOM 2943 O O . ARG A 1 371 ? 20.688 -24.770 19.494 1.00 32.59 371 ARG A O 1
ATOM 2950 N N . VAL A 1 372 ? 20.907 -23.176 21.071 1.00 28.20 372 VAL A N 1
ATOM 2951 C CA . VAL A 1 372 ? 22.336 -22.940 20.897 1.00 28.20 372 VAL A CA 1
ATOM 2952 C C . VAL A 1 372 ? 23.036 -24.246 21.260 1.00 28.20 372 VAL A C 1
ATOM 2954 O O . VAL A 1 372 ? 23.126 -24.611 22.434 1.00 28.20 372 VAL A O 1
ATOM 2957 N N . ALA A 1 373 ? 23.467 -24.992 20.246 1.00 28.73 373 ALA A N 1
ATOM 2958 C CA . ALA A 1 373 ? 24.377 -26.102 20.433 1.00 28.73 373 ALA A CA 1
ATOM 2959 C C . ALA A 1 373 ? 25.714 -25.493 20.863 1.00 28.73 373 ALA A C 1
ATOM 2961 O O . ALA A 1 373 ? 26.419 -24.894 20.057 1.00 28.73 373 ALA A O 1
ATOM 2962 N N . ARG A 1 374 ? 26.021 -25.588 22.159 1.00 27.27 374 ARG A N 1
ATOM 2963 C CA . ARG A 1 374 ? 27.384 -25.393 22.647 1.00 27.27 374 ARG A CA 1
ATOM 2964 C C . ARG A 1 374 ? 28.244 -26.509 22.060 1.00 27.27 374 ARG A C 1
ATOM 2966 O O . ARG A 1 374 ? 28.016 -27.668 22.404 1.00 27.27 374 ARG A O 1
ATOM 2973 N N . TRP A 1 375 ? 29.196 -26.134 21.219 1.00 32.44 375 TRP A N 1
ATOM 2974 C CA . TRP A 1 375 ? 30.440 -26.859 20.996 1.00 32.44 375 TRP A CA 1
ATOM 2975 C C . TRP A 1 375 ? 31.579 -25.861 21.127 1.00 32.44 375 TRP A C 1
ATOM 2977 O O . TRP A 1 375 ? 31.458 -24.771 20.522 1.00 32.44 375 TRP A O 1
#

Foldseek 3Di:
DDDPPPLPCPLFCVPPPLSVLLLVLLVLCLVQDDPVLVVQSVVLNVCCRVCVLVDALQLSNQLSVLSLVLSLVCLQPVDDDPVSSVCSRNVNSCVVSPVDDPPPVCPVVVPVVVVVLVVLVVLLLVLLLVLLCLLDPPDVPSSVSQSCQQDDSSHDDSSNSSSDDPQLSVLLSVCSNCQSVCPVVCVVLVPPPSDGFHRRLSSVLSVLVPDQLLVLLVLLLVLLVSLLSLVVSFDPVLEDPPQPCLSVLSVVLNVCSVDVVVSVLSNPDDSLLSVQLSVQSNVLSSVSSVCSSVVHHRDRSVVSVVSNCCSSVVPPVCVPDDPPPPSPPRDPNDDPPVVVCVVPVPPDDPPDDDDDDDDDPDDDPSDDPPPPPDD

Radius of gyration: 22.94 Å; chains: 1; bounding box: 53×62×60 Å

Organism: Rhodotorula graminis (strain WP1) (NCBI:txid578459)

Secondary structure (DSSP, 8-state):
---------TTSGGG-HHHHHHHHHHHHHHHHS-HHHHHHHHHHHHHHHHHGGGS-HHHHHHHHHHHHHHHHHHHHHS---HHHHHHTSHHHHHHHTT-----GGGGTTHHHHHHHHHHHHHHHHHHHHHHHHHHSTT-HHHHHHHHHHHTSTTS--HHHHHHS-HHHHHHHHHHHHHTTTTHHHHHHHTTTT--PPPHHHHHHHHHHHHS-HHHHHHHHHHHHHHHHHHHHHS-GGGS-TT-TTHHHHHHHHHGGGGSHHHHHHHHTS-HHHHHHHHHHHHHHHHHHHHHHHTTPPPPPHHHHHHHHHHHHHHHHHHHHS-TTS--------S-TTHHHHHHHTT-S----------------TT---------

pLDDT: mean 72.89, std 22.3, range [26.03, 96.31]

Sequence (375 aa):
MSLSTTPVPWEEPKQDPVFQQLKEVCAWLVARVPATYKGTIGELSTALRFHWREFVSFERLAVYERVLAAWVQLVEHGELDDDEWQALYYSKLSLEVGKTQRDQRAASHAFFCALTREKRLAELRGGVHQVAVAFYPGDPYAQQSWEHSFFANGRVTDTKIRRLAGAFHQEVIDELTKAPAKLPARRLACEASGFPPTADGLFLYAHDALSEPSSRFARFRYFVNALVVVYRAAPRHLHLAHDGRAVANLEHVRDPLARDQQAQAFAALPLELEVSAVDHARDLVFDACQRVQSGRYLLDSKRVVGLLEAAFLAHEAAVAAPADLVSTQAYPFANDAHRHEIVTAFAGDVRSQAPRSLGRERSSRFFPVARVARW